Protein AF-0000000083338596 (afdb_homodimer)

Solvent-accessible surface area (backbone atoms only — not comparable to full-atom values): 30478 Å² t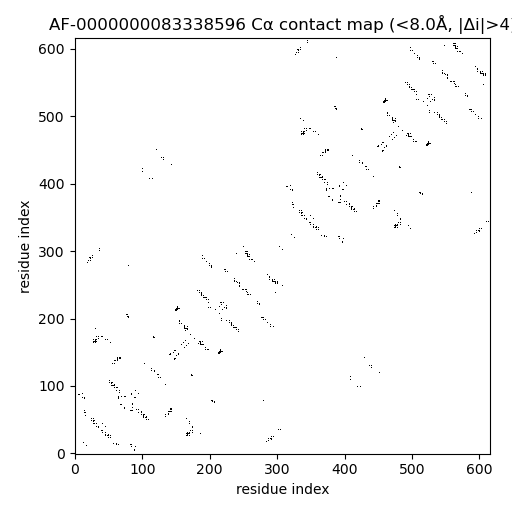otal; per-residue (Å²): 130,80,81,67,81,75,50,65,67,58,23,48,49,53,32,46,38,68,86,58,42,60,62,45,37,49,20,31,50,46,12,36,46,55,19,37,70,70,72,32,61,47,72,66,55,48,50,33,48,36,51,29,42,38,39,47,51,33,40,26,34,44,26,37,51,50,21,32,48,76,69,58,57,65,49,89,82,47,78,62,84,79,35,17,52,66,69,63,62,38,51,71,68,56,50,52,52,50,51,50,50,41,50,52,50,32,52,53,36,45,50,52,33,44,70,75,38,47,86,47,69,65,48,45,52,53,49,51,50,54,50,51,48,48,54,49,49,29,37,32,32,40,31,72,94,76,21,44,36,34,66,35,45,43,54,62,48,35,28,43,52,44,1,41,47,28,13,48,44,44,20,24,54,46,59,75,61,87,60,77,67,56,50,28,51,11,45,18,43,3,28,36,52,27,37,33,53,47,35,53,38,46,34,36,32,66,60,28,51,76,58,65,33,38,24,53,35,46,72,55,30,78,66,50,34,32,54,48,41,40,48,26,54,52,49,20,53,48,25,40,51,50,32,22,72,73,68,64,69,42,81,40,43,53,45,29,60,75,39,44,67,61,52,51,52,48,39,50,48,52,60,66,53,81,54,37,74,70,30,61,67,44,36,62,49,41,47,50,49,40,51,47,28,52,48,30,39,44,50,10,51,50,44,35,64,74,74,91,129,81,81,69,80,73,51,65,67,56,23,49,49,54,32,47,39,68,87,57,41,59,61,46,38,49,20,31,50,47,12,38,47,55,18,37,70,72,72,33,60,48,72,66,54,48,50,34,47,36,51,28,41,38,40,46,50,34,40,25,34,43,27,38,52,51,21,33,48,76,70,58,58,66,48,89,82,48,78,64,83,78,36,17,52,67,69,62,63,38,51,72,68,56,50,52,52,51,50,52,51,40,50,53,50,31,52,53,35,45,50,52,33,44,69,73,37,47,85,46,69,64,48,46,52,52,49,50,51,52,49,51,50,50,54,51,50,28,37,33,33,40,31,74,93,77,22,43,36,33,67,34,47,44,54,61,49,37,29,44,52,44,1,42,47,29,12,46,44,45,20,24,53,45,59,71,61,89,60,76,68,56,50,27,52,12,45,17,43,4,29,36,52,28,37,34,51,47,35,53,37,48,34,35,30,65,60,28,52,75,58,66,34,38,25,53,35,47,72,53,28,78,66,50,33,32,53,48,41,40,48,27,56,52,48,20,54,49,24,41,50,50,31,23,71,71,66,65,71,43,82,38,44,54,44,29,59,74,41,42,65,60,52,51,53,48,39,50,49,53,61,65,52,81,53,37,75,70,29,62,66,44,36,62,50,40,48,50,48,40,51,49,28,53,48,31,38,43,50,10,52,50,44,36,65,74,74,92

Foldseek 3Di:
DPPPDDDLVRQLCQLQVVLLLVLLLLLLLLLQLVLVLVVQHDVLLSVLLSVLSSLLSSLLSLLQLLLCVVLVLDDPPALDDDHNVRSVNADNVRSVVVNVVSVVVSVVSQVVSCVPQPDDVCSVVVSVVVSVVSSVLSNLCRDDDCRPQQVACVLVVLLVVSAVCSNQVSNCSRNVDDDPLSSLLSNLSSLLSSLLVLLVCLLRLVSSVVSSRCHNCVVLDLQVSLVVSLCSNVSSLVSLVVSCVPPLVDPLQNQLCVLVVLSVVLSVQSNPDRHSSSSRVVSSSSSVSSSSSSVSNSRSSVCSSPVD/DPPPQDDLVRQLCQLQVVLLLVLLLLLLLLLQLVLVLVVQHDVLLSVLLSVLSSLLSSLLSLLQLLLCVVL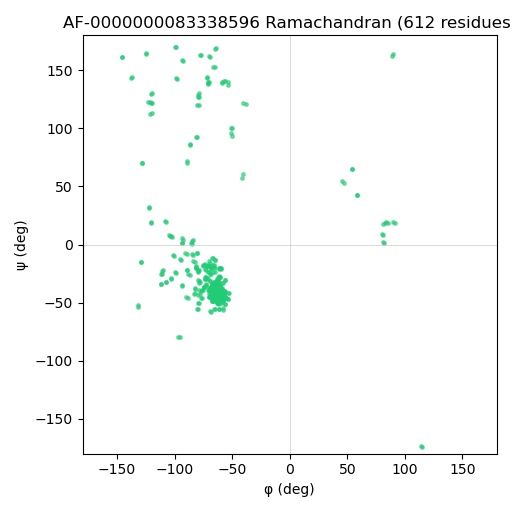VLDDPPALDDDHNVRSVNADNVRSVVVNVVSVVVSVVSQVVSCVPQPDDVCSVVVSVVVSVVSSVLSNLCRDDDDRPQQVACVLVVLLVVSAVCSNQVSNCSRNVDDDPLSSLLSNLSSLLSSLLVLLVCLLRLVSSVVSSRCHNCVVLDLQRSLVVSLCSNVSSLVSLVVSCVPPLVDPLSNQLCVLVVLSVVLSVQSNPDRHSSSSRVVSSSSSVSSSSSSVSNSRSSVCSSPVD

Nearest PDB structures (foldseek):
  8djm-assembly1_B  TM=8.618E-01  e=4.582E-09  Cricetulus griseus
  4tq3-assembly1_A  TM=6.435E-01  e=4.792E-04  Archaeoglobus fulgidus DSM 4304
  4tq4-assembly3_C  TM=5.896E-01  e=3.875E-04  Archaeoglobus fulgidus DSM 4304
  4tq5-assembly1_A  TM=6.314E-01  e=7.647E-04  Archaeoglobus fulgidus DSM 4304
  7ocy-assembly1_A  TM=1.664E-01  e=7.465E-01  Enterococcus faecalis

Secondary structure (DSSP, 8-state):
-------HHHHHHHHH-GGGHHHHHHHHHHHHHHHHHTT---HHHHHHHHHHHHHHHHHHHHHHHHHHHHHT---TT-SSPPPTTTTTSS-HHHHHHHHHHHHHHHHHHHHHHHHHH--SHHHHHHHHHHHHHHHHHHHHTTSSSS-GGGTT-HHHHHIIIIIIIIIIHHHHHHH----GGGHHHHHHHHHHHHHHHHHHHHHTHHHHHHTT---HHHHH-HHHHHHHHHHHHHHHHHHHHHHIIIII--SGGGGGGGGHHHHHHHHHHHHH---GGGGHHHHHHHHHHHHHHHHHHHHHHHHHHHH-/-------HHHHHHHHH-GGGHHHHHHHHHHHHHHHHHTT---HHHHHHHHHHHHHHHHHHHHHHHHHHHHHT---TT-SSPPPTTTTTSS-HHHHHHHHHHHHHHHHHHHHHHHHHH--SHHHHHHHHHHHHHHHHHHHHTTSSSS-GGGTT-HHHHHIIIIIIIIIIHHHHHHH----GGGHHHHHHHHHHHHHHHHHHHHHTHHHHHHTT---HHHHH-HHHHHHHHHHHHHHHHHHHHHHIIIII--SGGGGGGGGHHHHHHHHHHHHH---GGGGHHHHHHHHHHHHHHHHHHHHHHHHHHHH-

Radius of gyration: 28.56 Å; Cα contacts (8 Å, |Δi|>4): 922; chains: 2; bounding box: 62×80×52 Å

pLDDT: mean 93.76, std 8.24, range [32.91, 98.88]

Sequence (616 aa):
MTEHAITRTQAWLESLRPKTLPLAFAAIIVGSALAWHQGRFDPWIALLAIITAGLLQILSNLANDYGDAVKGSDKPDRIGPLRGMQKGAITQAQMKRALMLTVVLICLSGLALLFFAWQTMADFIGFMVLGGLAIIAAITYTVGTRPYGYIGLGDISVLVFFGWLSVVGSWYLQVHSVEAVIFLPATACGLLATAVLNINNLRDIDSDRDNGKNTLAVRLGPVNARRYHACLLIGSLLCLALFNLMSLHSLWGWLFLLATPLLVKQARFVMRERDPIAMRPMLERTVKGALLTNLLFVIGIICNKLVGMTEHAITRTQAWLESLRPKTLPLAFAAIIVGSALAWHQGRFDPWIALLAIITAGLLQILSNLANDYGDAVKGSDKPDRIGPLRGMQKGAITQAQMKRALMLTVVLICLSGLALLFFAWQTMADFIGFMVLGGLAIIAAITYTVGTRPYGYIGLGDISVLVFFGWLSVVGSWYLQVHSVEAVIFLPATACGLLATAVLNINNLRDIDSDRDNGKNTLAVRLGPVNARRYHACLLIGSLLCLALFNLMSLHSLWGWLFLLATPLLVKQARFVMRERDPIAMRPMLERTVKGALLTNLLFVIGIICNKLVG

Structure (mmCIF, N/CA/C/O backbone):
data_AF-0000000083338596-model_v1
#
loop_
_entity.id
_entity.type
_entity.pdbx_description
1 polymer '1,4-dihydroxy-2-naphthoate octaprenyltransferase'
#
loop_
_atom_site.group_PDB
_atom_site.id
_atom_site.type_symbol
_atom_site.label_atom_id
_atom_site.label_alt_id
_atom_site.label_comp_id
_atom_site.label_asym_id
_atom_site.label_entity_id
_atom_site.label_seq_id
_atom_site.pdbx_PDB_ins_code
_atom_site.Cartn_x
_atom_site.Cartn_y
_atom_site.Cartn_z
_atom_site.occupancy
_atom_site.B_iso_or_equiv
_atom_site.auth_seq_id
_atom_site.auth_comp_id
_atom_site.auth_asym_id
_atom_site.auth_atom_id
_atom_site.pdbx_PDB_model_num
ATOM 1 N N . MET A 1 1 ? -30.438 -37.562 -0.474 1 33.5 1 MET A N 1
ATOM 2 C CA . MET A 1 1 ? -29.094 -37.5 0.078 1 33.5 1 MET A CA 1
ATOM 3 C C . MET A 1 1 ? -28.969 -36.375 1.092 1 33.5 1 MET A C 1
ATOM 5 O O . MET A 1 1 ? -29.219 -35.219 0.77 1 33.5 1 MET A O 1
ATOM 9 N N . THR A 1 2 ? -29.125 -36.531 2.297 1 39.66 2 THR A N 1
ATOM 10 C CA . THR A 1 2 ? -29.219 -35.562 3.404 1 39.66 2 THR A CA 1
ATOM 11 C C . THR A 1 2 ? -28.062 -34.594 3.361 1 39.66 2 THR A C 1
ATOM 13 O O . THR A 1 2 ? -26.891 -35 3.309 1 39.66 2 THR A O 1
ATOM 16 N N . GLU A 1 3 ? -28.188 -33.469 2.803 1 46.75 3 GLU A N 1
ATOM 17 C CA . GLU A 1 3 ? -27.172 -32.406 2.75 1 46.75 3 GLU A CA 1
ATOM 18 C C . GLU A 1 3 ? -26.453 -32.25 4.09 1 46.75 3 GLU A C 1
ATOM 20 O O . GLU A 1 3 ? -27.062 -31.859 5.086 1 46.75 3 GLU A O 1
ATOM 25 N N . HIS A 1 4 ? -25.828 -33.25 4.633 1 51.19 4 HIS A N 1
ATOM 26 C CA . HIS A 1 4 ? -25.109 -33.188 5.902 1 51.19 4 HIS A CA 1
ATOM 27 C C . HIS A 1 4 ? -24.391 -31.859 6.055 1 51.19 4 HIS A C 1
ATOM 29 O O . HIS A 1 4 ? -23.766 -31.375 5.105 1 51.19 4 HIS A O 1
ATOM 35 N N . ALA A 1 5 ? -24.75 -31.188 7.074 1 62.38 5 ALA A N 1
ATOM 36 C CA . ALA A 1 5 ? -24.203 -29.906 7.535 1 62.38 5 ALA A CA 1
ATOM 37 C C . ALA A 1 5 ? -22.688 -29.953 7.609 1 62.38 5 ALA A C 1
ATOM 39 O O . ALA A 1 5 ? -22.109 -30.828 8.25 1 62.38 5 ALA A O 1
ATOM 40 N N . ILE A 1 6 ? -21.953 -29.422 6.625 1 79.06 6 ILE A N 1
ATOM 41 C CA . ILE A 1 6 ? -20.484 -29.422 6.637 1 79.06 6 ILE A CA 1
ATOM 42 C C . ILE A 1 6 ? -19.984 -28.812 7.945 1 79.06 6 ILE A C 1
ATOM 44 O O . ILE A 1 6 ? -20.641 -27.938 8.523 1 79.06 6 ILE A O 1
ATOM 48 N N . THR A 1 7 ? -18.891 -29.422 8.547 1 84.5 7 THR A N 1
ATOM 49 C CA . THR A 1 7 ? -18.297 -28.875 9.758 1 84.5 7 THR A CA 1
ATOM 50 C C . THR A 1 7 ? -17.641 -27.531 9.492 1 84.5 7 THR A C 1
ATOM 52 O O . THR A 1 7 ? -17.391 -27.172 8.336 1 84.5 7 THR A O 1
ATOM 55 N N . ARG A 1 8 ? -17.594 -26.719 10.547 1 86.31 8 ARG A N 1
ATOM 56 C CA . ARG A 1 8 ? -16.953 -25.422 10.453 1 86.31 8 ARG A CA 1
ATOM 57 C C . ARG A 1 8 ? -15.539 -25.547 9.898 1 86.31 8 ARG A C 1
ATOM 59 O O . ARG A 1 8 ? -15.117 -24.75 9.062 1 86.31 8 ARG A O 1
ATOM 66 N N . THR A 1 9 ? -14.812 -26.547 10.352 1 89.56 9 THR A N 1
ATOM 67 C CA . THR A 1 9 ? -13.438 -26.766 9.906 1 89.56 9 THR A CA 1
ATOM 68 C C . THR A 1 9 ? -13.391 -27.094 8.414 1 89.56 9 THR A C 1
ATOM 70 O O . THR A 1 9 ? -12.547 -26.578 7.688 1 89.56 9 THR A O 1
ATOM 73 N N . GLN A 1 10 ? -14.203 -27.906 8.008 1 90 10 GLN A N 1
ATOM 74 C CA . GLN A 1 10 ? -14.266 -28.266 6.594 1 90 10 GLN A CA 1
ATOM 75 C C . GLN A 1 10 ? -14.617 -27.062 5.727 1 90 10 GLN A C 1
ATOM 77 O O . GLN A 1 10 ? -14.078 -26.906 4.633 1 90 10 GLN A O 1
ATOM 82 N N . ALA A 1 11 ? -15.523 -26.266 6.227 1 90.69 11 ALA A N 1
ATOM 83 C CA . ALA A 1 11 ? -15.93 -25.062 5.504 1 90.69 11 ALA A CA 1
ATOM 84 C C . ALA A 1 11 ? -14.75 -24.125 5.281 1 90.69 11 ALA A C 1
ATOM 86 O O . ALA A 1 11 ? -14.547 -23.625 4.176 1 90.69 11 ALA A O 1
ATOM 87 N N . TRP A 1 12 ? -13.992 -23.953 6.281 1 93.69 12 TRP A N 1
ATOM 88 C CA . TRP A 1 12 ? -12.828 -23.078 6.168 1 93.69 12 TRP A CA 1
ATOM 89 C C . TRP A 1 12 ? -11.781 -23.688 5.25 1 93.69 12 TRP A C 1
ATOM 91 O O . TRP A 1 12 ? -11.148 -22.969 4.465 1 93.69 12 TRP A O 1
ATOM 101 N N . LEU A 1 13 ? -11.539 -24.984 5.32 1 91.12 13 LEU A N 1
ATOM 102 C CA . LEU A 1 13 ? -10.586 -25.656 4.445 1 91.12 13 LEU A CA 1
ATOM 103 C C . LEU A 1 13 ? -10.992 -25.5 2.982 1 91.12 13 LEU A C 1
ATOM 105 O O . LEU A 1 13 ? -10.133 -25.297 2.117 1 91.12 13 LEU A O 1
ATOM 109 N N . GLU A 1 14 ? -12.219 -25.562 2.77 1 87.94 14 GLU A N 1
ATOM 110 C CA . GLU A 1 14 ? -12.727 -25.406 1.409 1 87.94 14 GLU A CA 1
ATOM 111 C C . GLU A 1 14 ? -12.516 -23.984 0.902 1 87.94 14 GLU A C 1
ATOM 113 O O . GLU A 1 14 ? -12.273 -23.781 -0.288 1 87.94 14 GLU A O 1
ATOM 118 N N . SER A 1 15 ? -12.625 -23.031 1.82 1 90.94 15 SER A N 1
ATOM 119 C CA . SER A 1 15 ? -12.445 -21.641 1.437 1 90.94 15 SER A CA 1
ATOM 120 C C . SER A 1 15 ? -10.969 -21.297 1.296 1 90.94 15 SER A C 1
ATOM 122 O O . SER A 1 15 ? -10.594 -20.453 0.463 1 90.94 15 SER A O 1
ATOM 124 N N . LEU A 1 16 ? -10.148 -21.891 2.07 1 92.19 16 LEU A N 1
ATOM 125 C CA . LEU A 1 16 ? -8.711 -21.656 2.035 1 92.19 16 LEU A CA 1
ATOM 126 C C . LEU A 1 16 ? -8.078 -22.297 0.803 1 92.19 16 LEU A C 1
ATOM 128 O O . LEU A 1 16 ? -7.043 -21.828 0.321 1 92.19 16 LEU A O 1
ATOM 132 N N . ARG A 1 17 ? -8.617 -23.375 0.301 1 88.81 17 ARG A N 1
ATOM 133 C CA . ARG A 1 17 ? -8.195 -24.109 -0.882 1 88.81 17 ARG A CA 1
ATOM 134 C C . ARG A 1 17 ? -6.719 -24.5 -0.792 1 88.81 17 ARG A C 1
ATOM 136 O O . ARG A 1 17 ? -5.926 -24.141 -1.666 1 88.81 17 ARG A O 1
ATOM 143 N N . PRO A 1 18 ? -6.395 -25.297 0.109 1 91 18 PRO A N 1
ATOM 144 C CA . PRO A 1 18 ? -4.988 -25.656 0.321 1 91 18 PRO A CA 1
ATOM 145 C C . PRO A 1 18 ? -4.355 -26.312 -0.902 1 91 18 PRO A C 1
ATOM 147 O O . PRO A 1 18 ? -3.137 -26.234 -1.086 1 91 18 PRO A O 1
ATOM 150 N N . LYS A 1 19 ? -5.109 -26.844 -1.812 1 86.94 19 LYS A N 1
ATOM 151 C CA . LYS A 1 19 ? -4.605 -27.562 -2.984 1 86.94 19 LYS A CA 1
ATOM 152 C C . LYS A 1 19 ? -3.982 -26.594 -3.984 1 86.94 19 LYS A C 1
ATOM 154 O O . LYS A 1 19 ? -3.26 -27 -4.895 1 86.94 19 LYS A O 1
ATOM 159 N N . THR A 1 20 ? -4.277 -25.375 -3.879 1 86.88 20 THR A N 1
ATOM 160 C CA . THR A 1 20 ? -3.742 -24.375 -4.809 1 86.88 20 THR A CA 1
ATOM 161 C C . THR A 1 20 ? -2.482 -23.734 -4.246 1 86.88 20 THR A C 1
ATOM 163 O O . THR A 1 20 ? -1.738 -23.062 -4.973 1 86.88 20 THR A O 1
ATOM 166 N N . LEU A 1 21 ? -2.145 -23.875 -3.006 1 92.94 21 LEU A N 1
ATOM 167 C CA . LEU A 1 21 ? -1.046 -23.188 -2.328 1 92.94 21 LEU A CA 1
ATOM 168 C C . LEU A 1 21 ? 0.3 -23.641 -2.889 1 92.94 21 LEU A C 1
ATOM 170 O O . LEU A 1 21 ? 1.205 -22.812 -3.068 1 92.94 21 LEU A O 1
ATOM 174 N N . PRO A 1 22 ? 0.423 -24.922 -3.252 1 94.56 22 PRO A N 1
ATOM 175 C CA . PRO A 1 22 ? 1.718 -25.375 -3.77 1 94.56 22 PRO A CA 1
ATOM 176 C C . PRO A 1 22 ? 2.143 -24.625 -5.027 1 94.56 22 PRO A C 1
ATOM 178 O O . PRO A 1 22 ? 3.34 -24.469 -5.289 1 94.56 22 PRO A O 1
ATOM 181 N N . LEU A 1 23 ? 1.196 -24.125 -5.816 1 93.75 23 LEU A N 1
ATOM 182 C CA . LEU A 1 23 ? 1.534 -23.375 -7.016 1 93.75 23 LEU A CA 1
ATOM 183 C C . LEU A 1 23 ? 2.266 -22.078 -6.66 1 93.75 23 LEU A C 1
ATOM 185 O O . LEU A 1 23 ? 3.238 -21.703 -7.32 1 93.75 23 LEU A O 1
ATOM 189 N N . ALA A 1 24 ? 1.748 -21.469 -5.609 1 95.19 24 ALA A N 1
ATOM 190 C CA . ALA A 1 24 ? 2.391 -20.234 -5.141 1 95.19 24 ALA A CA 1
ATOM 191 C C . ALA A 1 24 ? 3.793 -20.516 -4.613 1 95.19 24 ALA A C 1
ATOM 193 O O . ALA A 1 24 ? 4.719 -19.75 -4.848 1 95.19 24 ALA A O 1
ATOM 194 N N . PHE A 1 25 ? 3.988 -21.609 -3.957 1 97.88 25 PHE A N 1
ATOM 195 C CA . PHE A 1 25 ? 5.285 -21.984 -3.404 1 97.88 25 PHE A CA 1
ATOM 196 C C . PHE A 1 25 ? 6.273 -22.312 -4.52 1 97.88 25 PHE A C 1
ATOM 198 O O . PHE A 1 25 ? 7.445 -21.938 -4.445 1 97.88 25 PHE A O 1
ATOM 205 N N . ALA A 1 26 ? 5.766 -23.016 -5.504 1 98 26 ALA A N 1
ATOM 206 C CA . ALA A 1 26 ? 6.621 -23.469 -6.594 1 98 26 ALA A CA 1
ATOM 207 C C . ALA A 1 26 ? 7.32 -22.297 -7.277 1 98 26 ALA A C 1
ATOM 209 O O . ALA A 1 26 ? 8.516 -22.375 -7.574 1 98 26 ALA A O 1
ATOM 210 N N . ALA A 1 27 ? 6.613 -21.25 -7.504 1 98 27 ALA A N 1
ATOM 211 C CA . ALA A 1 27 ? 7.184 -20.078 -8.172 1 98 27 ALA A CA 1
ATOM 212 C C . ALA A 1 27 ? 8.305 -19.469 -7.336 1 98 27 ALA A C 1
ATOM 214 O O . ALA A 1 27 ? 9.344 -19.078 -7.871 1 98 27 ALA A O 1
ATOM 215 N N . ILE A 1 28 ? 8.102 -19.359 -6.023 1 98.69 28 ILE A N 1
ATOM 216 C CA . ILE A 1 28 ? 9.117 -18.812 -5.125 1 98.69 28 ILE A CA 1
ATOM 217 C C . ILE A 1 28 ? 10.328 -19.734 -5.098 1 98.69 28 ILE A C 1
ATOM 219 O O . ILE A 1 28 ? 11.469 -19.266 -5.066 1 98.69 28 ILE A O 1
ATOM 223 N N . ILE A 1 29 ? 10.102 -21.016 -5.121 1 98.69 29 ILE A N 1
ATOM 224 C CA . ILE A 1 29 ? 11.18 -22 -5.098 1 98.69 29 ILE A CA 1
ATOM 225 C C . ILE A 1 29 ? 12.016 -21.875 -6.371 1 98.69 29 ILE A C 1
ATOM 227 O O . ILE A 1 29 ? 13.242 -21.938 -6.32 1 98.69 29 ILE A O 1
ATOM 231 N N . VAL A 1 30 ? 11.375 -21.672 -7.488 1 98.69 30 VAL A N 1
ATOM 232 C CA . VAL A 1 30 ? 12.094 -21.484 -8.75 1 98.69 30 VAL A CA 1
ATOM 233 C C . VAL A 1 30 ? 12.977 -20.25 -8.664 1 98.69 30 VAL A C 1
ATOM 235 O O . VAL A 1 30 ? 14.172 -20.312 -8.969 1 98.69 30 VAL A O 1
ATOM 238 N N . GLY A 1 31 ? 12.406 -19.125 -8.227 1 98.56 31 GLY A N 1
ATOM 239 C CA . GLY A 1 31 ? 13.203 -17.922 -8.07 1 98.56 31 GLY A CA 1
ATOM 240 C C . GLY A 1 31 ? 14.375 -18.094 -7.117 1 98.56 31 GLY A C 1
ATOM 241 O O . GLY A 1 31 ? 15.477 -17.625 -7.391 1 98.56 31 GLY A O 1
ATOM 242 N N . SER A 1 32 ? 14.148 -18.781 -6.055 1 98.62 32 SER A N 1
ATOM 243 C CA . SER A 1 32 ? 15.18 -19.016 -5.047 1 98.62 32 SER A CA 1
ATOM 244 C C . SER A 1 32 ? 16.266 -19.953 -5.566 1 98.62 32 SER A C 1
ATOM 246 O O . SER A 1 32 ? 17.438 -19.781 -5.246 1 98.62 32 SER A O 1
ATOM 248 N N . ALA A 1 33 ? 15.852 -20.953 -6.344 1 98.56 33 ALA A N 1
ATOM 249 C CA . ALA A 1 33 ? 16.828 -21.859 -6.949 1 98.56 33 ALA A CA 1
ATOM 250 C C . ALA A 1 33 ? 17.734 -21.125 -7.918 1 98.56 33 ALA A C 1
ATOM 252 O O . ALA A 1 33 ? 18.938 -21.391 -7.973 1 98.56 33 ALA A O 1
ATOM 253 N N . LEU A 1 34 ? 17.188 -20.219 -8.656 1 98.19 34 LEU A N 1
ATOM 254 C CA . LEU A 1 34 ? 17.984 -19.422 -9.586 1 98.19 34 LEU A CA 1
ATOM 255 C C . LEU A 1 34 ? 18.969 -18.531 -8.836 1 98.19 34 LEU A C 1
ATOM 257 O O . LEU A 1 34 ? 20.109 -18.359 -9.266 1 98.19 34 LEU A O 1
ATOM 261 N N . ALA A 1 35 ? 18.5 -17.969 -7.723 1 98.31 35 ALA A N 1
ATOM 262 C CA . ALA A 1 35 ? 19.391 -17.188 -6.879 1 98.31 35 ALA A CA 1
ATOM 263 C C . ALA A 1 35 ? 20.531 -18.047 -6.32 1 98.31 35 ALA A C 1
ATOM 265 O O . ALA A 1 35 ? 21.688 -17.625 -6.277 1 98.31 35 ALA A O 1
ATOM 266 N N . TRP A 1 36 ? 20.172 -19.219 -5.879 1 98 36 TRP A N 1
ATOM 267 C CA . TRP A 1 36 ? 21.156 -20.156 -5.375 1 98 36 TRP A CA 1
ATOM 268 C C . TRP A 1 36 ? 22.188 -20.5 -6.445 1 98 36 TRP A C 1
ATOM 270 O O . TRP A 1 36 ? 23.375 -20.578 -6.16 1 98 36 TRP A O 1
ATOM 280 N N . HIS A 1 37 ? 21.703 -20.703 -7.629 1 97.12 37 HIS A N 1
ATOM 281 C CA . HIS A 1 37 ? 22.578 -21.016 -8.75 1 97.12 37 HIS A CA 1
ATOM 282 C C . HIS A 1 37 ? 23.641 -19.922 -8.922 1 97.12 37 HIS A C 1
ATOM 284 O O . HIS A 1 37 ? 24.781 -20.219 -9.297 1 97.12 37 HIS A O 1
ATOM 290 N N . GLN A 1 38 ? 23.344 -18.75 -8.586 1 95.56 38 GLN A N 1
ATOM 291 C CA . GLN A 1 38 ? 24.25 -17.625 -8.719 1 95.56 38 GLN A CA 1
ATOM 292 C C . GLN A 1 38 ? 25.031 -17.391 -7.426 1 95.56 38 GLN A C 1
ATOM 294 O O . GLN A 1 38 ? 25.781 -16.406 -7.305 1 95.56 38 GLN A O 1
ATOM 299 N N . GLY A 1 39 ? 24.828 -18.203 -6.43 1 96.88 39 GLY A N 1
ATOM 300 C CA . GLY A 1 39 ? 25.578 -18.141 -5.188 1 96.88 39 GLY A CA 1
ATOM 301 C C . GLY A 1 39 ? 25.031 -17.109 -4.207 1 96.88 39 GLY A C 1
ATOM 302 O O . GLY A 1 39 ? 25.734 -16.656 -3.311 1 96.88 39 GLY A O 1
ATOM 303 N N . ARG A 1 40 ? 23.797 -16.703 -4.375 1 97.25 40 ARG A N 1
ATOM 304 C CA . ARG A 1 40 ? 23.25 -15.633 -3.557 1 97.25 40 ARG A CA 1
ATOM 305 C C . ARG A 1 40 ? 22 -16.094 -2.811 1 97.25 40 ARG A C 1
ATOM 307 O O . ARG A 1 40 ? 21.109 -15.297 -2.516 1 97.25 40 ARG A O 1
ATOM 314 N N . PHE A 1 41 ? 21.922 -17.328 -2.447 1 97.81 41 PHE A N 1
ATOM 315 C CA . PHE A 1 41 ? 20.75 -17.875 -1.786 1 97.81 41 PHE A CA 1
ATOM 316 C C . PHE A 1 41 ? 20.734 -17.516 -0.306 1 97.81 41 PHE A C 1
ATOM 318 O O . PHE A 1 41 ? 21.734 -17.672 0.385 1 97.81 41 PHE A O 1
ATOM 325 N N . ASP A 1 42 ? 19.656 -16.969 0.231 1 98.19 42 ASP A N 1
ATOM 326 C CA . ASP A 1 42 ? 19.391 -16.734 1.647 1 98.19 42 ASP A CA 1
ATOM 327 C C . ASP A 1 42 ? 18.141 -17.469 2.109 1 98.19 42 ASP A C 1
ATOM 329 O O . ASP A 1 42 ? 17.031 -17.156 1.678 1 98.19 42 ASP A O 1
ATOM 333 N N . PRO A 1 43 ? 18.281 -18.5 3.002 1 97.38 43 PRO A N 1
ATOM 334 C CA . PRO A 1 43 ? 17.141 -19.344 3.402 1 97.38 43 PRO A CA 1
ATOM 335 C C . PRO A 1 43 ? 16.047 -18.547 4.129 1 97.38 43 PRO A C 1
ATOM 337 O O . PRO A 1 43 ? 14.867 -18.875 4.031 1 97.38 43 PRO A O 1
ATOM 340 N N . TRP A 1 44 ? 16.422 -17.484 4.855 1 97.25 44 TRP A N 1
ATOM 341 C CA . TRP A 1 44 ? 15.43 -16.672 5.562 1 97.25 44 TRP A CA 1
ATOM 342 C C . TRP A 1 44 ? 14.578 -15.875 4.582 1 97.25 44 TRP A C 1
ATOM 344 O O . TRP A 1 44 ? 13.359 -15.773 4.75 1 97.25 44 TRP A O 1
ATOM 354 N N . ILE A 1 45 ? 15.234 -15.305 3.576 1 98.12 45 ILE A N 1
ATOM 355 C CA . ILE A 1 45 ? 14.508 -14.562 2.555 1 98.12 45 ILE A CA 1
ATOM 356 C C . ILE A 1 45 ? 13.57 -15.508 1.802 1 98.12 45 ILE A C 1
ATOM 358 O O . ILE A 1 45 ? 12.406 -15.18 1.574 1 98.12 45 ILE A O 1
ATOM 362 N N . ALA A 1 46 ? 14.086 -16.672 1.473 1 98.44 46 ALA A N 1
ATOM 363 C CA . ALA A 1 46 ? 13.273 -17.672 0.77 1 98.44 46 ALA A CA 1
ATOM 364 C C . ALA A 1 46 ? 12.062 -18.078 1.604 1 98.44 46 ALA A C 1
ATOM 366 O O . ALA A 1 46 ? 10.938 -18.125 1.098 1 98.44 46 ALA A O 1
ATOM 367 N N . LEU A 1 47 ? 12.273 -18.375 2.854 1 98.38 47 LEU A N 1
ATOM 368 C CA . LEU A 1 47 ? 11.211 -18.828 3.742 1 98.38 47 LEU A CA 1
ATOM 369 C C . LEU A 1 47 ? 10.141 -17.75 3.898 1 98.38 47 LEU A C 1
ATOM 371 O O . LEU A 1 47 ? 8.945 -18.031 3.779 1 98.38 47 LEU A O 1
ATOM 375 N N . LEU A 1 48 ? 10.523 -16.516 4.176 1 98.44 48 LEU A N 1
ATOM 376 C CA . LEU A 1 48 ? 9.578 -15.422 4.348 1 98.44 48 LEU A CA 1
ATOM 377 C C . LEU A 1 48 ? 8.828 -15.141 3.053 1 98.44 48 LEU A C 1
ATOM 379 O O . LEU A 1 48 ? 7.645 -14.781 3.078 1 98.44 48 LEU A O 1
ATOM 383 N N . ALA A 1 49 ? 9.539 -15.281 1.899 1 98.56 49 ALA A N 1
ATOM 384 C CA . ALA A 1 49 ? 8.867 -15.117 0.61 1 98.56 49 ALA A CA 1
ATOM 385 C C . ALA A 1 49 ? 7.797 -16.188 0.406 1 98.56 49 ALA A C 1
ATOM 387 O O . ALA A 1 49 ? 6.707 -15.883 -0.09 1 98.56 49 ALA A O 1
ATOM 388 N N . ILE A 1 50 ? 8.102 -17.422 0.789 1 98.5 50 ILE A N 1
ATOM 389 C CA . ILE A 1 50 ? 7.145 -18.531 0.681 1 98.5 50 ILE A CA 1
ATOM 390 C C . ILE A 1 50 ? 5.926 -18.234 1.557 1 98.5 50 ILE A C 1
ATOM 392 O O . ILE A 1 50 ? 4.785 -18.375 1.109 1 98.5 50 ILE A O 1
ATOM 396 N N . ILE A 1 51 ? 6.156 -17.797 2.744 1 98.25 51 ILE A N 1
ATOM 397 C CA . ILE A 1 51 ? 5.078 -17.484 3.678 1 98.25 51 ILE A CA 1
ATOM 398 C C . ILE A 1 51 ? 4.223 -16.359 3.123 1 98.25 51 ILE A C 1
ATOM 400 O O . ILE A 1 51 ? 2.994 -16.453 3.105 1 98.25 51 ILE A O 1
ATOM 404 N N . THR A 1 52 ? 4.82 -15.281 2.652 1 98.25 52 THR A N 1
ATOM 405 C CA . THR A 1 52 ? 4.109 -14.125 2.125 1 98.25 52 THR A CA 1
ATOM 406 C C . THR A 1 52 ? 3.283 -14.508 0.902 1 98.25 52 THR A C 1
ATOM 408 O O . THR A 1 52 ? 2.109 -14.141 0.8 1 98.25 52 THR A O 1
ATOM 411 N N . ALA A 1 53 ? 3.893 -15.266 -0.003 1 97.88 53 ALA A N 1
ATOM 412 C CA . ALA A 1 53 ? 3.18 -15.719 -1.195 1 97.88 53 ALA A CA 1
ATOM 413 C C . ALA A 1 53 ? 1.997 -16.609 -0.822 1 97.88 53 ALA A C 1
ATOM 415 O O . ALA A 1 53 ? 0.915 -16.484 -1.4 1 97.88 53 ALA A O 1
ATOM 416 N N . GLY A 1 54 ? 2.25 -17.5 0.079 1 97.56 54 GLY A N 1
ATOM 417 C CA . GLY A 1 54 ? 1.17 -18.359 0.549 1 97.56 54 GLY A CA 1
ATOM 418 C C . GLY A 1 54 ? 0.019 -17.578 1.159 1 97.56 54 GLY A C 1
ATOM 419 O O . GLY A 1 54 ? -1.147 -17.875 0.881 1 97.56 54 GLY A O 1
ATOM 420 N N . LEU A 1 55 ? 0.326 -16.594 1.998 1 97.94 55 LEU A N 1
ATOM 421 C CA . LEU A 1 55 ? -0.699 -15.766 2.617 1 97.94 55 LEU A CA 1
ATOM 422 C C . LEU A 1 55 ? -1.448 -14.953 1.566 1 97.94 55 LEU A C 1
ATOM 424 O O . LEU A 1 55 ? -2.662 -14.758 1.674 1 97.94 55 LEU A O 1
ATOM 428 N N . LEU A 1 56 ? -0.747 -14.477 0.594 1 97.94 56 LEU A N 1
ATOM 429 C CA . LEU A 1 56 ? -1.393 -13.742 -0.492 1 97.94 56 LEU A CA 1
ATOM 430 C C . LEU A 1 56 ? -2.355 -14.648 -1.257 1 97.94 56 LEU A C 1
ATOM 432 O O . LEU A 1 56 ? -3.447 -14.219 -1.635 1 97.94 56 LEU A O 1
ATOM 436 N N . GLN A 1 57 ? -1.975 -15.867 -1.498 1 96.81 57 GLN A N 1
ATOM 437 C CA . GLN A 1 57 ? -2.859 -16.828 -2.154 1 96.81 57 GLN A CA 1
ATOM 438 C C . GLN A 1 57 ? -4.094 -17.109 -1.304 1 96.81 57 GLN A C 1
ATOM 440 O O . GLN A 1 57 ? -5.211 -17.188 -1.825 1 96.81 57 GLN A O 1
ATOM 445 N N . ILE A 1 58 ? -3.887 -17.266 -0.063 1 97.25 58 ILE A N 1
ATOM 446 C CA . ILE A 1 58 ? -4.996 -17.469 0.864 1 97.25 58 ILE A CA 1
ATOM 447 C C . ILE A 1 58 ? -5.945 -16.266 0.807 1 97.25 58 ILE A C 1
ATOM 449 O O . ILE A 1 58 ? -7.164 -16.438 0.737 1 97.25 58 ILE A O 1
ATOM 453 N N . LEU A 1 59 ? -5.367 -15.094 0.86 1 97.19 59 LEU A N 1
ATOM 454 C CA . LEU A 1 59 ? -6.18 -13.891 0.754 1 97.19 59 LEU A CA 1
ATOM 455 C C . LEU A 1 59 ? -7.02 -13.906 -0.52 1 97.19 59 LEU A C 1
ATOM 457 O O . LEU A 1 59 ? -8.211 -13.609 -0.486 1 97.19 59 LEU A O 1
ATOM 461 N N . SER A 1 60 ? -6.395 -14.25 -1.59 1 96.56 60 SER A N 1
ATOM 462 C CA . SER A 1 60 ? -7.082 -14.305 -2.875 1 96.56 60 SER A CA 1
ATOM 463 C C . SER A 1 60 ? -8.234 -15.297 -2.846 1 96.56 60 SER A C 1
ATOM 465 O O . SER A 1 60 ? -9.328 -15.008 -3.336 1 96.56 60 SER A O 1
ATOM 467 N N . ASN A 1 61 ? -8.047 -16.406 -2.252 1 94.88 61 ASN A N 1
ATOM 468 C CA . ASN A 1 61 ? -9.086 -17.438 -2.168 1 94.88 61 ASN A CA 1
ATOM 469 C C . ASN A 1 61 ? -10.242 -16.984 -1.284 1 94.88 61 ASN A C 1
ATOM 471 O O . ASN A 1 61 ? -11.406 -17.172 -1.643 1 94.88 61 ASN A O 1
ATOM 475 N N . LEU A 1 62 ? -9.914 -16.438 -0.152 1 96.12 62 LEU A N 1
ATOM 476 C CA . LEU A 1 62 ? -10.953 -15.969 0.756 1 96.12 62 LEU A CA 1
ATOM 477 C C . LEU A 1 62 ? -11.742 -14.82 0.128 1 96.12 62 LEU A C 1
ATOM 479 O O . LEU A 1 62 ? -12.969 -14.781 0.231 1 96.12 62 LEU A O 1
ATOM 483 N N . ALA A 1 63 ? -11.016 -13.922 -0.502 1 95.19 63 ALA A N 1
ATOM 484 C CA . ALA A 1 63 ? -11.672 -12.805 -1.177 1 95.19 63 ALA A CA 1
ATOM 485 C C . ALA A 1 63 ? -12.594 -13.297 -2.287 1 95.19 63 ALA A C 1
ATOM 487 O O . ALA A 1 63 ? -13.672 -12.742 -2.5 1 95.19 63 ALA A O 1
ATOM 488 N N . ASN A 1 64 ? -12.172 -14.297 -2.996 1 93.06 64 ASN A N 1
ATOM 489 C CA . ASN A 1 64 ? -12.992 -14.906 -4.043 1 93.06 64 ASN A CA 1
ATOM 490 C C . ASN A 1 64 ? -14.289 -15.477 -3.479 1 93.06 64 ASN A C 1
ATOM 492 O O . ASN A 1 64 ? -15.359 -15.281 -4.059 1 93.06 64 ASN A O 1
ATOM 496 N N . ASP A 1 65 ? -14.156 -16.172 -2.426 1 92.88 65 ASP A N 1
ATOM 497 C CA . ASP A 1 65 ? -15.344 -16.703 -1.759 1 92.88 65 ASP A CA 1
ATOM 498 C C . ASP A 1 65 ? -16.281 -15.57 -1.318 1 92.88 65 ASP A C 1
ATOM 500 O O . ASP A 1 65 ? -17.484 -15.609 -1.593 1 92.88 65 ASP A O 1
ATOM 504 N N . TYR A 1 66 ? -15.797 -14.57 -0.734 1 93.31 66 TYR A N 1
ATOM 505 C CA . TYR A 1 66 ? -16.562 -13.414 -0.281 1 93.31 66 TYR A CA 1
ATOM 506 C C . TYR A 1 66 ? -17.234 -12.711 -1.455 1 93.31 66 TYR A C 1
ATOM 508 O O . TYR A 1 66 ? -18.438 -12.484 -1.438 1 93.31 66 TYR A O 1
ATOM 516 N N . GLY A 1 67 ? -16.422 -12.352 -2.412 1 92 67 GLY A N 1
ATOM 517 C CA . GLY A 1 67 ? -16.922 -11.617 -3.561 1 92 67 GLY A CA 1
ATOM 518 C C . GLY A 1 67 ? -18.016 -12.344 -4.312 1 92 67 GLY A C 1
ATOM 519 O O . GLY A 1 67 ? -19.047 -11.758 -4.648 1 92 67 GLY A O 1
ATOM 520 N N . ASP A 1 68 ? -17.812 -13.617 -4.578 1 89.25 68 ASP A N 1
ATOM 521 C CA . ASP A 1 68 ? -18.797 -14.414 -5.309 1 89.25 68 ASP A CA 1
ATOM 522 C C . ASP A 1 68 ? -20.078 -14.578 -4.496 1 89.25 68 ASP A C 1
ATOM 524 O O . ASP A 1 68 ? -21.172 -14.594 -5.059 1 89.25 68 ASP A O 1
ATOM 528 N N . ALA A 1 69 ? -19.969 -14.734 -3.248 1 87.75 69 ALA A N 1
ATOM 529 C CA . ALA A 1 69 ? -21.125 -14.867 -2.383 1 87.75 69 ALA A CA 1
ATOM 530 C C . ALA A 1 69 ? -21.953 -13.578 -2.367 1 87.75 69 ALA A C 1
ATOM 532 O O . ALA A 1 69 ? -23.172 -13.609 -2.471 1 87.75 69 ALA A O 1
ATOM 533 N N . VAL A 1 70 ? -21.312 -12.469 -2.242 1 88.19 70 VAL A N 1
ATOM 534 C CA . VAL A 1 70 ? -21.984 -11.172 -2.174 1 88.19 70 VAL A CA 1
ATOM 535 C C . VAL A 1 70 ? -22.656 -10.867 -3.51 1 88.19 70 VAL A C 1
ATOM 537 O O . VAL A 1 70 ? -23.75 -10.281 -3.545 1 88.19 70 VAL A O 1
ATOM 540 N N . LYS A 1 71 ? -22.062 -11.281 -4.594 1 87.38 71 LYS A N 1
ATOM 541 C CA . LYS A 1 71 ? -22.594 -11.031 -5.926 1 87.38 71 LYS A CA 1
ATOM 542 C C . LYS A 1 71 ? -23.688 -12.047 -6.273 1 87.38 71 LYS A C 1
ATOM 544 O O . LYS A 1 71 ? -24.453 -11.844 -7.211 1 87.38 71 LYS A O 1
ATOM 549 N N . GLY A 1 72 ? -23.719 -13.156 -5.566 1 81.62 72 GLY A N 1
ATOM 550 C CA . GLY A 1 72 ? -24.703 -14.188 -5.82 1 81.62 72 GLY A CA 1
ATOM 551 C C . GLY A 1 72 ? -24.344 -15.102 -6.977 1 81.62 72 GLY A C 1
ATOM 552 O O . GLY A 1 72 ? -25.219 -15.703 -7.594 1 81.62 72 GLY A O 1
ATOM 553 N N . SER A 1 73 ? -23.156 -15.102 -7.332 1 76.81 73 SER A N 1
ATOM 554 C CA . SER A 1 73 ? -22.734 -15.875 -8.492 1 76.81 73 SER A CA 1
ATOM 555 C C . SER A 1 73 ? -22.531 -17.344 -8.133 1 76.81 73 SER A C 1
ATOM 557 O O . SER A 1 73 ? -22.484 -18.203 -9.016 1 76.81 73 SER A O 1
ATOM 559 N N . ASP A 1 74 ? -22.359 -17.641 -6.895 1 70.62 74 ASP A N 1
ATOM 560 C CA . ASP A 1 74 ? -22.203 -19.031 -6.469 1 70.62 74 ASP A CA 1
ATOM 561 C C . ASP A 1 74 ? -23.562 -19.688 -6.223 1 70.62 74 ASP A C 1
ATOM 563 O O . ASP A 1 74 ? -24.047 -19.703 -5.09 1 70.62 74 ASP A O 1
ATOM 567 N N . LYS A 1 75 ? -24.062 -20.203 -7.367 1 75.88 75 LYS A N 1
ATOM 568 C CA . LYS A 1 75 ? -25.344 -20.875 -7.27 1 75.88 75 LYS A CA 1
ATOM 569 C C . LYS A 1 75 ? -25.156 -22.375 -7.055 1 75.88 75 LYS A C 1
ATOM 571 O O . LYS A 1 75 ? -24.094 -22.938 -7.371 1 75.88 75 LYS A O 1
ATOM 576 N N . PRO A 1 76 ? -26.125 -23 -6.562 1 71.19 76 PRO A N 1
ATOM 577 C CA . PRO A 1 76 ? -26.016 -24.422 -6.258 1 71.19 76 PRO A CA 1
ATOM 578 C C . PRO A 1 76 ? -25.703 -25.266 -7.496 1 71.19 76 PRO A C 1
ATOM 580 O O . PRO A 1 76 ? -25.203 -26.391 -7.375 1 71.19 76 PRO A O 1
ATOM 583 N N . ASP A 1 77 ? -25.953 -24.797 -8.617 1 73.62 77 ASP A N 1
ATOM 584 C CA . ASP A 1 77 ? -25.797 -25.578 -9.844 1 73.62 77 ASP A CA 1
ATOM 585 C C . ASP A 1 77 ? -24.359 -25.531 -10.352 1 73.62 77 ASP A C 1
ATOM 587 O O . ASP A 1 77 ? -24.016 -26.172 -11.336 1 73.62 77 ASP A O 1
ATOM 591 N N . ARG A 1 78 ? -23.609 -24.891 -9.57 1 77.06 78 ARG A N 1
ATOM 592 C CA . ARG A 1 78 ? -22.203 -24.859 -9.992 1 77.06 78 ARG A CA 1
ATOM 593 C C . ARG A 1 78 ? -21.547 -26.219 -9.844 1 77.06 78 ARG A C 1
ATOM 595 O O . ARG A 1 78 ? -21.844 -26.953 -8.891 1 77.06 78 ARG A O 1
ATOM 602 N N . ILE A 1 79 ? -20.734 -26.547 -10.828 1 77.44 79 ILE A N 1
ATOM 603 C CA . ILE A 1 79 ? -20.078 -27.844 -10.859 1 77.44 79 ILE A CA 1
ATOM 604 C C . ILE A 1 79 ? -18.969 -27.891 -9.805 1 77.44 79 ILE A C 1
ATOM 606 O O . ILE A 1 79 ? -18.766 -28.922 -9.164 1 77.44 79 ILE A O 1
ATOM 610 N N . GLY A 1 80 ? -18.312 -26.828 -9.602 1 74.69 80 GLY A N 1
ATOM 611 C CA . GLY A 1 80 ? -17.219 -26.781 -8.633 1 74.69 80 GLY A CA 1
ATOM 612 C C . GLY A 1 80 ? -17.703 -26.875 -7.199 1 74.69 80 GLY A C 1
ATOM 613 O O . GLY A 1 80 ? -18.891 -26.797 -6.93 1 74.69 80 GLY A O 1
ATOM 614 N N . PRO A 1 81 ? -16.734 -27.203 -6.344 1 73.56 81 PRO A N 1
ATOM 615 C CA . PRO A 1 81 ? -17.125 -27.344 -4.938 1 73.56 81 PRO A CA 1
ATOM 616 C C . PRO A 1 81 ? -17.734 -26.078 -4.363 1 73.56 81 PRO A C 1
ATOM 618 O O . PRO A 1 81 ? -17.297 -24.969 -4.691 1 73.56 81 PRO A O 1
ATOM 621 N N . LEU A 1 82 ? -18.781 -26.312 -3.572 1 74.94 82 LEU A N 1
ATOM 622 C CA . LEU A 1 82 ? -19.344 -25.172 -2.863 1 74.94 82 LEU A CA 1
ATOM 623 C C . LEU A 1 82 ? -18.422 -24.703 -1.75 1 74.94 82 LEU A C 1
ATOM 625 O O . LEU A 1 82 ? -17.766 -25.516 -1.098 1 74.94 82 LEU A O 1
ATOM 629 N N . ARG A 1 83 ? -18.406 -23.453 -1.596 1 83.56 83 ARG A N 1
ATOM 630 C CA . ARG A 1 83 ? -17.5 -22.844 -0.628 1 83.56 83 ARG A CA 1
ATOM 631 C C . ARG A 1 83 ? -18.219 -22.516 0.673 1 83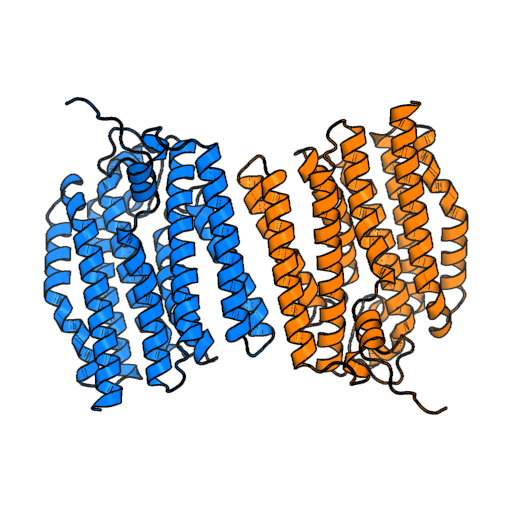.56 83 ARG A C 1
ATOM 633 O O . ARG A 1 83 ? -19.422 -22.766 0.802 1 83.56 83 ARG A O 1
ATOM 640 N N . GLY A 1 84 ? -17.438 -22.172 1.634 1 84.38 84 GLY A N 1
ATOM 641 C CA . GLY A 1 84 ? -17.938 -22.062 2.996 1 84.38 84 GLY A CA 1
ATOM 642 C C . GLY A 1 84 ? -19.047 -21.047 3.141 1 84.38 84 GLY A C 1
ATOM 643 O O . GLY A 1 84 ? -20.031 -21.297 3.828 1 84.38 84 GLY A O 1
ATOM 644 N N . MET A 1 85 ? -18.953 -19.906 2.443 1 87.62 85 MET A N 1
ATOM 645 C CA . MET A 1 85 ? -19.984 -18.891 2.559 1 87.62 85 MET A CA 1
ATOM 646 C C . MET A 1 85 ? -21.25 -19.297 1.811 1 87.62 85 MET A C 1
ATOM 648 O O . MET A 1 85 ? -22.359 -19.062 2.285 1 87.62 85 MET A O 1
ATOM 652 N N . GLN A 1 86 ? -21.031 -19.938 0.695 1 82.94 86 GLN A N 1
ATOM 653 C CA . GLN A 1 86 ? -22.172 -20.375 -0.098 1 82.94 86 GLN A CA 1
ATOM 654 C C . GLN A 1 86 ? -22.969 -21.438 0.637 1 82.94 86 GLN A C 1
ATOM 656 O O . GLN A 1 86 ? -24.188 -21.531 0.487 1 82.94 86 GLN A O 1
ATOM 661 N N . LYS A 1 87 ? -22.297 -22.172 1.339 1 84.31 87 LYS A N 1
ATOM 662 C CA . LYS A 1 87 ? -22.938 -23.25 2.086 1 84.31 87 LYS A CA 1
ATOM 663 C C . LYS A 1 87 ? -23.578 -22.719 3.371 1 84.31 87 LYS A C 1
ATOM 665 O O . LYS A 1 87 ? -24.219 -23.469 4.105 1 84.31 87 LYS A O 1
ATOM 670 N N . GLY A 1 88 ? -23.328 -21.438 3.672 1 86.19 88 GLY A N 1
ATOM 671 C CA . GLY A 1 88 ? -23.891 -20.828 4.867 1 86.19 88 GLY A CA 1
ATOM 672 C C . GLY A 1 88 ? -23.094 -21.141 6.121 1 86.19 88 GLY A C 1
ATOM 673 O O . GLY A 1 88 ? -23.5 -20.75 7.223 1 86.19 88 GLY A O 1
ATOM 674 N N . ALA A 1 89 ? -22.031 -21.859 5.984 1 91 89 ALA A N 1
ATOM 675 C CA . ALA A 1 89 ? -21.25 -22.312 7.129 1 91 89 ALA A CA 1
ATOM 676 C C . ALA A 1 89 ? -20.344 -21.188 7.648 1 91 89 ALA A C 1
ATOM 678 O O . ALA A 1 89 ? -19.875 -21.234 8.781 1 91 89 ALA A O 1
ATOM 679 N N . ILE A 1 90 ? -20.016 -20.219 6.883 1 94 90 ILE A N 1
ATOM 680 C CA . ILE A 1 90 ? -19.234 -19.047 7.238 1 94 90 ILE A CA 1
ATOM 681 C C . ILE A 1 90 ? -20.047 -17.766 6.969 1 94 90 ILE A C 1
ATOM 683 O O . ILE A 1 90 ? -20.516 -17.562 5.855 1 94 90 ILE A O 1
ATOM 687 N N . THR A 1 91 ? -20.203 -16.984 8.023 1 94.19 91 THR A N 1
ATOM 688 C CA . THR A 1 91 ? -20.953 -15.742 7.863 1 94.19 91 THR A CA 1
ATOM 689 C C . THR A 1 91 ? -20.109 -14.672 7.191 1 94.19 91 THR A C 1
ATOM 691 O O . THR A 1 91 ? -18.875 -14.805 7.125 1 94.19 91 THR A O 1
ATOM 694 N N . GLN A 1 92 ? -20.828 -13.672 6.707 1 92.25 92 GLN A N 1
ATOM 695 C CA . GLN A 1 92 ? -20.125 -12.547 6.094 1 92.25 92 GLN A CA 1
ATOM 696 C C . GLN A 1 92 ? -19.172 -11.883 7.086 1 92.25 92 GLN A C 1
ATOM 698 O O . GLN A 1 92 ? -18.047 -11.516 6.73 1 92.25 92 GLN A O 1
ATOM 703 N N . ALA A 1 93 ? -19.609 -11.727 8.328 1 92 93 ALA A N 1
ATOM 704 C CA . ALA A 1 93 ? -18.797 -11.102 9.367 1 92 93 ALA A CA 1
ATOM 705 C C . ALA A 1 93 ? -17.547 -11.922 9.656 1 92 93 ALA A C 1
ATOM 707 O O . ALA A 1 93 ? -16.453 -11.375 9.812 1 92 93 ALA A O 1
ATOM 708 N N . GLN A 1 94 ? -17.703 -13.172 9.719 1 94.25 94 GLN A N 1
ATOM 709 C CA . GLN A 1 94 ? -16.578 -14.07 9.953 1 94.25 94 GLN A CA 1
ATOM 710 C C . GLN A 1 94 ? -15.57 -14 8.812 1 94.25 94 GLN A C 1
ATOM 712 O O . GLN A 1 94 ? -14.359 -13.961 9.047 1 94.25 94 GLN A O 1
ATOM 717 N N . MET A 1 95 ? -16.031 -13.992 7.594 1 94.75 95 MET A N 1
ATOM 718 C CA . MET A 1 95 ? -15.172 -13.93 6.418 1 94.75 95 MET A CA 1
ATOM 719 C C . MET A 1 95 ? -14.414 -12.609 6.375 1 94.75 95 MET A C 1
ATOM 721 O O . MET A 1 95 ? -13.211 -12.586 6.09 1 94.75 95 MET A O 1
ATOM 725 N N . LYS A 1 96 ? -15.102 -11.531 6.723 1 91.56 96 LYS A N 1
ATOM 726 C CA . LYS A 1 96 ? -14.453 -10.219 6.746 1 91.56 96 LYS A CA 1
ATOM 727 C C . LYS A 1 96 ? -13.32 -10.18 7.77 1 91.56 96 LYS A C 1
ATOM 729 O O . LYS A 1 96 ? -12.258 -9.617 7.5 1 91.56 96 LYS A O 1
ATOM 734 N N . ARG A 1 97 ? -13.508 -10.75 8.898 1 93 97 ARG A N 1
ATOM 735 C CA . ARG A 1 97 ? -12.469 -10.828 9.922 1 93 97 ARG A CA 1
ATOM 736 C C . ARG A 1 97 ? -11.281 -11.648 9.43 1 93 97 ARG A C 1
ATOM 738 O O . ARG A 1 97 ? -10.125 -11.305 9.688 1 93 97 ARG A O 1
ATOM 745 N N . ALA A 1 98 ? -11.609 -12.727 8.758 1 95.56 98 ALA A N 1
ATOM 746 C CA . ALA A 1 98 ? -10.547 -13.57 8.219 1 95.56 98 ALA A CA 1
ATOM 747 C C . ALA A 1 98 ? -9.727 -12.828 7.164 1 95.56 98 ALA A C 1
ATOM 749 O O . ALA A 1 98 ? -8.5 -12.938 7.137 1 95.56 98 ALA A O 1
ATOM 750 N N . LEU A 1 99 ? -10.414 -12.117 6.312 1 95.5 99 LEU A N 1
ATOM 751 C CA . LEU A 1 99 ? -9.742 -11.305 5.301 1 95.5 99 LEU A CA 1
ATOM 752 C C . LEU A 1 99 ? -8.812 -10.289 5.953 1 95.5 99 LEU A C 1
ATOM 754 O O . LEU A 1 99 ? -7.648 -10.164 5.562 1 95.5 99 LEU A O 1
ATOM 758 N N . MET A 1 100 ? -9.305 -9.617 6.965 1 92.25 100 MET A N 1
ATOM 759 C CA . MET A 1 100 ? -8.508 -8.609 7.668 1 92.25 100 MET A CA 1
ATOM 760 C C . MET A 1 100 ? -7.301 -9.242 8.344 1 92.25 100 MET A C 1
ATOM 762 O O . MET A 1 100 ? -6.191 -8.719 8.258 1 92.25 100 MET A O 1
ATOM 766 N N . LEU A 1 101 ? -7.535 -10.289 8.992 1 94.88 101 LEU A N 1
ATOM 767 C CA . LEU A 1 101 ? -6.445 -10.992 9.672 1 94.88 101 LEU A CA 1
ATOM 768 C C . LEU A 1 101 ? -5.375 -11.414 8.672 1 94.88 101 LEU A C 1
ATOM 770 O O . LEU A 1 101 ? -4.18 -11.281 8.945 1 94.88 101 LEU A O 1
ATOM 774 N N . THR A 1 102 ? -5.812 -11.93 7.582 1 97.38 102 THR A N 1
ATOM 775 C CA . THR A 1 102 ? -4.867 -12.367 6.562 1 97.38 102 THR A CA 1
ATOM 776 C C . THR A 1 102 ? -4.055 -11.188 6.035 1 97.38 102 THR A C 1
ATOM 778 O O . THR A 1 102 ? -2.842 -11.297 5.844 1 97.38 102 THR A O 1
ATOM 781 N N . VAL A 1 103 ? -4.676 -10.07 5.84 1 96.19 103 VAL A N 1
ATOM 782 C CA . VAL A 1 103 ? -3.965 -8.883 5.375 1 96.19 103 VAL A CA 1
ATOM 783 C C . VAL A 1 103 ? -2.922 -8.469 6.41 1 96.19 103 VAL A C 1
ATOM 785 O O . VAL A 1 103 ? -1.791 -8.125 6.059 1 96.19 103 VAL A O 1
ATOM 788 N N . VAL A 1 104 ? -3.264 -8.445 7.688 1 94.19 104 VAL A N 1
ATOM 789 C CA . VAL A 1 104 ? -2.334 -8.109 8.766 1 94.19 104 VAL A CA 1
ATOM 790 C C . VAL A 1 104 ? -1.124 -9.039 8.711 1 94.19 104 VAL A C 1
ATOM 792 O O . VAL A 1 104 ? 0.02 -8.586 8.789 1 94.19 104 VAL A O 1
ATOM 795 N N . LEU A 1 105 ? -1.396 -10.266 8.539 1 96.94 105 LEU A N 1
ATOM 796 C CA . LEU A 1 105 ? -0.321 -11.25 8.5 1 96.94 105 LEU A CA 1
ATOM 797 C C . LEU A 1 105 ? 0.561 -11.047 7.273 1 96.94 105 LEU A C 1
ATOM 799 O O . LEU A 1 105 ? 1.78 -11.219 7.344 1 96.94 105 LEU A O 1
ATOM 803 N N . ILE A 1 106 ? -0.045 -10.711 6.156 1 97.75 106 ILE A N 1
ATOM 804 C CA . ILE A 1 106 ? 0.709 -10.414 4.945 1 97.75 106 ILE A CA 1
ATOM 805 C C . ILE A 1 106 ? 1.623 -9.219 5.184 1 97.75 106 ILE A C 1
ATOM 807 O O . ILE A 1 106 ? 2.801 -9.242 4.816 1 97.75 106 ILE A O 1
ATOM 811 N N . CYS A 1 107 ? 1.085 -8.156 5.809 1 94.56 107 CYS A N 1
ATOM 812 C CA . CYS A 1 107 ? 1.879 -6.965 6.086 1 94.56 107 CYS A CA 1
ATOM 813 C C . CYS A 1 107 ? 3.047 -7.289 7.008 1 94.56 107 CYS A C 1
ATOM 815 O O . CYS A 1 107 ? 4.176 -6.855 6.77 1 94.56 107 CYS A O 1
ATOM 817 N N . LEU A 1 108 ? 2.789 -8.055 8.016 1 94.56 108 LEU A N 1
ATOM 818 C CA . LEU A 1 108 ? 3.836 -8.422 8.961 1 94.56 108 LEU A CA 1
ATOM 819 C C . LEU A 1 108 ? 4.906 -9.273 8.289 1 94.56 108 LEU A C 1
ATOM 821 O O . LEU A 1 108 ? 6.102 -9 8.422 1 94.56 108 LEU A O 1
ATOM 825 N N . SER A 1 109 ? 4.453 -10.273 7.562 1 97.06 109 SER A N 1
ATOM 826 C CA . SER A 1 109 ? 5.402 -11.156 6.887 1 97.06 109 SER A CA 1
ATOM 827 C C . SER A 1 109 ? 6.152 -10.414 5.781 1 97.06 109 SER A C 1
ATOM 829 O O . SER A 1 109 ? 7.363 -10.57 5.633 1 97.06 109 SER A O 1
ATOM 831 N N . GLY A 1 110 ? 5.426 -9.641 4.988 1 96.69 110 GLY A N 1
ATOM 832 C CA . GLY A 1 110 ? 6.043 -8.852 3.934 1 96.69 110 GLY A CA 1
ATOM 833 C C . GLY A 1 110 ? 7.062 -7.855 4.453 1 96.69 110 GLY A C 1
ATOM 834 O O . GLY A 1 110 ? 8.141 -7.707 3.873 1 96.69 110 GLY A O 1
ATOM 835 N N . LEU A 1 111 ? 6.789 -7.156 5.582 1 93.56 111 LEU A N 1
ATOM 836 C CA . LEU A 1 111 ? 7.719 -6.195 6.164 1 93.56 111 LEU A CA 1
ATOM 837 C C . LEU A 1 111 ? 8.93 -6.902 6.77 1 93.56 111 LEU A C 1
ATOM 839 O O . LEU A 1 111 ? 10.047 -6.395 6.703 1 93.56 111 LEU A O 1
ATOM 843 N N . ALA A 1 112 ? 8.672 -8.047 7.395 1 95.38 112 ALA A N 1
ATOM 844 C CA . ALA A 1 112 ? 9.797 -8.852 7.859 1 95.38 112 ALA A CA 1
ATOM 845 C C . ALA A 1 112 ? 10.703 -9.25 6.699 1 95.38 112 ALA A C 1
ATOM 847 O O . ALA A 1 112 ? 11.93 -9.18 6.812 1 95.38 112 ALA A O 1
ATOM 848 N N . LEU A 1 113 ? 10.102 -9.648 5.613 1 96.88 113 LEU A N 1
ATOM 849 C CA . LEU A 1 113 ? 10.844 -9.992 4.402 1 96.88 113 LEU A CA 1
ATOM 850 C C . LEU A 1 113 ? 11.695 -8.812 3.936 1 96.88 113 LEU A C 1
ATOM 852 O O . LEU A 1 113 ? 12.883 -8.969 3.645 1 96.88 113 LEU A O 1
ATOM 856 N N . LEU A 1 114 ? 11.164 -7.625 3.922 1 94 114 LEU A N 1
ATOM 857 C CA . LEU A 1 114 ? 11.867 -6.426 3.479 1 94 114 LEU A CA 1
ATOM 858 C C . LEU A 1 114 ? 12.984 -6.062 4.453 1 94 114 LEU A C 1
ATOM 860 O O . LEU A 1 114 ? 14.047 -5.59 4.035 1 94 114 LEU A O 1
ATOM 864 N N . PHE A 1 115 ? 12.727 -6.281 5.691 1 90.38 115 PHE A N 1
ATOM 865 C CA . PHE A 1 115 ? 13.734 -6.004 6.707 1 90.38 115 PHE A CA 1
ATOM 866 C C . PHE A 1 115 ? 15 -6.809 6.449 1 90.38 115 PHE A C 1
ATOM 868 O O . PHE A 1 115 ? 16.109 -6.285 6.566 1 90.38 115 PHE A O 1
ATOM 875 N N . PHE A 1 116 ? 14.836 -8 6.012 1 91.81 116 PHE A N 1
ATOM 876 C CA . PHE A 1 116 ? 15.984 -8.883 5.812 1 91.81 116 PHE A CA 1
ATOM 877 C C . PHE A 1 116 ? 16.547 -8.719 4.406 1 91.81 116 PHE A C 1
ATOM 879 O O . PHE A 1 116 ? 17.75 -8.938 4.188 1 91.81 116 PHE A O 1
ATOM 886 N N . ALA A 1 117 ? 15.758 -8.234 3.508 1 94.44 117 ALA A N 1
ATOM 887 C CA . ALA A 1 117 ? 16.156 -8.398 2.115 1 94.44 117 ALA A CA 1
ATOM 888 C C . ALA A 1 117 ? 16.531 -7.059 1.491 1 94.44 117 ALA A C 1
ATOM 890 O O . ALA A 1 117 ? 17.25 -7.008 0.486 1 94.44 117 ALA A O 1
ATOM 891 N N . TRP A 1 118 ? 16 -5.934 2.002 1 90.38 118 TRP A N 1
ATOM 892 C CA . TRP A 1 118 ? 16.188 -4.684 1.276 1 90.38 118 TRP A CA 1
ATOM 893 C C . TRP A 1 118 ? 17.641 -4.211 1.366 1 90.38 118 TRP A C 1
ATOM 895 O O . TRP A 1 118 ? 18.281 -4.371 2.402 1 90.38 118 TRP A O 1
ATOM 905 N N . GLN A 1 119 ? 18.234 -3.693 0.231 1 90.12 119 GLN A N 1
ATOM 906 C CA . GLN A 1 119 ? 19.578 -3.129 0.205 1 90.12 119 GLN A CA 1
ATOM 907 C C . GLN A 1 119 ? 19.547 -1.624 -0.038 1 90.12 119 GLN A C 1
ATOM 909 O O . GLN A 1 119 ? 20.406 -0.887 0.458 1 90.12 119 GLN A O 1
ATOM 914 N N . THR A 1 120 ? 18.625 -1.169 -0.795 1 88.88 120 THR A N 1
ATOM 915 C CA . THR A 1 120 ? 18.469 0.251 -1.088 1 88.88 120 THR A CA 1
ATOM 916 C C . THR A 1 120 ? 17.062 0.721 -0.748 1 88.88 120 THR A C 1
ATOM 918 O O . THR A 1 120 ? 16.141 -0.094 -0.613 1 88.88 120 THR A O 1
ATOM 921 N N . MET A 1 121 ? 16.844 2.002 -0.658 1 85.44 121 MET A N 1
ATOM 922 C CA . MET A 1 121 ? 15.516 2.559 -0.412 1 85.44 121 MET A CA 1
ATOM 923 C C . MET A 1 121 ? 14.586 2.283 -1.587 1 85.44 121 MET A C 1
ATOM 925 O O . MET A 1 121 ? 13.383 2.111 -1.401 1 85.44 121 MET A O 1
ATOM 929 N N . ALA A 1 122 ? 15.211 2.264 -2.67 1 88.56 122 ALA A N 1
ATOM 930 C CA . ALA A 1 122 ? 14.422 1.931 -3.854 1 88.56 122 ALA A CA 1
ATOM 931 C C . ALA A 1 122 ? 13.844 0.521 -3.748 1 88.56 122 ALA A C 1
ATOM 933 O O . ALA A 1 122 ? 12.695 0.286 -4.121 1 88.56 122 ALA A O 1
ATOM 934 N N . ASP A 1 123 ? 14.664 -0.429 -3.211 1 92.06 123 ASP A N 1
ATOM 935 C CA . ASP A 1 123 ? 14.172 -1.779 -2.955 1 92.06 123 ASP A CA 1
ATOM 936 C C . ASP A 1 123 ? 12.977 -1.756 -2.006 1 92.06 123 ASP A C 1
ATOM 938 O O . ASP A 1 123 ? 11.945 -2.379 -2.277 1 92.06 123 ASP A O 1
ATOM 942 N N . PHE A 1 124 ? 13.203 -1.017 -1.009 1 90.62 124 PHE A N 1
ATOM 943 C CA . PHE A 1 124 ? 12.195 -0.956 0.042 1 90.62 124 PHE A CA 1
ATOM 944 C C . PHE A 1 124 ? 10.883 -0.393 -0.496 1 90.62 124 PHE A C 1
ATOM 946 O O . PHE A 1 124 ? 9.836 -1.021 -0.362 1 90.62 124 PHE A O 1
ATOM 953 N N . ILE A 1 125 ? 10.898 0.715 -1.16 1 90.25 125 ILE A N 1
ATOM 954 C CA . ILE A 1 125 ? 9.719 1.378 -1.7 1 90.25 125 ILE A CA 1
ATOM 955 C C . ILE A 1 125 ? 9.102 0.52 -2.805 1 90.25 125 ILE A C 1
ATOM 957 O O . ILE A 1 125 ? 7.887 0.335 -2.85 1 90.25 125 ILE A O 1
ATOM 961 N N . GLY A 1 126 ? 9.961 0.079 -3.713 1 93.94 126 GLY A N 1
ATOM 962 C CA . GLY A 1 126 ? 9.477 -0.742 -4.812 1 93.94 126 GLY A CA 1
ATOM 963 C C . GLY A 1 126 ? 8.68 -1.946 -4.352 1 93.94 126 GLY A C 1
ATOM 964 O O . GLY A 1 126 ? 7.582 -2.203 -4.859 1 93.94 126 GLY A O 1
ATOM 965 N N . PHE A 1 127 ? 9.148 -2.68 -3.408 1 95.81 127 PHE A N 1
ATOM 966 C CA . PHE A 1 127 ? 8.484 -3.9 -2.977 1 95.81 127 PHE A CA 1
ATOM 967 C C . PHE A 1 127 ? 7.312 -3.58 -2.049 1 95.81 127 PHE A C 1
ATOM 969 O O . PHE A 1 127 ? 6.387 -4.379 -1.914 1 95.81 127 PHE A O 1
ATOM 976 N N . MET A 1 128 ? 7.305 -2.402 -1.361 1 93.5 128 MET A N 1
ATOM 977 C CA . MET A 1 128 ? 6.102 -1.942 -0.671 1 93.5 128 MET A CA 1
ATOM 978 C C . MET A 1 128 ? 4.957 -1.729 -1.655 1 93.5 128 MET A C 1
ATOM 980 O O . MET A 1 128 ? 3.83 -2.154 -1.404 1 93.5 128 MET A O 1
ATOM 984 N N . VAL A 1 129 ? 5.309 -1.138 -2.754 1 94.56 129 VAL A N 1
ATOM 985 C CA . VAL A 1 129 ? 4.312 -0.864 -3.787 1 94.56 129 VAL A CA 1
ATOM 986 C C . VAL A 1 129 ? 3.826 -2.178 -4.395 1 94.56 129 VAL A C 1
ATOM 988 O O . VAL A 1 129 ? 2.619 -2.406 -4.508 1 94.56 129 VAL A O 1
ATOM 991 N N . LEU A 1 130 ? 4.746 -3.027 -4.754 1 96.44 130 LEU A N 1
ATOM 992 C CA . LEU A 1 130 ? 4.391 -4.301 -5.375 1 96.44 130 LEU A CA 1
ATOM 993 C C . LEU A 1 130 ? 3.574 -5.16 -4.414 1 96.44 130 LEU A C 1
ATOM 995 O O . LEU A 1 130 ? 2.605 -5.805 -4.824 1 96.44 130 LEU A O 1
ATOM 999 N N . GLY A 1 131 ? 4 -5.172 -3.119 1 96 131 GLY A N 1
ATOM 1000 C CA . GLY A 1 131 ? 3.225 -5.883 -2.115 1 96 131 GLY A CA 1
ATOM 1001 C C . GLY A 1 131 ? 1.828 -5.32 -1.932 1 96 131 GLY A C 1
ATOM 1002 O O . GLY A 1 131 ? 0.854 -6.07 -1.861 1 96 131 GLY A O 1
ATOM 1003 N N . GLY A 1 132 ? 1.709 -4.027 -1.818 1 94.5 132 GLY A N 1
ATOM 1004 C CA . GLY A 1 132 ? 0.404 -3.391 -1.749 1 94.5 132 GLY A CA 1
ATOM 1005 C C . GLY A 1 132 ? -0.482 -3.713 -2.938 1 94.5 132 GLY A C 1
ATOM 1006 O O . GLY A 1 132 ? -1.662 -4.031 -2.771 1 94.5 132 GLY A O 1
ATOM 1007 N N . LEU A 1 133 ? 0.1 -3.645 -4.117 1 95.31 133 LEU A N 1
ATOM 1008 C CA . LEU A 1 133 ? -0.636 -3.969 -5.336 1 95.31 133 LEU A CA 1
ATOM 1009 C C . LEU A 1 133 ? -1.104 -5.418 -5.316 1 95.31 133 LEU A C 1
ATOM 1011 O O . LEU A 1 133 ? -2.199 -5.73 -5.793 1 95.31 133 LEU A O 1
ATOM 1015 N N . ALA A 1 134 ? -0.282 -6.258 -4.793 1 97.44 134 ALA A N 1
ATOM 1016 C CA . ALA A 1 134 ? -0.655 -7.668 -4.715 1 97.44 134 ALA A CA 1
ATOM 1017 C C . ALA A 1 134 ? -1.853 -7.867 -3.789 1 97.44 134 ALA A C 1
ATOM 1019 O O . ALA A 1 134 ? -2.762 -8.641 -4.102 1 97.44 134 ALA A O 1
ATOM 1020 N N . ILE A 1 135 ? -1.84 -7.191 -2.68 1 96.69 135 ILE A N 1
ATOM 1021 C CA . ILE A 1 135 ? -2.959 -7.27 -1.746 1 96.69 135 ILE A CA 1
ATOM 1022 C C . ILE A 1 135 ? -4.23 -6.758 -2.42 1 96.69 135 ILE A C 1
ATOM 1024 O O . ILE A 1 135 ? -5.262 -7.434 -2.4 1 96.69 135 ILE A O 1
ATOM 1028 N N . ILE A 1 136 ? -4.156 -5.629 -3.055 1 94.44 136 ILE A N 1
ATOM 1029 C CA . ILE A 1 136 ? -5.305 -5.012 -3.713 1 94.44 136 ILE A CA 1
ATOM 1030 C C . ILE A 1 136 ? -5.805 -5.918 -4.836 1 94.44 136 ILE A C 1
ATOM 1032 O O . ILE A 1 136 ? -7.008 -6.137 -4.977 1 94.44 136 ILE A O 1
ATOM 1036 N N . ALA A 1 137 ? -4.875 -6.438 -5.598 1 95.75 137 ALA A N 1
ATOM 1037 C CA . ALA A 1 137 ? -5.242 -7.328 -6.699 1 95.75 137 ALA A CA 1
ATOM 1038 C C . ALA A 1 137 ? -5.938 -8.578 -6.18 1 95.75 137 ALA A C 1
ATOM 1040 O O . ALA A 1 137 ? -6.918 -9.047 -6.77 1 95.75 137 ALA A O 1
ATOM 1041 N N . ALA A 1 138 ? -5.461 -9.125 -5.105 1 96.56 138 ALA A N 1
ATOM 1042 C CA . ALA A 1 138 ? -6.062 -10.328 -4.527 1 96.56 138 ALA A CA 1
ATOM 1043 C C . ALA A 1 138 ? -7.512 -10.062 -4.117 1 96.56 138 ALA A C 1
ATOM 1045 O O . ALA A 1 138 ? -8.375 -10.922 -4.305 1 96.56 138 ALA A O 1
ATOM 1046 N N . ILE A 1 139 ? -7.766 -8.906 -3.635 1 95.38 139 ILE A N 1
ATOM 1047 C CA . ILE A 1 139 ? -9.094 -8.578 -3.131 1 95.38 139 ILE A CA 1
ATOM 1048 C C . ILE A 1 139 ? -10 -8.18 -4.293 1 95.38 139 ILE A C 1
ATOM 1050 O O . ILE A 1 139 ? -11.133 -8.672 -4.402 1 95.38 139 ILE A O 1
ATOM 1054 N N . THR A 1 140 ? -9.508 -7.398 -5.238 1 94.69 140 THR A N 1
ATOM 1055 C CA . THR A 1 140 ? -10.352 -6.793 -6.258 1 94.69 140 THR A CA 1
ATOM 1056 C C . THR A 1 140 ? -10.562 -7.758 -7.422 1 94.69 140 THR A C 1
ATOM 1058 O O . THR A 1 140 ? -11.273 -7.441 -8.375 1 94.69 140 THR A O 1
ATOM 1061 N N . TYR A 1 141 ? -10 -8.898 -7.309 1 93.62 141 TYR A N 1
ATOM 1062 C CA . TYR A 1 141 ? -10.242 -9.938 -8.312 1 93.62 141 TYR A CA 1
ATOM 1063 C C . TYR A 1 141 ? -11.727 -10.266 -8.406 1 93.62 141 TYR A C 1
ATOM 1065 O O . TYR A 1 141 ? -12.258 -10.461 -9.5 1 93.62 141 TYR A O 1
ATOM 1073 N N . THR A 1 142 ? -12.422 -10.297 -7.234 1 91.5 142 THR A N 1
ATOM 1074 C CA . THR A 1 142 ? -13.844 -10.648 -7.23 1 91.5 142 THR A CA 1
ATOM 1075 C C . THR A 1 142 ? -14.648 -9.617 -6.457 1 91.5 142 THR A C 1
ATOM 1077 O O . THR A 1 142 ? -15.883 -9.594 -6.539 1 91.5 142 THR A O 1
ATOM 1080 N N . VAL A 1 143 ? -13.984 -8.82 -5.707 1 89.56 143 VAL A N 1
ATOM 1081 C CA . VAL A 1 143 ? -14.672 -7.875 -4.832 1 89.56 143 VAL A CA 1
ATOM 1082 C C . VAL A 1 143 ? -14.727 -6.5 -5.492 1 89.56 143 VAL A C 1
ATOM 1084 O O . VAL A 1 143 ? -13.742 -6.055 -6.094 1 89.56 143 VAL A O 1
ATOM 1087 N N . GLY A 1 144 ? -15.883 -5.793 -5.289 1 85.62 144 GLY A N 1
ATOM 1088 C CA . GLY A 1 144 ? -16.047 -4.461 -5.848 1 85.62 144 GLY A CA 1
ATOM 1089 C C . GLY A 1 144 ? -17.141 -4.387 -6.891 1 85.62 144 GLY A C 1
ATOM 1090 O O . GLY A 1 144 ? -17.844 -5.375 -7.141 1 85.62 144 GLY A O 1
ATOM 1091 N N . THR A 1 145 ? -17.312 -3.252 -7.551 1 85.38 145 THR A N 1
ATOM 1092 C CA . THR A 1 145 ? -18.391 -3.02 -8.508 1 85.38 145 THR A CA 1
ATOM 1093 C C . THR A 1 145 ? -18.078 -3.693 -9.844 1 85.38 145 THR A C 1
ATOM 1095 O O . THR A 1 145 ? -18.953 -4.309 -10.445 1 85.38 145 THR A O 1
ATOM 1098 N N . ARG A 1 146 ? -16.844 -3.586 -10.312 1 88.5 146 ARG A N 1
ATOM 1099 C CA . ARG A 1 146 ? -16.391 -4.227 -11.555 1 88.5 146 ARG A CA 1
ATOM 1100 C C . ARG A 1 146 ? -15.125 -5.031 -11.328 1 88.5 146 ARG A C 1
ATOM 1102 O O . ARG A 1 146 ? -14.047 -4.652 -11.805 1 88.5 146 ARG A O 1
ATOM 1109 N N . PRO A 1 147 ? -15.281 -6.141 -10.602 1 93.38 147 PRO A N 1
ATOM 1110 C CA . PRO A 1 147 ? -14.078 -6.934 -10.336 1 93.38 147 PRO A CA 1
ATOM 1111 C C . PRO A 1 147 ? -13.359 -7.367 -11.609 1 93.38 147 PRO A C 1
ATOM 1113 O O . PRO A 1 147 ? -14.008 -7.762 -12.586 1 93.38 147 PRO A O 1
ATOM 1116 N N . TYR A 1 148 ? -12.031 -7.336 -11.602 1 93.62 148 TYR A N 1
ATOM 1117 C CA . TYR A 1 148 ? -11.305 -7.559 -12.852 1 93.62 148 TYR A CA 1
ATOM 1118 C C . TYR A 1 148 ? -11.328 -9.031 -13.234 1 93.62 148 TYR A C 1
ATOM 1120 O O . TYR A 1 148 ? -11.148 -9.375 -14.406 1 93.62 148 TYR A O 1
ATOM 1128 N N . GLY A 1 149 ? -11.617 -9.953 -12.359 1 93.75 149 GLY A N 1
ATOM 1129 C CA . GLY A 1 149 ? -11.805 -11.359 -12.672 1 93.75 149 GLY A CA 1
ATOM 1130 C C . GLY A 1 149 ? -13.055 -11.625 -13.492 1 93.75 149 GLY A C 1
ATOM 1131 O O . GLY A 1 149 ? -13.156 -12.648 -14.164 1 93.75 149 GLY A O 1
ATOM 1132 N N . TYR A 1 150 ? -13.992 -10.711 -13.453 1 94.06 150 TYR A N 1
ATOM 1133 C CA . TYR A 1 150 ? -15.266 -10.852 -14.148 1 94.06 150 TYR A CA 1
ATOM 1134 C C . TYR A 1 150 ? -15.18 -10.289 -15.562 1 94.06 150 TYR A C 1
ATOM 1136 O O . TYR A 1 150 ? -16.109 -10.453 -16.359 1 94.06 150 TYR A O 1
ATOM 1144 N N . ILE A 1 151 ? -14.094 -9.641 -15.867 1 95.81 151 ILE A N 1
ATOM 1145 C CA . ILE A 1 151 ? -14.039 -9.016 -17.188 1 95.81 151 ILE A CA 1
ATOM 1146 C C . ILE A 1 151 ? -12.859 -9.578 -17.984 1 95.81 151 ILE A C 1
ATOM 1148 O O . ILE A 1 151 ? -12.32 -8.906 -18.859 1 95.81 151 ILE A O 1
ATOM 1152 N N . GLY A 1 152 ? -12.352 -10.672 -17.609 1 96.38 152 GLY A N 1
ATOM 1153 C CA . GLY A 1 152 ? -11.422 -11.438 -18.422 1 96.38 152 GLY A CA 1
ATOM 1154 C C . GLY A 1 152 ? -9.969 -11.07 -18.156 1 96.38 152 GLY A C 1
ATOM 1155 O O . GLY A 1 152 ? -9.094 -11.359 -18.984 1 96.38 152 GLY A O 1
ATOM 1156 N N . LEU A 1 153 ? -9.648 -10.43 -17.031 1 97.19 153 LEU A N 1
ATOM 1157 C CA . LEU A 1 153 ? -8.281 -9.984 -16.75 1 97.19 153 LEU A CA 1
ATOM 1158 C C . LEU A 1 153 ? -7.621 -10.898 -15.719 1 97.19 153 LEU A C 1
ATOM 1160 O O . LEU A 1 153 ? -6.512 -10.625 -15.266 1 97.19 153 LEU A O 1
ATOM 1164 N N . GLY A 1 154 ? -8.289 -11.984 -15.398 1 97.56 154 GLY A N 1
ATOM 1165 C CA . GLY A 1 154 ? -7.742 -12.93 -14.438 1 97.56 154 GLY A CA 1
ATOM 1166 C C . GLY A 1 154 ? -6.473 -13.602 -14.922 1 97.56 154 GLY A C 1
ATOM 1167 O O . GLY A 1 154 ? -5.512 -13.75 -14.164 1 97.56 154 GLY A O 1
ATOM 1168 N N . ASP A 1 155 ? -6.43 -13.953 -16.141 1 98.31 155 ASP A N 1
ATOM 1169 C CA . ASP A 1 155 ? -5.312 -14.703 -16.703 1 98.31 155 ASP A CA 1
ATOM 1170 C C . ASP A 1 155 ? -4.035 -13.867 -16.703 1 98.31 155 ASP A C 1
ATOM 1172 O O . ASP A 1 155 ? -2.977 -14.352 -16.281 1 98.31 155 ASP A O 1
ATOM 1176 N N . ILE A 1 156 ? -4.152 -12.68 -17.125 1 98.19 156 ILE A N 1
ATOM 1177 C CA . ILE A 1 156 ? -2.977 -11.812 -17.141 1 98.19 156 ILE A CA 1
ATOM 1178 C C . ILE A 1 156 ? -2.521 -11.547 -15.703 1 98.19 156 ILE A C 1
ATOM 1180 O O . ILE A 1 156 ? -1.323 -11.422 -15.438 1 98.19 156 ILE A O 1
ATOM 1184 N N . SER A 1 157 ? -3.443 -11.406 -14.82 1 97.62 157 SER A N 1
ATOM 1185 C CA . SER A 1 157 ? -3.098 -11.18 -13.414 1 97.62 157 SER A CA 1
ATOM 1186 C C . SER A 1 157 ? -2.338 -12.367 -12.836 1 97.62 157 SER A C 1
ATOM 1188 O O . SER A 1 157 ? -1.367 -12.188 -12.102 1 97.62 157 SER A O 1
ATOM 1190 N N . VAL A 1 158 ? -2.781 -13.555 -13.141 1 97.56 158 VAL A N 1
ATOM 1191 C CA . VAL A 1 158 ? -2.102 -14.758 -12.672 1 97.56 158 VAL A CA 1
ATOM 1192 C C . VAL A 1 158 ? -0.681 -14.797 -13.227 1 97.56 158 VAL A C 1
ATOM 1194 O O . VAL A 1 158 ? 0.269 -15.102 -12.5 1 97.56 158 VAL A O 1
ATOM 1197 N N . LEU A 1 159 ? -0.523 -14.461 -14.477 1 98.44 159 LEU A N 1
ATOM 1198 C CA . LEU A 1 159 ? 0.801 -14.414 -15.086 1 98.44 159 LEU A CA 1
ATOM 1199 C C . LEU A 1 159 ? 1.7 -13.422 -14.352 1 98.44 159 LEU A C 1
ATOM 1201 O O . LEU A 1 159 ? 2.85 -13.734 -14.039 1 98.44 159 LEU A O 1
ATOM 1205 N N . VAL A 1 160 ? 1.202 -12.32 -14.023 1 98.19 160 VAL A N 1
ATOM 1206 C CA . VAL A 1 160 ? 1.97 -11.25 -13.398 1 98.19 160 VAL A CA 1
ATOM 1207 C C . VAL A 1 160 ? 2.342 -11.648 -11.969 1 98.19 160 VAL A C 1
ATOM 1209 O O . VAL A 1 160 ? 3.516 -11.602 -11.594 1 98.19 160 VAL A O 1
ATOM 1212 N N . PHE A 1 161 ? 1.455 -12.172 -11.203 1 96.81 161 PHE A N 1
ATOM 1213 C CA . PHE A 1 161 ? 1.677 -12.305 -9.766 1 96.81 161 PHE A CA 1
ATOM 1214 C C . PHE A 1 161 ? 2.248 -13.68 -9.438 1 96.81 161 PHE A C 1
ATOM 1216 O O . PHE A 1 161 ? 3.07 -13.812 -8.531 1 96.81 161 PHE A O 1
ATOM 1223 N N . PHE A 1 162 ? 1.852 -14.719 -10.148 1 96.06 162 PHE A N 1
ATOM 1224 C CA . PHE A 1 162 ? 2.391 -16.047 -9.914 1 96.06 162 PHE A CA 1
ATOM 1225 C C . PHE A 1 162 ? 3.654 -16.281 -10.734 1 96.06 162 PHE A C 1
ATOM 1227 O O . PHE A 1 162 ? 4.484 -17.125 -10.383 1 96.06 162 PHE A O 1
ATOM 1234 N N . GLY A 1 163 ? 3.758 -15.562 -11.812 1 98.31 163 GLY A N 1
ATOM 1235 C CA . GLY A 1 163 ? 4.93 -15.695 -12.664 1 98.31 163 GLY A CA 1
ATOM 1236 C C . GLY A 1 163 ? 5.984 -14.633 -12.398 1 98.31 163 GLY A C 1
ATOM 1237 O O . GLY A 1 163 ? 6.914 -14.859 -11.617 1 98.31 163 GLY A O 1
ATOM 1238 N N . TRP A 1 164 ? 5.754 -13.5 -12.922 1 98.44 164 TRP A N 1
ATOM 1239 C CA . TRP A 1 164 ? 6.77 -12.453 -12.938 1 98.44 164 TRP A CA 1
ATOM 1240 C C . TRP A 1 164 ? 7.09 -11.984 -11.516 1 98.44 164 TRP A C 1
ATOM 1242 O O . TRP A 1 164 ? 8.242 -12.047 -11.086 1 98.44 164 TRP A O 1
ATOM 1252 N N . LEU A 1 165 ? 6.152 -11.57 -10.758 1 98.12 165 LEU A N 1
ATOM 1253 C CA . LEU A 1 165 ? 6.426 -11.039 -9.422 1 98.12 165 LEU A CA 1
ATOM 1254 C C . LEU A 1 165 ? 6.996 -12.117 -8.516 1 98.12 165 LEU A C 1
ATOM 1256 O O . LEU A 1 165 ? 7.957 -11.875 -7.777 1 98.12 165 LEU A O 1
ATOM 1260 N N . SER A 1 166 ? 6.418 -13.289 -8.539 1 98.25 166 SER A N 1
ATOM 1261 C CA . SER A 1 166 ? 6.832 -14.344 -7.625 1 98.25 166 SER A CA 1
ATOM 1262 C C . SER A 1 166 ? 8.25 -14.82 -7.934 1 98.25 166 SER A C 1
ATOM 1264 O O . SER A 1 166 ? 9.094 -14.883 -7.043 1 98.25 166 SER A O 1
ATOM 1266 N N . VAL A 1 167 ? 8.562 -15.086 -9.18 1 98.62 167 VAL A N 1
ATOM 1267 C CA . VAL A 1 167 ? 9.859 -15.656 -9.539 1 98.62 167 VAL A CA 1
ATOM 1268 C C . VAL A 1 167 ? 10.914 -14.547 -9.578 1 98.62 167 VAL A C 1
ATOM 1270 O O . VAL A 1 167 ? 11.93 -14.625 -8.883 1 98.62 167 VAL A O 1
ATOM 1273 N N . VAL A 1 168 ? 10.68 -13.492 -10.367 1 98.5 168 VAL A N 1
ATOM 1274 C CA . VAL A 1 168 ? 11.664 -12.422 -10.5 1 98.5 168 VAL A CA 1
ATOM 1275 C C . VAL A 1 168 ? 11.82 -11.695 -9.164 1 98.5 168 VAL A C 1
ATOM 1277 O O . VAL A 1 168 ? 12.93 -11.32 -8.781 1 98.5 168 VAL A O 1
ATOM 1280 N N . GLY A 1 169 ? 10.695 -11.5 -8.461 1 98 169 GLY A N 1
ATOM 1281 C CA . GLY A 1 169 ? 10.75 -10.844 -7.164 1 98 169 GLY A CA 1
ATOM 1282 C C . GLY A 1 169 ? 11.578 -11.602 -6.145 1 98 169 GLY A C 1
ATOM 1283 O O . GLY A 1 169 ? 12.438 -11.016 -5.48 1 98 169 GLY A O 1
ATOM 1284 N N . SER A 1 170 ? 11.297 -12.906 -6 1 98.12 170 SER A N 1
ATOM 1285 C CA . SER A 1 170 ? 12.039 -13.703 -5.027 1 98.12 170 SER A CA 1
ATOM 1286 C C . SER A 1 170 ? 13.508 -13.836 -5.426 1 98.12 170 SER A C 1
ATOM 1288 O O . SER A 1 170 ? 14.391 -13.867 -4.562 1 98.12 170 SER A O 1
ATOM 1290 N N . TRP A 1 171 ? 13.789 -13.891 -6.695 1 98.25 171 TRP A N 1
ATOM 1291 C CA . TRP A 1 171 ? 15.164 -13.883 -7.188 1 98.25 171 TRP A CA 1
ATOM 1292 C C . TRP A 1 171 ? 15.836 -12.539 -6.898 1 98.25 171 TRP A C 1
ATOM 1294 O O . TRP A 1 171 ? 16.938 -12.5 -6.355 1 98.25 171 TRP A O 1
ATOM 1304 N N . TYR A 1 172 ? 15.18 -11.461 -7.141 1 98.12 172 TYR A N 1
ATOM 1305 C CA . TYR A 1 172 ? 15.719 -10.125 -6.957 1 98.12 172 TYR A CA 1
ATOM 1306 C C . TYR A 1 172 ? 16.031 -9.859 -5.492 1 98.12 172 TYR A C 1
ATOM 1308 O O . TYR A 1 172 ? 17.062 -9.25 -5.172 1 98.12 172 TYR A O 1
ATOM 1316 N N . LEU A 1 173 ? 15.211 -10.242 -4.602 1 97.81 173 LEU A N 1
ATOM 1317 C CA . LEU A 1 173 ? 15.375 -9.977 -3.178 1 97.81 173 LEU A CA 1
ATOM 1318 C C . LEU A 1 173 ? 16.609 -10.688 -2.627 1 97.81 173 LEU A C 1
ATOM 1320 O O . LEU A 1 173 ? 17.078 -10.359 -1.536 1 97.81 173 LEU A O 1
ATOM 1324 N N . GLN A 1 174 ? 17.109 -11.594 -3.416 1 98.12 174 GLN A N 1
ATOM 1325 C CA . GLN A 1 174 ? 18.312 -12.312 -2.992 1 98.12 174 GLN A CA 1
ATOM 1326 C C . GLN A 1 174 ? 19.531 -11.875 -3.793 1 98.12 174 GLN A C 1
ATOM 1328 O O . GLN A 1 174 ? 20.625 -11.734 -3.242 1 98.12 174 GLN A O 1
ATOM 1333 N N . VAL A 1 175 ? 19.344 -11.516 -5.043 1 97.5 175 VAL A N 1
ATOM 1334 C CA . VAL A 1 175 ? 20.453 -11.242 -5.949 1 97.5 175 VAL A CA 1
ATOM 1335 C C . VAL A 1 175 ? 20.609 -9.734 -6.125 1 97.5 175 VAL A C 1
ATOM 1337 O O . VAL A 1 175 ? 21.703 -9.258 -6.426 1 97.5 175 VAL A O 1
ATOM 1340 N N . HIS A 1 176 ? 19.562 -8.969 -6.012 1 96.5 176 HIS A N 1
ATOM 1341 C CA . HIS A 1 176 ? 19.531 -7.516 -6.129 1 96.5 176 HIS A CA 1
ATOM 1342 C C . HIS A 1 176 ? 20.047 -7.059 -7.488 1 96.5 176 HIS A C 1
ATOM 1344 O O . HIS A 1 176 ? 20.844 -6.121 -7.566 1 96.5 176 HIS A O 1
ATOM 1350 N N . SER A 1 177 ? 19.656 -7.727 -8.484 1 94.25 177 SER A N 1
ATOM 1351 C CA . SER A 1 177 ? 19.875 -7.398 -9.891 1 94.25 177 SER A CA 1
ATOM 1352 C C . SER A 1 177 ? 18.703 -7.828 -10.758 1 94.25 177 SER A C 1
ATOM 1354 O O . SER A 1 177 ? 17.828 -8.57 -10.297 1 94.25 177 SER A O 1
ATOM 1356 N N . VAL A 1 178 ? 18.609 -7.254 -11.961 1 92.12 178 VAL A N 1
ATOM 1357 C CA . VAL A 1 178 ? 17.578 -7.648 -12.906 1 92.12 178 VAL A CA 1
ATOM 1358 C C . VAL A 1 178 ? 18.219 -8.18 -14.188 1 92.12 178 VAL A C 1
ATOM 1360 O O . VAL A 1 178 ? 19.062 -7.512 -14.789 1 92.12 178 VAL A O 1
ATOM 1363 N N . GLU A 1 179 ? 17.922 -9.359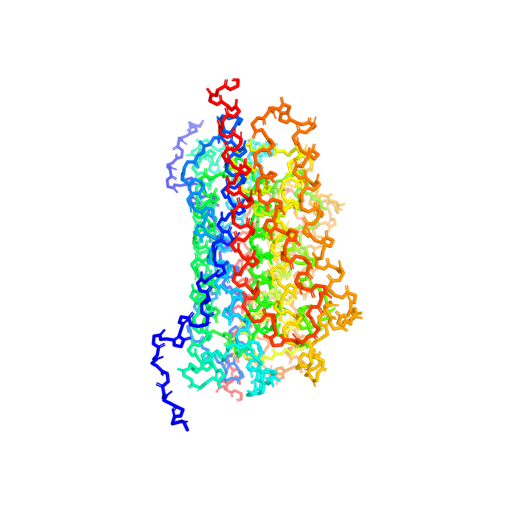 -14.516 1 96.25 179 GLU A N 1
ATOM 1364 C CA . GLU A 1 179 ? 18.359 -9.977 -15.766 1 96.25 179 GLU A CA 1
ATOM 1365 C C . GLU A 1 179 ? 17.156 -10.406 -16.609 1 96.25 179 GLU A C 1
ATOM 1367 O O . GLU A 1 179 ? 16.281 -11.125 -16.125 1 96.25 179 GLU A O 1
ATOM 1372 N N . ALA A 1 180 ? 17.125 -10.055 -17.812 1 97.31 180 ALA A N 1
ATOM 1373 C CA . ALA A 1 180 ? 15.984 -10.273 -18.703 1 97.31 180 ALA A CA 1
ATOM 1374 C C . ALA A 1 180 ? 15.695 -11.766 -18.859 1 97.31 180 ALA A C 1
ATOM 1376 O O . ALA A 1 180 ? 14.539 -12.172 -18.984 1 97.31 180 ALA A O 1
ATOM 1377 N N . VAL A 1 181 ? 16.703 -12.539 -18.891 1 97.88 181 VAL A N 1
ATOM 1378 C CA . VAL A 1 181 ? 16.562 -13.961 -19.188 1 97.88 181 VAL A CA 1
ATOM 1379 C C . VAL A 1 181 ? 15.758 -14.648 -18.078 1 97.88 181 VAL A C 1
ATOM 1381 O O . VAL A 1 181 ? 15.133 -15.688 -18.312 1 97.88 181 VAL A O 1
ATOM 1384 N N . ILE A 1 182 ? 15.711 -14.102 -16.844 1 98.38 182 ILE A N 1
ATOM 1385 C CA . ILE A 1 182 ? 15.016 -14.68 -15.703 1 98.38 182 ILE A CA 1
ATOM 1386 C C . ILE A 1 182 ? 13.508 -14.617 -15.938 1 98.38 182 ILE A C 1
ATOM 1388 O O . ILE A 1 182 ? 12.742 -15.375 -15.328 1 98.38 182 ILE A O 1
ATOM 1392 N N . PHE A 1 183 ? 13.078 -13.766 -16.844 1 98.69 183 PHE A N 1
ATOM 1393 C CA . PHE A 1 183 ? 11.656 -13.633 -17.156 1 98.69 183 PHE A CA 1
ATOM 1394 C C . PHE A 1 183 ? 11.148 -14.859 -17.906 1 98.69 183 PHE A C 1
ATOM 1396 O O . PHE A 1 183 ? 9.938 -15.102 -17.953 1 98.69 183 PHE A O 1
ATOM 1403 N N . LEU A 1 184 ? 12.031 -15.609 -18.469 1 98.81 184 LEU A N 1
ATOM 1404 C CA . LEU A 1 184 ? 11.617 -16.797 -19.203 1 98.81 184 LEU A CA 1
ATOM 1405 C C . LEU A 1 184 ? 11.086 -17.859 -18.25 1 98.81 184 LEU A C 1
ATOM 1407 O O . LEU A 1 184 ? 9.922 -18.266 -18.344 1 98.81 184 LEU A O 1
ATOM 1411 N N . PRO A 1 185 ? 11.906 -18.297 -17.234 1 98.81 185 PRO A N 1
ATOM 1412 C CA . PRO A 1 185 ? 11.312 -19.234 -16.281 1 98.81 185 PRO A CA 1
ATOM 1413 C C . PRO A 1 185 ? 10.148 -18.625 -15.5 1 98.81 185 PRO A C 1
ATOM 1415 O O . PRO A 1 185 ? 9.219 -19.344 -15.125 1 98.81 185 PRO A O 1
ATOM 1418 N N . ALA A 1 186 ? 10.18 -17.328 -15.242 1 98.88 186 ALA A N 1
ATOM 1419 C CA . ALA A 1 186 ? 9.055 -16.672 -14.586 1 98.88 186 ALA A CA 1
ATOM 1420 C C . ALA A 1 186 ? 7.777 -16.797 -15.414 1 98.88 186 ALA A C 1
ATOM 1422 O O . ALA A 1 186 ? 6.711 -17.094 -14.867 1 98.88 186 ALA A O 1
ATOM 1423 N N . THR A 1 187 ? 7.93 -16.562 -16.672 1 98.88 187 THR A N 1
ATOM 1424 C CA . THR A 1 187 ? 6.789 -16.688 -17.562 1 98.88 187 THR A CA 1
ATOM 1425 C C . THR A 1 187 ? 6.285 -18.125 -17.609 1 98.88 187 THR A C 1
ATOM 1427 O O . THR A 1 187 ? 5.078 -18.375 -17.609 1 98.88 187 THR A O 1
ATOM 1430 N N . ALA A 1 188 ? 7.188 -19.062 -17.625 1 98.88 188 ALA A N 1
ATOM 1431 C CA . ALA A 1 188 ? 6.797 -20.469 -17.609 1 98.88 188 ALA A CA 1
ATOM 1432 C C . ALA A 1 188 ? 5.949 -20.797 -16.391 1 98.88 188 ALA A C 1
ATOM 1434 O O . ALA A 1 188 ? 4.883 -21.406 -16.5 1 98.88 188 ALA A O 1
ATOM 1435 N N . CYS A 1 189 ? 6.395 -20.359 -15.219 1 98.69 189 CYS A N 1
ATOM 1436 C CA . CYS A 1 189 ? 5.637 -20.578 -13.992 1 98.69 189 CYS A CA 1
ATOM 1437 C C . CYS A 1 189 ? 4.262 -19.938 -14.078 1 98.69 189 CYS A C 1
ATOM 1439 O O . CYS A 1 189 ? 3.26 -20.547 -13.695 1 98.69 189 CYS A O 1
ATOM 1441 N N . GLY A 1 190 ? 4.227 -18.703 -14.578 1 98.75 190 GLY A N 1
ATOM 1442 C CA . GLY A 1 190 ? 2.967 -18 -14.727 1 98.75 190 GLY A CA 1
ATOM 1443 C C . GLY A 1 190 ? 2.008 -18.672 -15.688 1 98.75 190 GLY A C 1
ATOM 1444 O O . GLY A 1 190 ? 0.804 -18.734 -15.43 1 98.75 190 GLY A O 1
ATOM 1445 N N . LEU A 1 191 ? 2.529 -19.156 -16.797 1 98.88 191 LEU A N 1
ATOM 1446 C CA . LEU A 1 191 ? 1.692 -19.828 -17.781 1 98.88 191 LEU A CA 1
ATOM 1447 C C . LEU A 1 191 ? 1.112 -21.125 -17.203 1 98.88 191 LEU A C 1
ATOM 1449 O O . LEU A 1 191 ? -0.055 -21.438 -17.438 1 98.88 191 LEU A O 1
ATOM 1453 N N . LEU A 1 192 ? 1.898 -21.844 -16.453 1 98.75 192 LEU A N 1
ATOM 1454 C CA . LEU A 1 192 ? 1.413 -23.062 -15.82 1 98.75 192 LEU A CA 1
ATOM 1455 C C . LEU A 1 192 ? 0.324 -22.75 -14.797 1 98.75 192 LEU A C 1
ATOM 1457 O O . LEU A 1 192 ? -0.688 -23.453 -14.727 1 98.75 192 LEU A O 1
ATOM 1461 N N . ALA A 1 193 ? 0.525 -21.703 -14.031 1 98.25 193 ALA A N 1
ATOM 1462 C CA . ALA A 1 193 ? -0.503 -21.281 -13.086 1 98.25 193 ALA A CA 1
ATOM 1463 C C . ALA A 1 193 ? -1.769 -20.844 -13.812 1 98.25 193 ALA A C 1
ATOM 1465 O O . ALA A 1 193 ? -2.883 -21.125 -13.359 1 98.25 193 ALA A O 1
ATOM 1466 N N . THR A 1 194 ? -1.604 -20.141 -14.898 1 98.5 194 THR A N 1
ATOM 1467 C CA . THR A 1 194 ? -2.738 -19.688 -15.695 1 98.5 194 THR A CA 1
ATOM 1468 C C . THR A 1 194 ? -3.508 -20.875 -16.266 1 98.5 194 THR A C 1
ATOM 1470 O O . THR A 1 194 ? -4.734 -20.828 -16.375 1 98.5 194 THR A O 1
ATOM 1473 N N . ALA A 1 195 ? -2.775 -21.906 -16.609 1 98.62 195 ALA A N 1
ATOM 1474 C CA . ALA A 1 195 ? -3.432 -23.109 -17.094 1 98.62 195 ALA A CA 1
ATOM 1475 C C . ALA A 1 195 ? -4.367 -23.688 -16.031 1 98.62 195 ALA A C 1
ATOM 1477 O O . ALA A 1 195 ? -5.457 -24.172 -16.359 1 98.62 195 ALA A O 1
ATOM 1478 N N . VAL A 1 196 ? -3.947 -23.641 -14.812 1 97.25 196 VAL A N 1
ATOM 1479 C CA . VAL A 1 196 ? -4.797 -24.109 -13.727 1 97.25 196 VAL A CA 1
ATOM 1480 C C . VAL A 1 196 ? -6.066 -23.266 -13.656 1 97.25 196 VAL A C 1
ATOM 1482 O O . VAL A 1 196 ? -7.172 -23.797 -13.555 1 97.25 196 VAL A O 1
ATOM 1485 N N . LEU A 1 197 ? -5.898 -21.969 -13.766 1 97.06 197 LEU A N 1
ATOM 1486 C CA . LEU A 1 197 ? -7.051 -21.078 -13.758 1 97.06 197 LEU A CA 1
ATOM 1487 C C . LEU A 1 197 ? -7.969 -21.375 -14.938 1 97.06 197 LEU A C 1
ATOM 1489 O O . LEU A 1 197 ? -9.195 -21.359 -14.797 1 97.06 197 LEU A O 1
ATOM 1493 N N . ASN A 1 198 ? -7.379 -21.625 -16.062 1 98.19 198 ASN A N 1
ATOM 1494 C CA . ASN A 1 198 ? -8.18 -21.875 -17.266 1 98.19 198 ASN A CA 1
ATOM 1495 C C . ASN A 1 198 ? -9.031 -23.125 -17.109 1 98.19 198 ASN A C 1
ATOM 1497 O O . ASN A 1 198 ? -10.172 -23.172 -17.594 1 98.19 198 ASN A O 1
ATOM 1501 N N . ILE A 1 199 ? -8.508 -24.125 -16.484 1 97.19 199 ILE A N 1
ATOM 1502 C CA . ILE A 1 199 ? -9.281 -25.344 -16.234 1 97.19 199 ILE A CA 1
ATOM 1503 C C . ILE A 1 199 ? -10.477 -25.016 -15.336 1 97.19 199 ILE A C 1
ATOM 1505 O O . ILE A 1 199 ? -11.586 -25.484 -15.578 1 97.19 199 ILE A O 1
ATOM 1509 N N . ASN A 1 200 ? -10.203 -24.25 -14.344 1 94.38 200 ASN A N 1
ATOM 1510 C CA . ASN A 1 200 ? -11.273 -23.797 -13.461 1 94.38 200 ASN A CA 1
ATOM 1511 C C . ASN A 1 200 ? -12.359 -23.062 -14.234 1 94.38 200 ASN A C 1
ATOM 1513 O O . ASN A 1 200 ? -13.555 -23.312 -14.031 1 94.38 200 ASN A O 1
ATOM 1517 N N . ASN A 1 201 ? -11.969 -22.219 -15.117 1 96.25 201 ASN A N 1
ATOM 1518 C CA . ASN A 1 201 ? -12.906 -21.422 -15.891 1 96.25 201 ASN A CA 1
ATOM 1519 C C . ASN A 1 201 ? -13.641 -22.266 -16.938 1 96.25 201 ASN A C 1
ATOM 1521 O O . ASN A 1 201 ? -14.812 -22 -17.234 1 96.25 201 ASN A O 1
ATOM 1525 N N . LEU A 1 202 ? -12.953 -23.25 -17.484 1 97.06 202 LEU A N 1
ATOM 1526 C CA . LEU A 1 202 ? -13.586 -24.172 -18.422 1 97.06 202 LEU A CA 1
ATOM 1527 C C . LEU A 1 202 ? -14.648 -25 -17.719 1 97.06 202 LEU A C 1
ATOM 1529 O O . LEU A 1 202 ? -15.727 -25.25 -18.281 1 97.06 202 LEU A O 1
ATOM 1533 N N . ARG A 1 203 ? -14.344 -25.391 -16.531 1 95.38 203 ARG A N 1
ATOM 1534 C CA . ARG A 1 203 ? -15.281 -26.172 -15.719 1 95.38 203 ARG A CA 1
ATOM 1535 C C . ARG A 1 203 ? -16.562 -25.391 -15.469 1 95.38 203 ARG A C 1
ATOM 1537 O O . ARG A 1 203 ? -17.656 -25.953 -15.57 1 95.38 203 ARG A O 1
ATOM 1544 N N . ASP A 1 204 ? -16.438 -24.125 -15.234 1 93.31 204 ASP A N 1
ATOM 1545 C CA . ASP A 1 204 ? -17.578 -23.312 -14.812 1 93.31 204 ASP A CA 1
ATOM 1546 C C . ASP A 1 204 ? -18.047 -22.391 -15.938 1 93.31 204 ASP A C 1
ATOM 1548 O O . ASP A 1 204 ? -18.719 -21.391 -15.688 1 93.31 204 ASP A O 1
ATOM 1552 N N . ILE A 1 205 ? -17.703 -22.672 -17.203 1 95.31 205 ILE A N 1
ATOM 1553 C CA . ILE A 1 205 ? -17.844 -21.734 -18.312 1 95.31 205 ILE A CA 1
ATOM 1554 C C . ILE A 1 205 ? -19.312 -21.359 -18.484 1 95.31 205 ILE A C 1
ATOM 1556 O O . ILE A 1 205 ? -19.625 -20.188 -18.703 1 95.31 205 ILE A O 1
ATOM 1560 N N . ASP A 1 206 ? -20.297 -22.234 -18.312 1 93.75 206 ASP A N 1
ATOM 1561 C CA . ASP A 1 206 ? -21.719 -21.953 -18.5 1 93.75 206 ASP A CA 1
ATOM 1562 C C . ASP A 1 206 ? -22.281 -21.156 -17.328 1 93.75 206 ASP A C 1
ATOM 1564 O O . ASP A 1 206 ? -22.969 -20.156 -17.531 1 93.75 206 ASP A O 1
ATOM 1568 N N . SER A 1 207 ? -21.906 -21.656 -16.156 1 90.94 207 SER A N 1
ATOM 1569 C CA . SER A 1 207 ? -22.391 -20.938 -14.977 1 90.94 207 SER A CA 1
ATOM 1570 C C . SER A 1 207 ? -21.828 -19.516 -14.922 1 90.94 207 SER A C 1
ATOM 1572 O O . SER A 1 207 ? -22.516 -18.578 -14.523 1 90.94 207 SER A O 1
ATOM 1574 N N . ASP A 1 208 ? -20.562 -19.359 -15.312 1 93.06 208 ASP A N 1
ATOM 1575 C CA . ASP A 1 208 ? -19.938 -18.047 -15.344 1 93.06 208 ASP A CA 1
ATOM 1576 C C . ASP A 1 208 ? -20.641 -17.125 -16.344 1 93.06 208 ASP A C 1
ATOM 1578 O O . ASP A 1 208 ? -20.953 -15.977 -16.031 1 93.06 208 ASP A O 1
ATOM 1582 N N . ARG A 1 209 ? -20.938 -17.609 -17.484 1 93.69 209 ARG A N 1
ATOM 1583 C CA . ARG A 1 209 ? -21.641 -16.859 -18.516 1 93.69 209 ARG A CA 1
ATOM 1584 C C . ARG A 1 209 ? -23.016 -16.406 -18.016 1 93.69 209 ARG A C 1
ATOM 1586 O O . ARG A 1 209 ? -23.391 -15.25 -18.172 1 93.69 209 ARG A O 1
ATOM 1593 N N . ASP A 1 210 ? -23.688 -17.281 -17.375 1 92.44 210 ASP A N 1
ATOM 1594 C CA . ASP A 1 210 ? -25.031 -17.031 -16.906 1 92.44 210 ASP A CA 1
ATOM 1595 C C . ASP A 1 210 ? -25.047 -15.984 -15.789 1 92.44 210 ASP A C 1
ATOM 1597 O O . ASP A 1 210 ? -26.031 -15.258 -15.633 1 92.44 210 ASP A O 1
ATOM 1601 N N . ASN A 1 211 ? -23.953 -15.906 -15.125 1 89.06 211 ASN A N 1
ATOM 1602 C CA . ASN A 1 211 ? -23.891 -15 -13.984 1 89.06 211 ASN A CA 1
ATOM 1603 C C . ASN A 1 211 ? -23.141 -13.711 -14.328 1 89.06 211 ASN A C 1
ATOM 1605 O O . ASN A 1 211 ? -22.797 -12.938 -13.445 1 89.06 211 ASN A O 1
ATOM 1609 N N . GLY A 1 212 ? -22.797 -13.555 -15.57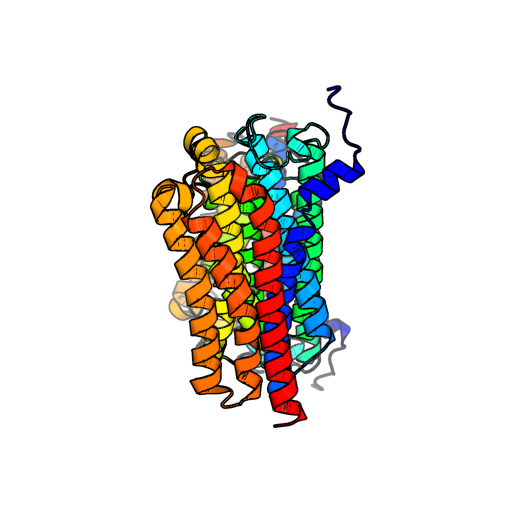8 1 90.5 212 GLY A N 1
ATOM 1610 C CA . GLY A 1 212 ? -22.172 -12.32 -16.031 1 90.5 212 GLY A CA 1
ATOM 1611 C C . GLY A 1 212 ? -20.688 -12.258 -15.734 1 90.5 212 GLY A C 1
ATOM 1612 O O . GLY A 1 212 ? -20.078 -11.188 -15.812 1 90.5 212 GLY A O 1
ATOM 1613 N N . LYS A 1 213 ? -20.109 -13.359 -15.266 1 92.69 213 LYS A N 1
ATOM 1614 C CA . LYS A 1 213 ? -18.672 -13.492 -15.078 1 92.69 213 LYS A CA 1
ATOM 1615 C C . LYS A 1 213 ? -17.969 -13.82 -16.406 1 92.69 213 LYS A C 1
ATOM 1617 O O . LYS A 1 213 ? -17.766 -14.992 -16.719 1 92.69 213 LYS A O 1
ATOM 1622 N N . ASN A 1 214 ? -17.531 -12.75 -17.078 1 96.38 214 ASN A N 1
ATOM 1623 C CA . ASN A 1 214 ? -16.953 -12.914 -18.406 1 96.38 214 ASN A CA 1
ATOM 1624 C C . ASN A 1 214 ? -15.445 -13.156 -18.344 1 96.38 214 ASN A C 1
ATOM 1626 O O . ASN A 1 214 ? -14.656 -12.336 -18.797 1 96.38 214 ASN A O 1
ATOM 1630 N N . THR A 1 215 ? -15.086 -14.328 -17.891 1 96.81 215 THR A N 1
ATOM 1631 C CA . THR A 1 215 ? -13.695 -14.766 -17.859 1 96.81 215 THR A CA 1
ATOM 1632 C C . THR A 1 215 ? -13.141 -14.898 -19.281 1 96.81 215 THR A C 1
ATOM 1634 O O . THR A 1 215 ? -13.891 -14.812 -20.25 1 96.81 215 THR A O 1
ATOM 1637 N N . LEU A 1 216 ? -11.891 -15.055 -19.406 1 98.12 216 LEU A N 1
ATOM 1638 C CA . LEU A 1 216 ? -11.305 -15.234 -20.734 1 98.12 216 LEU A CA 1
ATOM 1639 C C . LEU A 1 216 ? -11.867 -16.484 -21.406 1 98.12 216 LEU A C 1
ATOM 1641 O O . LEU A 1 216 ? -12.102 -16.5 -22.609 1 98.12 216 LEU A O 1
ATOM 1645 N N . ALA A 1 217 ? -12.133 -17.547 -20.641 1 98.06 217 ALA A N 1
ATOM 1646 C CA . ALA A 1 217 ? -12.719 -18.766 -21.188 1 98.06 217 ALA A CA 1
ATOM 1647 C C . ALA A 1 217 ? -14.102 -18.484 -21.797 1 98.06 217 ALA A C 1
ATOM 1649 O O . ALA A 1 217 ? -14.414 -18.969 -22.891 1 98.06 217 ALA A O 1
ATOM 1650 N N . VAL A 1 218 ? -14.914 -17.703 -21.062 1 97.56 218 VAL A N 1
ATOM 1651 C CA . VAL A 1 218 ? -16.234 -17.328 -21.547 1 97.56 218 VAL A CA 1
ATOM 1652 C C . VAL A 1 218 ? -16.109 -16.516 -22.828 1 97.56 218 VAL A C 1
ATOM 1654 O O . VAL A 1 218 ? -16.828 -16.734 -23.797 1 97.56 218 VAL A O 1
ATOM 1657 N N . ARG A 1 219 ? -15.188 -15.641 -22.875 1 98.19 219 ARG A N 1
ATOM 1658 C CA . ARG A 1 219 ? -15 -14.758 -24.031 1 98.19 219 ARG A CA 1
ATOM 1659 C C . ARG A 1 219 ? -14.508 -15.539 -25.234 1 98.19 219 ARG A C 1
ATOM 1661 O O . ARG A 1 219 ? -14.922 -15.266 -26.375 1 98.19 219 ARG A O 1
ATOM 1668 N N . LEU A 1 220 ? -13.688 -16.469 -25 1 97.94 220 LEU A N 1
ATOM 1669 C CA . LEU A 1 220 ? -13.109 -17.266 -26.094 1 97.94 220 LEU A CA 1
ATOM 1670 C C . LEU A 1 220 ? -14.094 -18.312 -26.578 1 97.94 220 LEU A C 1
ATOM 1672 O O . LEU A 1 220 ? -14.094 -18.672 -27.75 1 97.94 220 LEU A O 1
ATOM 1676 N N . GLY A 1 221 ? -14.93 -18.797 -25.641 1 97.06 221 GLY A N 1
ATOM 1677 C CA . GLY A 1 221 ? -15.773 -19.938 -25.922 1 97.06 221 GLY A CA 1
ATOM 1678 C C . GLY A 1 221 ? -15.117 -21.266 -25.594 1 97.06 221 GLY A C 1
ATOM 1679 O O . GLY A 1 221 ? -13.898 -21.328 -25.406 1 97.06 221 GLY A O 1
ATOM 1680 N N . PRO A 1 222 ? -15.945 -22.328 -25.516 1 96.56 222 PRO A N 1
ATOM 1681 C CA . PRO A 1 222 ? -15.453 -23.625 -25.031 1 96.56 222 PRO A CA 1
ATOM 1682 C C . PRO A 1 222 ? -14.359 -24.203 -25.938 1 96.56 222 PRO A C 1
ATOM 1684 O O . PRO A 1 222 ? -13.414 -24.828 -25.453 1 96.56 222 PRO A O 1
ATOM 1687 N N . VAL A 1 223 ? -14.391 -23.984 -27.188 1 97.31 223 VAL A N 1
ATOM 1688 C CA . VAL A 1 223 ? -13.438 -24.578 -28.109 1 97.31 223 VAL A CA 1
ATOM 1689 C C . VAL A 1 223 ? -12.117 -23.812 -28.047 1 97.31 223 VAL A C 1
ATOM 1691 O O . VAL A 1 223 ? -11.055 -24.406 -27.859 1 97.31 223 VAL A O 1
ATOM 1694 N N . ASN A 1 224 ? -12.195 -22.516 -28.156 1 98.19 224 ASN A N 1
ATOM 1695 C CA . ASN A 1 224 ? -10.977 -21.719 -28.188 1 98.19 224 ASN A CA 1
ATOM 1696 C C . ASN A 1 224 ? -10.305 -21.672 -26.812 1 98.19 224 ASN A C 1
ATOM 1698 O O . ASN A 1 224 ? -9.078 -21.562 -26.719 1 98.19 224 ASN A O 1
ATOM 1702 N N . ALA A 1 225 ? -11.055 -21.766 -25.75 1 98.44 225 ALA A N 1
ATOM 1703 C CA . ALA A 1 225 ? -10.477 -21.828 -24.422 1 98.44 225 ALA A CA 1
ATOM 1704 C C . ALA A 1 225 ? -9.641 -23.094 -24.234 1 98.44 225 ALA A C 1
ATOM 1706 O O . ALA A 1 225 ? -8.633 -23.094 -23.516 1 98.44 225 ALA A O 1
ATOM 1707 N N . ARG A 1 226 ? -10.086 -24.172 -24.875 1 98.31 226 ARG A N 1
ATOM 1708 C CA . ARG A 1 226 ? -9.336 -25.422 -24.828 1 98.31 226 ARG A CA 1
ATOM 1709 C C . ARG A 1 226 ? -8.047 -25.328 -25.641 1 98.31 226 ARG A C 1
ATOM 1711 O O . ARG A 1 226 ? -7.004 -25.828 -25.219 1 98.31 226 ARG A O 1
ATOM 1718 N N . ARG A 1 227 ? -8.094 -24.672 -26.781 1 98.31 227 ARG A N 1
ATOM 1719 C CA . ARG A 1 227 ? -6.883 -24.406 -27.547 1 98.31 227 ARG A CA 1
ATOM 1720 C C . ARG A 1 227 ? -5.926 -23.5 -26.766 1 98.31 227 ARG A C 1
ATOM 1722 O O . ARG A 1 227 ? -4.711 -23.703 -26.797 1 98.31 227 ARG A O 1
ATOM 1729 N N . TYR A 1 228 ? -6.578 -22.531 -26.156 1 98.69 228 TYR A N 1
ATOM 1730 C CA . TYR A 1 228 ? -5.824 -21.625 -25.297 1 98.69 228 TYR A CA 1
ATOM 1731 C C . TYR A 1 228 ? -5.074 -22.406 -24.219 1 98.69 228 TYR A C 1
ATOM 1733 O O . TYR A 1 228 ? -3.9 -22.125 -23.953 1 98.69 228 TYR A O 1
ATOM 1741 N N . HIS A 1 229 ? -5.672 -23.406 -23.641 1 98.62 229 HIS A N 1
ATOM 1742 C CA . HIS A 1 229 ? -5.043 -24.234 -22.625 1 98.62 229 HIS A CA 1
ATOM 1743 C C . HIS A 1 229 ? -3.793 -24.922 -23.156 1 98.62 229 HIS A C 1
ATOM 1745 O O . HIS A 1 229 ? -2.746 -24.906 -22.5 1 98.62 229 HIS A O 1
ATOM 1751 N N . ALA A 1 230 ? -3.906 -25.469 -24.312 1 98.5 230 ALA A N 1
ATOM 1752 C CA . ALA A 1 230 ? -2.77 -26.125 -24.938 1 98.5 230 ALA A CA 1
ATOM 1753 C C . ALA A 1 230 ? -1.626 -25.141 -25.172 1 98.5 230 ALA A C 1
ATOM 1755 O O . ALA A 1 230 ? -0.458 -25.469 -24.969 1 98.5 230 ALA A O 1
ATOM 1756 N N . CYS A 1 231 ? -1.955 -23.922 -25.578 1 98.75 231 CYS A N 1
ATOM 1757 C CA . CYS A 1 231 ? -0.954 -22.891 -25.812 1 98.75 231 CYS A CA 1
ATOM 1758 C C . CYS A 1 231 ? -0.229 -22.531 -24.531 1 98.75 231 CYS A C 1
ATOM 1760 O O . CYS A 1 231 ? 0.978 -22.281 -24.531 1 98.75 231 CYS A O 1
ATOM 1762 N N . LEU A 1 232 ? -0.962 -22.469 -23.453 1 98.88 232 LEU A N 1
ATOM 1763 C CA . LEU A 1 232 ? -0.361 -22.172 -22.156 1 98.88 232 LEU A CA 1
ATOM 1764 C C . LEU A 1 232 ? 0.676 -23.219 -21.781 1 98.88 232 LEU A C 1
ATOM 1766 O O . LEU A 1 232 ? 1.791 -22.875 -21.375 1 98.88 232 LEU A O 1
ATOM 1770 N N . LEU A 1 233 ? 0.33 -24.5 -21.953 1 98.81 233 LEU A N 1
ATOM 1771 C CA . LEU A 1 233 ? 1.229 -25.594 -21.594 1 98.81 233 LEU A CA 1
ATOM 1772 C C . LEU A 1 233 ? 2.451 -25.625 -22.5 1 98.81 233 LEU A C 1
ATOM 1774 O O . LEU A 1 233 ? 3.584 -25.719 -22.016 1 98.81 233 LEU A O 1
ATOM 1778 N N . ILE A 1 234 ? 2.242 -25.484 -23.797 1 98.5 234 ILE A N 1
ATOM 1779 C CA . ILE A 1 234 ? 3.334 -25.484 -24.766 1 98.5 234 ILE A CA 1
ATOM 1780 C C . ILE A 1 234 ? 4.234 -24.281 -24.531 1 98.5 234 ILE A C 1
ATOM 1782 O O . ILE A 1 234 ? 5.461 -24.391 -24.578 1 98.5 234 ILE A O 1
ATOM 1786 N N . GLY A 1 235 ? 3.588 -23.125 -24.312 1 98.81 235 GLY A N 1
A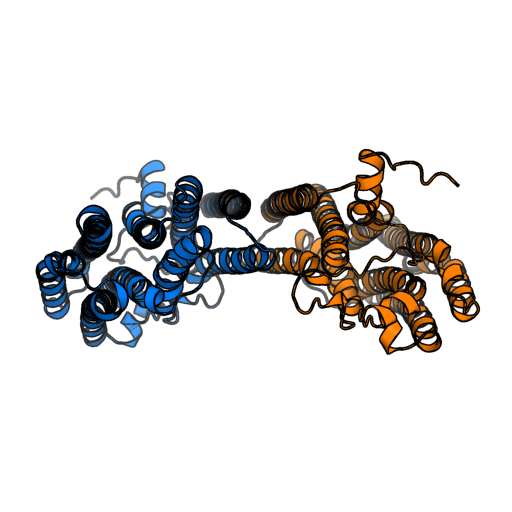TOM 1787 C CA . GLY A 1 235 ? 4.34 -21.922 -24.047 1 98.81 235 GLY A CA 1
ATOM 1788 C C . GLY A 1 235 ? 5.25 -22.031 -22.828 1 98.81 235 GLY A C 1
ATOM 1789 O O . GLY A 1 235 ? 6.367 -21.5 -22.844 1 98.81 235 GLY A O 1
ATOM 1790 N N . SER A 1 236 ? 4.77 -22.688 -21.797 1 98.88 236 SER A N 1
ATOM 1791 C CA . SER A 1 236 ? 5.59 -22.875 -20.609 1 98.88 236 SER A CA 1
ATOM 1792 C C . SER A 1 236 ? 6.84 -23.688 -20.906 1 98.88 236 SER A C 1
ATOM 1794 O O . SER A 1 236 ? 7.945 -23.328 -20.5 1 98.88 236 SER A O 1
ATOM 1796 N N . LEU A 1 237 ? 6.738 -24.766 -21.688 1 98.75 237 LEU A N 1
ATOM 1797 C CA . LEU A 1 237 ? 7.871 -25.609 -22.047 1 98.75 237 LEU A CA 1
ATOM 1798 C C . LEU A 1 237 ? 8.844 -24.844 -22.953 1 98.75 237 LEU A C 1
ATOM 1800 O O . LEU A 1 237 ? 10.062 -24.969 -22.797 1 98.75 237 LEU A O 1
ATOM 1804 N N . LEU A 1 238 ? 8.305 -24.047 -23.812 1 98.81 238 LEU A N 1
ATOM 1805 C CA . LEU A 1 238 ? 9.141 -23.25 -24.719 1 98.81 238 LEU A CA 1
ATOM 1806 C C . LEU A 1 238 ? 9.961 -22.234 -23.938 1 98.81 238 LEU A C 1
ATOM 1808 O O . LEU A 1 238 ? 11.133 -22 -24.25 1 98.81 238 LEU A O 1
ATOM 1812 N N . CYS A 1 239 ? 9.336 -21.609 -22.984 1 98.88 239 CYS A N 1
ATOM 1813 C CA . CYS A 1 239 ? 10.047 -20.641 -22.172 1 98.88 239 CYS A CA 1
ATOM 1814 C C . CYS A 1 239 ? 11.203 -21.297 -21.422 1 98.88 239 CYS A C 1
ATOM 1816 O O . CYS A 1 239 ? 12.312 -20.75 -21.375 1 98.88 239 CYS A O 1
ATOM 1818 N N . LEU A 1 240 ? 10.992 -22.438 -20.859 1 98.81 240 LEU A N 1
ATOM 1819 C CA . LEU A 1 240 ? 12.047 -23.141 -20.141 1 98.81 240 LEU A CA 1
ATOM 1820 C C . LEU A 1 240 ? 13.148 -23.594 -21.078 1 98.81 240 LEU A C 1
ATOM 1822 O O . LEU A 1 240 ? 14.328 -23.547 -20.75 1 98.81 240 LEU A O 1
ATOM 1826 N N . ALA A 1 241 ? 12.758 -24.047 -22.281 1 98.81 241 ALA A N 1
ATOM 1827 C CA . ALA A 1 241 ? 13.734 -24.453 -23.297 1 98.81 241 ALA A CA 1
ATOM 1828 C C . ALA A 1 241 ? 14.625 -23.281 -23.703 1 98.81 241 ALA A C 1
ATOM 1830 O O . ALA A 1 241 ? 15.852 -23.438 -23.781 1 98.81 241 ALA A O 1
ATOM 1831 N N . LEU A 1 242 ? 13.984 -22.188 -23.922 1 98.75 242 LEU A N 1
ATOM 1832 C CA . LEU A 1 242 ? 14.742 -21 -24.312 1 98.75 242 LEU A CA 1
ATOM 1833 C C . LEU A 1 242 ? 15.688 -20.562 -23.203 1 98.75 242 LEU A C 1
ATOM 1835 O O . LEU A 1 242 ? 16.812 -20.141 -23.469 1 98.75 242 LEU A O 1
ATOM 1839 N N . PHE A 1 243 ? 15.273 -20.703 -22.016 1 98.62 243 PHE A N 1
ATOM 1840 C CA . PHE A 1 243 ? 16.141 -20.359 -20.891 1 98.62 243 PHE A CA 1
ATOM 1841 C C . PHE A 1 243 ? 17.375 -21.25 -20.875 1 98.62 243 PHE A C 1
ATOM 1843 O O . PHE A 1 243 ? 18.484 -20.766 -20.672 1 98.62 243 PHE A O 1
ATOM 1850 N N . ASN A 1 244 ? 17.141 -22.5 -20.969 1 98.19 244 ASN A N 1
ATOM 1851 C CA . ASN A 1 244 ? 18.281 -23.422 -20.984 1 98.19 244 ASN A CA 1
ATOM 1852 C C . ASN A 1 244 ? 19.234 -23.109 -22.141 1 98.19 244 ASN A C 1
ATOM 1854 O O . ASN A 1 244 ? 20.453 -23.125 -21.953 1 98.19 244 ASN A O 1
ATOM 1858 N N . LEU A 1 245 ? 18.719 -22.812 -23.281 1 98.12 245 LEU A N 1
ATOM 1859 C CA . LEU A 1 245 ? 19.516 -22.547 -24.469 1 98.12 245 LEU A CA 1
ATOM 1860 C C . LEU A 1 245 ? 20.281 -21.234 -24.328 1 98.12 245 LEU A C 1
ATOM 1862 O O . LEU A 1 245 ? 21.422 -21.109 -24.797 1 98.12 245 LEU A O 1
ATOM 1866 N N . MET A 1 246 ? 19.719 -20.281 -23.609 1 97.75 246 MET A N 1
ATOM 1867 C CA . MET A 1 246 ? 20.281 -18.922 -23.594 1 97.75 246 MET A CA 1
ATOM 1868 C C . MET A 1 246 ? 21.125 -18.703 -22.344 1 97.75 246 MET A C 1
ATOM 1870 O O . MET A 1 246 ? 22.031 -17.859 -22.328 1 97.75 246 MET A O 1
ATOM 1874 N N . SER A 1 247 ? 20.859 -19.422 -21.375 1 94.94 247 SER A N 1
ATOM 1875 C CA . SER A 1 247 ? 21.469 -19.031 -20.109 1 94.94 247 SER A CA 1
ATOM 1876 C C . SER A 1 247 ? 22.125 -20.219 -19.422 1 94.94 247 SER A C 1
ATOM 1878 O O . SER A 1 247 ? 23.312 -20.188 -19.094 1 94.94 247 SER A O 1
ATOM 1880 N N . LEU A 1 248 ? 21.438 -21.328 -19.234 1 93.94 248 LEU A N 1
ATOM 1881 C CA . LEU A 1 248 ? 21.938 -22.438 -18.438 1 93.94 248 LEU A CA 1
ATOM 1882 C C . LEU A 1 248 ? 22.938 -23.266 -19.25 1 93.94 248 LEU A C 1
ATOM 1884 O O . LEU A 1 248 ? 23.938 -23.75 -18.703 1 93.94 248 LEU A O 1
ATOM 1888 N N . HIS A 1 249 ? 22.734 -23.5 -20.531 1 95.94 249 HIS A N 1
ATOM 1889 C CA . HIS A 1 249 ? 23.594 -24.281 -21.422 1 95.94 249 HIS A CA 1
ATOM 1890 C C . HIS A 1 249 ? 24.031 -25.594 -20.766 1 95.94 249 HIS A C 1
ATOM 1892 O O . HIS A 1 249 ? 25.219 -25.906 -20.719 1 95.94 249 HIS A O 1
ATOM 1898 N N . SER A 1 250 ? 23.094 -26.359 -20.328 1 96.12 250 SER A N 1
ATOM 1899 C CA . SER A 1 250 ? 23.391 -27.594 -19.594 1 96.12 250 SER A CA 1
ATOM 1900 C C . SER A 1 250 ? 22.484 -28.734 -20.031 1 96.12 250 SER A C 1
ATOM 1902 O O . SER A 1 250 ? 21.312 -28.516 -20.312 1 96.12 250 SER A O 1
ATOM 1904 N N . LEU A 1 251 ? 23.016 -29.938 -20.078 1 96.81 251 LEU A N 1
ATOM 1905 C CA . LEU A 1 251 ? 22.219 -31.125 -20.359 1 96.81 251 LEU A CA 1
ATOM 1906 C C . LEU A 1 251 ? 21.188 -31.344 -19.25 1 96.81 251 LEU A C 1
ATOM 1908 O O . LEU A 1 251 ? 20.078 -31.812 -19.516 1 96.81 251 LEU A O 1
ATOM 1912 N N . TRP A 1 252 ? 21.516 -30.984 -18.016 1 96.94 252 TRP A N 1
ATOM 1913 C CA . TRP A 1 252 ? 20.625 -31.156 -16.875 1 96.94 252 TRP A CA 1
ATOM 1914 C C . TRP A 1 252 ? 19.453 -30.172 -16.953 1 96.94 252 TRP A C 1
ATOM 1916 O O . TRP A 1 252 ? 18.391 -30.422 -16.391 1 96.94 252 TRP A O 1
ATOM 1926 N N . GLY A 1 253 ? 19.703 -29.094 -17.688 1 96.94 253 GLY A N 1
ATOM 1927 C CA . GLY A 1 253 ? 18.672 -28.078 -17.828 1 96.94 253 GLY A CA 1
ATOM 1928 C C . GLY A 1 253 ? 17.469 -28.562 -18.625 1 96.94 253 GLY A C 1
ATOM 1929 O O . GLY A 1 253 ? 16.422 -27.922 -18.609 1 96.94 253 GLY A O 1
ATOM 1930 N N . TRP A 1 254 ? 17.562 -29.703 -19.281 1 98.19 254 TRP A N 1
ATOM 1931 C CA . TRP A 1 254 ? 16.5 -30.25 -20.109 1 98.19 254 TRP A CA 1
ATOM 1932 C C . TRP A 1 254 ? 15.617 -31.203 -19.297 1 98.19 254 TRP A C 1
ATOM 1934 O O . TRP A 1 254 ? 14.648 -31.75 -19.828 1 98.19 254 TRP A O 1
ATOM 1944 N N . LEU A 1 255 ? 15.844 -31.375 -17.969 1 98.31 255 LEU A N 1
ATOM 1945 C CA . LEU A 1 255 ? 15.148 -32.375 -17.156 1 98.31 255 LEU A CA 1
ATOM 1946 C C . LEU A 1 255 ? 13.648 -32.094 -17.125 1 98.31 255 LEU A C 1
ATOM 1948 O O . LEU A 1 255 ? 12.844 -33.031 -17 1 98.31 255 LEU A O 1
ATOM 1952 N N . PHE A 1 256 ? 13.219 -30.828 -17.281 1 98.62 256 PHE A N 1
ATOM 1953 C CA . PHE A 1 256 ? 11.805 -30.469 -17.234 1 98.62 256 PHE A CA 1
ATOM 1954 C C . PHE A 1 256 ? 11.039 -31.172 -18.359 1 98.62 256 PHE A C 1
ATOM 1956 O O . PHE A 1 256 ? 9.828 -31.344 -18.266 1 98.62 256 PHE A O 1
ATOM 1963 N N . LEU A 1 257 ? 11.688 -31.625 -19.453 1 98.5 257 LEU A N 1
ATOM 1964 C CA . LEU A 1 257 ? 11.055 -32.281 -20.609 1 98.5 257 LEU A CA 1
ATOM 1965 C C . LEU A 1 257 ? 10.461 -33.625 -20.203 1 98.5 257 LEU A C 1
ATOM 1967 O O . LEU A 1 257 ? 9.602 -34.156 -20.922 1 98.5 257 LEU A O 1
ATOM 1971 N N . LEU A 1 258 ? 10.906 -34.125 -19.078 1 98.44 258 LEU A N 1
ATOM 1972 C CA . LEU A 1 258 ? 10.352 -35.375 -18.578 1 98.44 258 LEU A CA 1
ATOM 1973 C C . LEU A 1 258 ? 8.891 -35.219 -18.203 1 98.44 258 LEU A C 1
ATOM 1975 O O . LEU A 1 258 ? 8.156 -36.219 -18.094 1 98.44 258 LEU A O 1
ATOM 1979 N N . ALA A 1 259 ? 8.445 -34 -18 1 98.31 259 ALA A N 1
ATOM 1980 C CA . ALA A 1 259 ? 7.047 -33.719 -17.656 1 98.31 259 ALA A CA 1
ATOM 1981 C C . ALA A 1 259 ? 6.191 -33.625 -18.922 1 98.31 259 ALA A C 1
ATOM 1983 O O . ALA A 1 259 ? 4.961 -33.625 -18.844 1 98.31 259 ALA A O 1
ATOM 1984 N N . THR A 1 260 ? 6.785 -33.625 -20.125 1 98.19 260 THR A N 1
ATOM 1985 C CA . THR A 1 260 ? 6.113 -33.312 -21.375 1 98.19 260 THR A CA 1
ATOM 1986 C C . THR A 1 260 ? 5.023 -34.344 -21.672 1 98.19 260 THR A C 1
ATOM 1988 O O . THR A 1 260 ? 3.908 -34 -22.047 1 98.19 260 THR A O 1
ATOM 1991 N N . PRO A 1 261 ? 5.242 -35.688 -21.469 1 97.75 261 PRO A N 1
ATOM 1992 C CA . PRO A 1 261 ? 4.176 -36.625 -21.766 1 97.75 261 PRO A CA 1
ATOM 1993 C C . PRO A 1 261 ? 2.922 -36.406 -20.922 1 97.75 261 PRO A C 1
ATOM 1995 O O . PRO A 1 261 ? 1.805 -36.531 -21.438 1 97.75 261 PRO A O 1
ATOM 1998 N N . LEU A 1 262 ? 3.145 -36.031 -19.688 1 97.38 262 LEU A N 1
ATOM 1999 C CA . LEU A 1 262 ? 2.014 -35.75 -18.812 1 97.38 262 LEU A CA 1
ATOM 2000 C C . LEU A 1 262 ? 1.255 -34.5 -19.312 1 97.38 262 LEU A C 1
ATOM 2002 O O . LEU A 1 262 ? 0.022 -34.5 -19.328 1 97.38 262 LEU A O 1
ATOM 2006 N N . LEU A 1 263 ? 1.933 -33.438 -19.719 1 98.31 263 LEU A N 1
ATOM 2007 C CA . LEU A 1 263 ? 1.317 -32.219 -20.172 1 98.31 263 LEU A CA 1
ATOM 2008 C C . LEU A 1 263 ? 0.596 -32.438 -21.5 1 98.31 263 LEU A C 1
ATOM 2010 O O . LEU A 1 263 ? -0.488 -31.875 -21.719 1 98.31 263 LEU A O 1
ATOM 2014 N N . VAL A 1 264 ? 1.178 -33.25 -22.375 1 97.56 264 VAL A N 1
ATOM 2015 C CA . VAL A 1 264 ? 0.574 -33.531 -23.672 1 97.56 264 VAL A CA 1
ATOM 2016 C C . VAL A 1 264 ? -0.706 -34.344 -23.484 1 97.56 264 VAL A C 1
ATOM 2018 O O . VAL A 1 264 ? -1.724 -34.094 -24.125 1 97.56 264 VAL A O 1
ATOM 2021 N N . LYS A 1 265 ? -0.644 -35.344 -22.594 1 97.31 265 LYS A N 1
ATOM 2022 C CA . LYS A 1 265 ? -1.832 -36.125 -22.281 1 97.31 265 LYS A CA 1
ATOM 2023 C C . LYS A 1 265 ? -2.957 -35.25 -21.75 1 97.31 265 LYS A C 1
ATOM 2025 O O . LYS A 1 265 ? -4.117 -35.406 -22.125 1 97.31 265 LYS A O 1
ATOM 2030 N N . GLN A 1 266 ? -2.574 -34.375 -20.922 1 97 266 GLN A N 1
ATOM 2031 C CA . GLN A 1 266 ? -3.551 -33.438 -20.375 1 97 266 GLN A CA 1
ATOM 2032 C C . GLN A 1 266 ? -4.141 -32.562 -21.453 1 97 266 GLN A C 1
ATOM 2034 O O . GLN A 1 266 ? -5.359 -32.375 -21.516 1 97 266 GLN A O 1
ATOM 2039 N N . ALA A 1 267 ? -3.295 -31.969 -22.281 1 97.75 267 ALA A N 1
ATOM 2040 C CA . ALA A 1 267 ? -3.75 -31.109 -23.359 1 97.75 267 ALA A CA 1
ATOM 2041 C C . ALA A 1 267 ? -4.691 -31.844 -24.312 1 97.75 267 ALA A C 1
ATOM 2043 O O . ALA A 1 267 ? -5.723 -31.297 -24.719 1 97.75 267 ALA A O 1
ATOM 2044 N N . ARG A 1 268 ? -4.402 -33.062 -24.609 1 97.75 268 ARG A N 1
ATOM 2045 C CA . ARG A 1 268 ? -5.234 -33.875 -25.5 1 97.75 268 ARG A CA 1
ATOM 2046 C C . ARG A 1 268 ? -6.59 -34.156 -24.875 1 97.75 268 ARG A C 1
ATOM 2048 O O . ARG A 1 268 ? -7.621 -34.062 -25.547 1 97.75 268 ARG A O 1
ATOM 2055 N N . PHE A 1 269 ? -6.523 -34.531 -23.609 1 97.75 269 PHE A N 1
ATOM 2056 C CA . PHE A 1 269 ? -7.77 -34.781 -22.906 1 97.75 269 PHE A CA 1
ATOM 2057 C C . PHE A 1 269 ? -8.664 -33.562 -22.891 1 97.75 269 PHE A C 1
ATOM 2059 O O . PHE A 1 269 ? -9.852 -33.656 -23.203 1 97.75 269 PHE A O 1
ATOM 2066 N N . VAL A 1 270 ? -8.117 -32.406 -22.562 1 97.81 270 VAL A N 1
ATOM 2067 C CA . VAL A 1 270 ? -8.875 -31.156 -22.469 1 97.81 270 VAL A CA 1
ATOM 2068 C C . VAL A 1 270 ? -9.445 -30.781 -23.828 1 97.81 270 VAL A C 1
ATOM 2070 O O . VAL A 1 270 ? -10.586 -30.344 -23.938 1 97.81 270 VAL A O 1
ATOM 2073 N N . MET A 1 271 ? -8.68 -31.031 -24.922 1 96.62 271 MET A N 1
ATOM 2074 C CA . MET A 1 271 ? -9.109 -30.688 -26.266 1 96.62 271 MET A CA 1
ATOM 2075 C C . MET A 1 271 ? -10.211 -31.625 -26.75 1 96.62 271 MET A C 1
ATOM 2077 O O . MET A 1 271 ? -11.102 -31.203 -27.484 1 96.62 271 MET A O 1
ATOM 2081 N N . ARG A 1 272 ? -10.219 -32.781 -26.266 1 96.06 272 ARG A N 1
ATOM 2082 C CA . ARG A 1 272 ? -11.141 -33.812 -26.75 1 96.06 272 ARG A CA 1
ATOM 2083 C C . ARG A 1 272 ? -12.453 -33.781 -25.969 1 96.06 272 ARG A C 1
ATOM 2085 O O . ARG A 1 272 ? -13.531 -33.906 -26.562 1 96.06 272 ARG A O 1
ATOM 2092 N N . GLU A 1 273 ? -12.281 -33.688 -24.703 1 94.62 273 GLU A N 1
ATOM 2093 C CA . GLU A 1 273 ? -13.477 -33.719 -23.859 1 94.62 273 GLU A CA 1
ATOM 2094 C C . GLU A 1 273 ? -14.164 -32.344 -23.828 1 94.62 273 GLU A C 1
ATOM 2096 O O . GLU A 1 273 ? -13.617 -31.375 -23.297 1 94.62 273 GLU A O 1
ATOM 2101 N N . ARG A 1 274 ? -15.406 -32.344 -24.281 1 90.69 274 ARG A N 1
ATOM 2102 C CA . ARG A 1 274 ? -16.094 -31.078 -24.453 1 90.69 274 ARG A CA 1
ATOM 2103 C C . ARG A 1 274 ? -17.047 -30.812 -23.297 1 90.69 274 ARG A C 1
ATOM 2105 O O . ARG A 1 274 ? -17.531 -29.703 -23.125 1 90.69 274 ARG A O 1
ATOM 2112 N N . ASP A 1 275 ? -17.266 -31.797 -22.469 1 92.19 275 ASP A N 1
ATOM 2113 C CA . ASP A 1 275 ? -18.141 -31.641 -21.328 1 92.19 275 ASP A CA 1
ATOM 2114 C C . ASP A 1 275 ? -17.422 -30.922 -20.172 1 92.19 275 ASP A C 1
ATOM 2116 O O . ASP A 1 275 ? -16.391 -31.375 -19.703 1 92.19 275 ASP A O 1
ATOM 2120 N N . PRO A 1 276 ? -18.031 -29.859 -19.688 1 92.19 276 PRO A N 1
ATOM 2121 C CA . PRO A 1 276 ? -17.422 -29.125 -18.578 1 92.19 276 PRO A CA 1
ATOM 2122 C C . PRO A 1 276 ? -17.188 -30 -17.344 1 92.19 276 PRO A C 1
ATOM 2124 O O . PRO A 1 276 ? -16.234 -29.781 -16.594 1 92.19 276 PRO A O 1
ATOM 2127 N N . ILE A 1 277 ? -18 -30.938 -17.078 1 92.06 277 ILE A N 1
ATOM 2128 C CA . ILE A 1 277 ? -17.906 -31.812 -15.914 1 92.06 277 ILE A CA 1
ATOM 2129 C C . ILE A 1 277 ? -16.594 -32.594 -15.961 1 92.06 277 ILE A C 1
ATOM 2131 O O . ILE A 1 277 ? -16.016 -32.906 -14.922 1 92.06 277 ILE A O 1
ATOM 2135 N N . ALA A 1 278 ? -16.078 -32.844 -17.156 1 93.88 278 ALA A N 1
ATOM 2136 C CA . ALA A 1 278 ? -14.852 -33.594 -17.359 1 93.88 278 ALA A CA 1
ATOM 2137 C C . ALA A 1 278 ? -13.633 -32.812 -16.875 1 93.88 278 ALA A C 1
ATOM 2139 O O . ALA A 1 278 ? -12.555 -33.375 -16.703 1 93.88 278 ALA A O 1
ATOM 2140 N N . MET A 1 279 ? -13.805 -31.484 -16.656 1 95.12 279 MET A N 1
ATOM 2141 C CA . MET A 1 279 ? -12.695 -30.625 -16.234 1 95.12 279 MET A CA 1
ATOM 2142 C C . MET A 1 279 ? -12.484 -30.719 -14.727 1 95.12 279 MET A C 1
ATOM 2144 O O . MET A 1 279 ? -11.445 -30.297 -14.227 1 95.12 279 MET A O 1
ATOM 2148 N N . ARG A 1 280 ? -13.406 -31.25 -13.984 1 91.69 280 ARG A N 1
ATOM 2149 C CA . ARG A 1 280 ? -13.336 -31.281 -12.523 1 91.69 280 ARG A CA 1
ATOM 2150 C C . ARG A 1 280 ? -12.055 -31.969 -12.055 1 91.69 280 ARG A C 1
ATOM 2152 O O . ARG A 1 280 ? -11.281 -31.391 -11.289 1 91.69 280 ARG A O 1
ATOM 2159 N N . PRO A 1 281 ? -11.727 -33.156 -12.539 1 92.38 281 PRO A N 1
ATOM 2160 C CA . PRO A 1 281 ? -10.5 -33.812 -12.078 1 92.38 281 PRO A CA 1
ATOM 2161 C C . PRO A 1 281 ? -9.242 -33.156 -12.68 1 92.38 281 PRO A C 1
ATOM 2163 O O . PRO A 1 281 ? -8.133 -33.406 -12.188 1 92.38 281 PRO A O 1
ATOM 2166 N N . MET A 1 282 ? -9.422 -32.375 -13.758 1 94.56 282 MET A N 1
ATOM 2167 C CA . MET A 1 282 ? -8.281 -31.828 -14.469 1 94.56 282 MET A CA 1
ATOM 2168 C C . MET A 1 282 ? -7.633 -30.703 -13.664 1 94.56 282 MET A C 1
ATOM 2170 O O . MET A 1 282 ? -6.469 -30.375 -13.883 1 94.56 282 MET A O 1
ATOM 2174 N N . LEU A 1 283 ? -8.438 -30.141 -12.75 1 92.94 283 LEU A N 1
ATOM 2175 C CA . LEU A 1 283 ? -7.844 -29.109 -11.898 1 92.94 283 LEU A CA 1
ATOM 2176 C C . LEU A 1 283 ? -6.645 -29.656 -11.133 1 92.94 283 LEU A C 1
ATOM 2178 O O . LEU A 1 283 ? -5.543 -29.125 -11.234 1 92.94 283 LEU A O 1
ATOM 2182 N N . GLU A 1 284 ? -6.852 -30.719 -10.414 1 92.44 284 GLU A N 1
ATOM 2183 C CA . GLU A 1 284 ? -5.789 -31.344 -9.641 1 92.44 284 GLU A CA 1
ATOM 2184 C C . GLU A 1 284 ? -4.664 -31.844 -10.539 1 92.44 284 GLU A C 1
ATOM 2186 O O . GLU A 1 284 ? -3.486 -31.703 -10.203 1 92.44 284 GLU A O 1
ATOM 2191 N N . ARG A 1 285 ? -5.02 -32.375 -11.625 1 94.88 285 ARG A N 1
ATOM 2192 C CA . ARG A 1 285 ? -4.023 -32.938 -12.547 1 94.88 285 ARG A CA 1
ATOM 2193 C C . ARG A 1 285 ? -3.152 -31.812 -13.125 1 94.88 285 ARG A C 1
ATOM 2195 O O . ARG A 1 285 ? -1.95 -32 -13.32 1 94.88 285 ARG A O 1
ATOM 2202 N N . THR A 1 286 ? -3.781 -30.703 -13.461 1 96.69 286 THR A N 1
ATOM 2203 C CA . THR A 1 286 ? -3.018 -29.578 -13.984 1 96.69 286 THR A CA 1
ATOM 2204 C C . THR A 1 286 ? -2.078 -29.016 -12.922 1 96.69 286 THR A C 1
ATOM 2206 O O . THR A 1 286 ? -0.937 -28.656 -13.227 1 96.69 286 THR A O 1
ATOM 2209 N N . VAL A 1 287 ? -2.514 -28.953 -11.688 1 96.25 287 VAL A N 1
ATOM 2210 C CA . VAL A 1 287 ? -1.655 -28.5 -10.594 1 96.25 287 VAL A CA 1
ATOM 2211 C C . VAL A 1 287 ? -0.455 -29.438 -10.461 1 96.25 287 VAL A C 1
ATOM 2213 O O . VAL A 1 287 ? 0.688 -28.984 -10.375 1 96.25 287 VAL A O 1
ATOM 2216 N N . LYS A 1 288 ? -0.701 -30.719 -10.469 1 96.25 288 LYS A N 1
ATOM 2217 C CA . LYS A 1 288 ? 0.367 -31.719 -10.352 1 96.25 288 LYS A CA 1
ATOM 2218 C C . LYS A 1 288 ? 1.355 -31.594 -11.508 1 96.25 288 LYS A C 1
ATOM 2220 O O . LYS A 1 288 ? 2.566 -31.719 -11.312 1 96.25 288 LYS A O 1
ATOM 2225 N N . GLY A 1 289 ? 0.807 -31.438 -12.703 1 97.62 289 GLY A N 1
ATOM 2226 C CA . GLY A 1 289 ? 1.674 -31.234 -13.852 1 97.62 289 GLY A CA 1
ATOM 2227 C C . GLY A 1 289 ? 2.549 -30 -13.727 1 97.62 289 GLY A C 1
ATOM 2228 O O . GLY A 1 289 ? 3.736 -30.031 -14.055 1 97.62 289 GLY A O 1
ATOM 2229 N N . ALA A 1 290 ? 1.932 -28.922 -13.273 1 98.06 290 ALA A N 1
ATOM 2230 C CA . ALA A 1 290 ? 2.674 -27.688 -13.062 1 98.06 290 ALA A CA 1
ATOM 2231 C C . ALA A 1 290 ? 3.773 -27.875 -12.023 1 98.06 290 ALA A C 1
ATOM 2233 O O . ALA A 1 290 ? 4.914 -27.453 -12.234 1 98.06 290 ALA A O 1
ATOM 2234 N N . LEU A 1 291 ? 3.438 -28.531 -10.906 1 98.19 291 LEU A N 1
ATOM 2235 C CA . LEU A 1 291 ? 4.395 -28.75 -9.828 1 98.19 291 LEU A CA 1
ATOM 2236 C C . LEU A 1 291 ? 5.535 -29.656 -10.289 1 98.19 291 LEU A C 1
ATOM 2238 O O . LEU A 1 291 ? 6.699 -29.406 -9.977 1 98.19 291 LEU A O 1
ATOM 2242 N N . LEU A 1 292 ? 5.172 -30.672 -11.023 1 98.38 292 LEU A N 1
ATOM 2243 C CA . LEU A 1 292 ? 6.191 -31.594 -11.523 1 98.38 292 LEU A CA 1
ATOM 2244 C C . LEU A 1 292 ? 7.145 -30.875 -12.477 1 98.38 292 LEU A C 1
ATOM 2246 O O . LEU A 1 292 ? 8.367 -31.047 -12.383 1 98.38 292 LEU A O 1
ATOM 2250 N N . THR A 1 293 ? 6.617 -30.094 -13.367 1 98.75 293 THR A N 1
ATOM 2251 C CA . THR A 1 293 ? 7.426 -29.359 -14.328 1 98.75 293 THR A CA 1
ATOM 2252 C C . THR A 1 293 ? 8.391 -28.422 -13.617 1 98.75 293 THR A C 1
ATOM 2254 O O . THR A 1 293 ? 9.586 -28.406 -13.914 1 98.75 293 THR A O 1
ATOM 2257 N N . ASN A 1 294 ? 7.906 -27.625 -12.695 1 98.69 294 ASN A N 1
ATOM 2258 C CA . ASN A 1 294 ? 8.742 -26.703 -11.938 1 98.69 294 ASN A CA 1
ATOM 2259 C C . ASN A 1 294 ? 9.789 -27.438 -11.109 1 98.69 294 ASN A C 1
ATOM 2261 O O . ASN A 1 294 ? 10.938 -27 -11.016 1 98.69 294 ASN A O 1
ATOM 2265 N N . LEU A 1 295 ? 9.359 -28.547 -10.5 1 98.44 295 LEU A N 1
ATOM 2266 C CA . LEU A 1 295 ? 10.281 -29.344 -9.688 1 98.44 295 LEU A CA 1
ATOM 2267 C C . LEU A 1 295 ? 11.43 -29.875 -10.539 1 98.44 295 LEU A C 1
ATOM 2269 O O . LEU A 1 295 ? 12.594 -29.797 -10.125 1 98.44 295 LEU A O 1
ATOM 2273 N N . LEU A 1 296 ? 11.125 -30.438 -11.672 1 98.81 296 LEU A N 1
ATOM 2274 C CA . LEU A 1 296 ? 12.148 -30.969 -12.562 1 98.81 296 LEU A CA 1
ATOM 2275 C C . LEU A 1 296 ? 13.078 -29.859 -13.062 1 98.81 296 LEU A C 1
ATOM 2277 O O . LEU A 1 296 ? 14.281 -30.078 -13.219 1 98.81 296 LEU A O 1
ATOM 2281 N N . PHE A 1 297 ? 12.531 -28.703 -13.375 1 98.75 297 PHE A N 1
ATOM 2282 C CA . PHE A 1 297 ? 13.344 -27.562 -13.766 1 98.75 297 PHE A CA 1
ATOM 2283 C C . PHE A 1 297 ? 14.328 -27.188 -12.656 1 98.75 297 PHE A C 1
ATOM 2285 O O . PHE A 1 297 ? 15.516 -27 -12.914 1 98.75 297 PHE A O 1
ATOM 2292 N N . VAL A 1 298 ? 13.828 -27.156 -11.391 1 98.75 298 VAL A N 1
ATOM 2293 C CA . VAL A 1 298 ? 14.648 -26.812 -10.234 1 98.75 298 VAL A CA 1
ATOM 2294 C C . VAL A 1 298 ? 15.742 -27.859 -10.047 1 98.75 298 VAL A C 1
ATOM 2296 O O . VAL A 1 298 ? 16.906 -27.516 -9.805 1 98.75 298 VAL A O 1
ATOM 2299 N N . ILE A 1 299 ? 15.391 -29.109 -10.148 1 98.31 299 ILE A N 1
ATOM 2300 C CA . ILE A 1 299 ? 16.375 -30.188 -10.047 1 98.31 299 ILE A CA 1
ATOM 2301 C C . ILE A 1 299 ? 17.438 -30.031 -11.133 1 98.31 299 ILE A C 1
ATOM 2303 O O . ILE A 1 299 ? 18.625 -30.25 -10.891 1 98.31 299 ILE A O 1
ATOM 2307 N N . GLY A 1 300 ? 16.984 -29.672 -12.32 1 98.19 300 GLY A N 1
ATOM 2308 C CA . GLY A 1 300 ? 17.922 -29.406 -13.391 1 98.19 300 GLY A CA 1
ATOM 2309 C C . GLY A 1 300 ? 18.922 -28.312 -13.055 1 98.19 300 GLY A C 1
ATOM 2310 O O . GLY A 1 300 ? 20.109 -28.453 -13.328 1 98.19 300 GLY A O 1
ATOM 2311 N N . ILE A 1 301 ? 18.484 -27.25 -12.492 1 97.69 301 ILE A N 1
ATOM 2312 C CA . ILE A 1 301 ? 19.344 -26.156 -12.062 1 97.69 301 ILE A CA 1
ATOM 2313 C C . ILE A 1 301 ? 20.344 -26.656 -11.031 1 97.69 301 ILE A C 1
ATOM 2315 O O . ILE A 1 301 ? 21.547 -26.359 -11.117 1 97.69 301 ILE A O 1
ATOM 2319 N N . ILE A 1 302 ? 19.844 -27.406 -10.047 1 97.38 302 ILE A N 1
ATOM 2320 C CA . ILE A 1 302 ? 20.688 -27.906 -8.961 1 97.38 302 ILE A CA 1
ATOM 2321 C C . ILE A 1 302 ? 21.75 -28.844 -9.516 1 97.38 302 ILE A C 1
ATOM 2323 O O . ILE A 1 302 ? 22.938 -28.734 -9.172 1 97.38 302 ILE A O 1
ATOM 2327 N N . CYS A 1 303 ? 21.359 -29.703 -10.398 1 97.12 303 CYS A N 1
ATOM 2328 C CA . CYS A 1 303 ? 22.312 -30.641 -11 1 97.12 303 CYS A CA 1
ATOM 2329 C C . CYS A 1 303 ? 23.344 -29.906 -11.836 1 97.12 303 CYS A C 1
ATOM 2331 O O . CYS A 1 303 ? 24.516 -30.281 -11.836 1 97.12 303 CYS A O 1
ATOM 2333 N N . ASN A 1 304 ? 22.938 -28.906 -12.531 1 95 304 ASN A N 1
ATOM 2334 C CA . ASN A 1 304 ? 23.875 -28.125 -13.32 1 95 304 ASN A CA 1
ATOM 2335 C C . ASN A 1 304 ? 24.969 -27.516 -12.438 1 95 304 ASN A C 1
ATOM 2337 O O . ASN A 1 304 ? 26.141 -27.516 -12.805 1 95 304 ASN A O 1
ATOM 2341 N N . LYS A 1 305 ? 24.594 -27 -11.32 1 93.31 305 LYS A N 1
ATOM 2342 C CA . LYS A 1 305 ? 25.531 -26.328 -10.43 1 93.31 305 LYS A CA 1
ATOM 2343 C C . LYS A 1 305 ? 26.406 -27.344 -9.688 1 93.31 305 LYS A C 1
ATOM 2345 O O . LYS A 1 305 ? 27.594 -27.109 -9.484 1 93.31 305 LYS A O 1
ATOM 2350 N N . LEU A 1 306 ? 25.828 -28.438 -9.289 1 93.25 306 LEU A N 1
ATOM 2351 C CA . LEU A 1 306 ? 26.547 -29.391 -8.461 1 93.25 306 LEU A CA 1
ATOM 2352 C C . LEU A 1 306 ? 27.422 -30.297 -9.32 1 93.25 306 LEU A C 1
ATOM 2354 O O . LEU A 1 306 ? 28.5 -30.719 -8.891 1 93.25 306 LEU A O 1
ATOM 2358 N N . VAL A 1 307 ? 26.969 -30.719 -10.508 1 89.19 307 VAL A N 1
ATOM 2359 C CA . VAL A 1 307 ? 27.641 -31.719 -11.312 1 89.19 307 VAL A CA 1
ATOM 2360 C C . VAL A 1 307 ? 28.234 -31.078 -12.562 1 89.19 307 VAL A C 1
ATOM 2362 O O . VAL A 1 307 ? 29.125 -31.641 -13.203 1 89.19 307 VAL A O 1
ATOM 2365 N N . GLY A 1 308 ? 27.672 -29.906 -12.945 1 70.38 308 GLY A N 1
ATOM 2366 C CA . GLY A 1 308 ? 28.156 -29.266 -14.164 1 70.38 308 GLY A CA 1
ATOM 2367 C C . GLY A 1 308 ? 29.359 -28.375 -13.93 1 70.38 308 GLY A C 1
ATOM 2368 O O . GLY A 1 308 ? 29.688 -28.047 -12.789 1 70.38 308 GLY A O 1
ATOM 2369 N N . MET B 1 1 ? 33.75 27.219 21.453 1 32.91 1 MET B N 1
ATOM 2370 C CA . MET B 1 1 ? 32.531 26.625 22.031 1 32.91 1 MET B CA 1
ATOM 2371 C C . MET B 1 1 ? 32.5 25.109 21.797 1 32.91 1 MET B C 1
ATOM 2373 O O . MET B 1 1 ? 32.562 24.656 20.656 1 32.91 1 MET B O 1
ATOM 2377 N N . THR B 1 2 ? 32.969 24.312 22.625 1 38.75 2 THR B N 1
ATOM 2378 C CA . THR B 1 2 ? 33.219 22.875 22.547 1 38.75 2 THR B CA 1
ATOM 2379 C C . THR B 1 2 ? 31.953 22.156 22.031 1 38.75 2 THR B C 1
ATOM 2381 O O . THR B 1 2 ? 30.875 22.328 22.578 1 38.75 2 THR B O 1
ATOM 2384 N N . GLU B 1 3 ? 31.797 21.906 20.797 1 46.12 3 GLU B N 1
ATOM 2385 C CA . GLU B 1 3 ? 30.688 21.172 20.188 1 46.12 3 GLU B CA 1
ATOM 2386 C C . GLU B 1 3 ? 30.297 19.969 21.031 1 46.12 3 GLU B C 1
ATOM 2388 O O . GLU B 1 3 ? 31.078 19.031 21.188 1 46.12 3 GLU B O 1
ATOM 2393 N N . HIS B 1 4 ? 29.875 20.109 22.266 1 51.22 4 HIS B N 1
ATOM 2394 C CA . HIS B 1 4 ? 29.484 19.016 23.141 1 51.22 4 HIS B CA 1
ATOM 2395 C C . HIS B 1 4 ? 28.688 17.953 22.375 1 51.22 4 HIS B C 1
ATOM 2397 O O . HIS B 1 4 ? 27.812 18.297 21.578 1 51.22 4 HIS B O 1
ATOM 2403 N N . ALA B 1 5 ? 29.172 16.75 22.391 1 61.59 5 ALA B N 1
ATOM 2404 C CA . ALA B 1 5 ? 28.641 15.516 21.812 1 61.59 5 ALA B CA 1
ATOM 2405 C C . ALA B 1 5 ? 27.188 15.305 22.234 1 61.59 5 ALA B C 1
ATOM 2407 O O . ALA B 1 5 ? 26.859 15.344 23.422 1 61.59 5 ALA B O 1
ATOM 2408 N N . ILE B 1 6 ? 26.203 15.617 21.406 1 78.62 6 ILE B N 1
ATOM 2409 C CA . ILE B 1 6 ? 24.797 15.438 21.719 1 78.62 6 ILE B CA 1
ATOM 2410 C C . ILE B 1 6 ? 24.531 14 22.156 1 78.62 6 ILE B C 1
ATOM 2412 O O . ILE B 1 6 ? 25.203 13.078 21.703 1 78.62 6 ILE B O 1
ATOM 2416 N N . THR B 1 7 ? 23.703 13.797 23.234 1 84.31 7 THR B N 1
ATOM 2417 C CA . THR B 1 7 ? 23.328 12.469 23.703 1 84.31 7 THR B CA 1
ATOM 2418 C C . THR B 1 7 ? 22.5 11.742 22.641 1 84.31 7 THR B C 1
ATOM 2420 O O . THR B 1 7 ? 21.969 12.367 21.734 1 84.31 7 THR B O 1
ATOM 2423 N N . ARG B 1 8 ? 22.594 10.43 22.688 1 86.19 8 ARG B N 1
ATOM 2424 C CA . ARG B 1 8 ? 21.812 9.602 21.766 1 86.19 8 ARG B CA 1
ATOM 2425 C C . ARG B 1 8 ? 20.328 9.953 21.844 1 86.19 8 ARG B C 1
ATOM 2427 O O . ARG B 1 8 ? 19.656 10.039 20.812 1 86.19 8 ARG B O 1
ATOM 2434 N N . THR B 1 9 ? 19.828 10.164 23.031 1 89.5 9 THR B N 1
ATOM 2435 C CA . THR B 1 9 ? 18.422 10.5 23.234 1 89.5 9 THR B CA 1
ATOM 2436 C C . THR B 1 9 ? 18.094 11.844 22.594 1 89.5 9 THR B C 1
ATOM 2438 O O . THR B 1 9 ? 17.062 11.977 21.938 1 89.5 9 THR B O 1
ATOM 2441 N N . GLN B 1 10 ? 18.875 12.758 22.766 1 89.94 10 GLN B N 1
ATOM 2442 C CA . GLN B 1 10 ? 18.656 14.07 22.188 1 89.94 10 GLN B CA 1
ATOM 2443 C C . GLN B 1 10 ? 18.688 14.008 20.656 1 89.94 10 GLN B C 1
ATOM 2445 O O . GLN B 1 10 ? 17.906 14.68 19.984 1 89.94 10 GLN B O 1
ATOM 2450 N N . ALA B 1 11 ? 19.594 13.203 20.156 1 90.5 11 ALA B N 1
ATOM 2451 C CA . ALA B 1 11 ? 19.703 13.039 18.703 1 90.5 11 ALA B CA 1
ATOM 2452 C C . ALA B 1 11 ? 18.406 12.477 18.125 1 90.5 11 ALA B C 1
ATOM 2454 O O . ALA B 1 11 ? 17.906 12.984 17.109 1 90.5 11 ALA B O 1
ATOM 2455 N N . TRP B 1 12 ? 17.875 11.523 18.766 1 93.56 12 TRP B N 1
ATOM 2456 C CA . TRP B 1 12 ? 16.641 10.93 18.281 1 93.56 12 TRP B CA 1
ATOM 2457 C C . TRP B 1 12 ? 15.477 11.914 18.422 1 93.56 12 TRP B C 1
ATOM 2459 O O . TRP B 1 12 ? 14.617 11.992 17.547 1 93.56 12 TRP B O 1
ATOM 2469 N N . LEU B 1 13 ? 15.398 12.664 19.5 1 91.06 13 LEU B N 1
ATOM 2470 C CA . LEU B 1 13 ? 14.344 13.656 19.688 1 91.06 13 LEU B CA 1
ATOM 2471 C C . LEU B 1 13 ? 14.398 14.711 18.594 1 91.06 13 LEU B C 1
ATOM 2473 O O . LEU B 1 13 ? 13.359 15.164 18.109 1 91.06 13 LEU B O 1
ATOM 2477 N N . GLU B 1 14 ? 15.555 15.055 18.25 1 87.75 14 GLU B N 1
ATOM 2478 C CA . GLU B 1 14 ? 15.727 16.047 17.203 1 87.75 14 GLU B CA 1
ATOM 2479 C C . GLU B 1 14 ? 15.258 15.5 15.852 1 87.75 14 GLU B C 1
ATOM 2481 O O . GLU B 1 14 ? 14.742 16.25 15.016 1 87.75 14 GLU B O 1
ATOM 2486 N N . SER B 1 15 ? 15.477 14.203 15.648 1 90.75 15 SER B N 1
ATOM 2487 C CA . SER B 1 15 ? 15.07 13.586 14.391 1 90.75 15 SER B CA 1
ATOM 2488 C C . SER B 1 15 ? 13.57 13.32 14.367 1 90.75 15 SER B C 1
ATOM 2490 O O . SER B 1 15 ? 12.945 13.383 13.305 1 90.75 15 SER B O 1
ATOM 2492 N N . LEU B 1 16 ? 13.008 13.031 15.484 1 92.19 16 LEU B N 1
ATOM 2493 C CA . LEU B 1 16 ? 11.578 12.75 15.594 1 92.19 16 LEU B CA 1
ATOM 2494 C C . LEU B 1 16 ? 10.758 14.031 15.469 1 92.19 16 LEU B C 1
ATOM 2496 O O . LEU B 1 16 ? 9.602 13.992 15.039 1 92.19 16 LEU B O 1
ATOM 2500 N N . ARG B 1 17 ? 11.281 15.172 15.875 1 88.62 17 ARG B N 1
ATOM 2501 C CA . ARG B 1 17 ? 10.688 16.5 15.812 1 88.62 17 ARG B CA 1
ATOM 2502 C C . ARG B 1 17 ? 9.312 16.516 16.469 1 88.62 17 ARG B C 1
ATOM 2504 O O . ARG B 1 17 ? 8.312 16.875 15.844 1 88.62 17 ARG B O 1
ATOM 2511 N N . PRO B 1 18 ? 9.273 16.297 17.703 1 90.94 18 PRO B N 1
ATOM 2512 C CA . PRO B 1 18 ? 7.988 16.203 18.406 1 90.94 18 PRO B CA 1
ATOM 2513 C C . PRO B 1 18 ? 7.176 17.5 18.312 1 90.94 18 PRO B C 1
ATOM 2515 O O . PRO B 1 18 ? 5.945 17.469 18.422 1 90.94 18 PRO B O 1
ATOM 2518 N N . LYS B 1 19 ? 7.781 18.625 18.016 1 86.62 19 LYS B N 1
ATOM 2519 C CA . LYS B 1 19 ? 7.105 19.906 17.953 1 86.62 19 LYS B CA 1
ATOM 2520 C C . LYS B 1 19 ? 6.184 20 16.75 1 86.62 19 LYS B C 1
ATOM 2522 O O . LYS B 1 19 ? 5.328 20.891 16.672 1 86.62 19 LYS B O 1
ATOM 2527 N N . THR B 1 20 ? 6.359 19.172 15.812 1 86.56 20 THR B N 1
ATOM 2528 C CA . THR B 1 20 ? 5.535 19.203 14.617 1 86.56 20 THR B CA 1
ATOM 2529 C C . THR B 1 20 ? 4.367 18.219 14.734 1 86.56 20 THR B C 1
ATOM 2531 O O . THR B 1 20 ? 3.418 18.281 13.945 1 86.56 20 THR B O 1
ATOM 2534 N N . LEU B 1 21 ? 4.328 17.328 15.664 1 92.81 21 LEU B N 1
ATOM 2535 C CA . LEU B 1 21 ? 3.338 16.266 15.797 1 92.81 21 LEU B CA 1
ATOM 2536 C C . LEU B 1 21 ? 1.956 16.844 16.094 1 92.81 21 LEU B C 1
ATOM 2538 O O . LEU B 1 21 ? 0.954 16.359 15.555 1 92.81 21 LEU B O 1
ATOM 2542 N N . PRO B 1 22 ? 1.894 17.922 16.875 1 94.44 22 PRO B N 1
ATOM 2543 C CA . PRO B 1 22 ? 0.571 18.469 17.203 1 94.44 22 PRO B CA 1
ATOM 2544 C C . PRO B 1 22 ? -0.197 18.906 15.953 1 94.44 22 PRO B C 1
ATOM 2546 O O . PRO B 1 22 ? -1.431 18.891 15.945 1 94.44 22 PRO B O 1
ATOM 2549 N N . LEU B 1 23 ? 0.494 19.297 14.891 1 93.62 23 LEU B N 1
ATOM 2550 C CA . LEU B 1 23 ? -0.178 19.688 13.656 1 93.62 23 LEU B CA 1
ATOM 2551 C C . LEU B 1 23 ? -0.947 18.516 13.055 1 93.62 23 LEU B C 1
ATOM 2553 O O . LEU B 1 23 ? -2.074 18.688 12.586 1 93.62 23 LEU B O 1
ATOM 2557 N N . ALA B 1 24 ? -0.28 17.375 13.102 1 95.12 24 ALA B N 1
ATOM 2558 C CA . ALA B 1 24 ? -0.931 16.172 12.586 1 95.12 24 ALA B CA 1
ATOM 2559 C C . ALA B 1 24 ? -2.143 15.805 13.438 1 95.12 24 ALA B C 1
ATOM 2561 O O . ALA B 1 24 ? -3.178 15.398 12.914 1 95.12 24 ALA B O 1
ATOM 2562 N N . PHE B 1 25 ? -2.066 15.977 14.711 1 97.81 25 PHE B N 1
ATOM 2563 C CA . PHE B 1 25 ? -3.162 15.656 15.617 1 97.81 25 PHE B CA 1
ATOM 2564 C C . PHE B 1 25 ? -4.328 16.609 15.414 1 97.81 25 PHE B C 1
ATOM 2566 O O . PHE B 1 25 ? -5.488 16.203 15.438 1 97.81 25 PHE B O 1
ATOM 2573 N N . ALA B 1 26 ? -3.979 17.875 15.242 1 97.94 26 ALA B N 1
ATOM 2574 C CA . ALA B 1 26 ? -5 18.906 15.117 1 97.94 26 ALA B CA 1
ATOM 2575 C C . ALA B 1 26 ? -5.953 18.594 13.961 1 97.94 26 ALA B C 1
ATOM 2577 O O . ALA B 1 26 ? -7.168 18.75 14.102 1 97.94 26 ALA B O 1
ATOM 2578 N N . ALA B 1 27 ? -5.438 18.172 12.867 1 98 27 ALA B N 1
ATOM 2579 C CA . ALA B 1 27 ? -6.262 17.891 11.703 1 98 27 ALA B CA 1
ATOM 2580 C C . ALA B 1 27 ? -7.223 16.734 11.984 1 98 27 ALA B C 1
ATOM 2582 O O . ALA B 1 27 ? -8.391 16.781 11.594 1 98 27 ALA B O 1
ATOM 2583 N N . ILE B 1 28 ? -6.742 15.695 12.656 1 98.69 28 ILE B N 1
ATOM 2584 C CA . ILE B 1 28 ? -7.582 14.555 13.016 1 98.69 28 ILE B CA 1
ATOM 2585 C C . ILE B 1 28 ? -8.664 14.992 14 1 98.69 28 ILE B C 1
ATOM 2587 O O . ILE B 1 28 ? -9.812 14.555 13.914 1 98.69 28 ILE B O 1
ATOM 2591 N N . ILE B 1 29 ? -8.312 15.852 14.914 1 98.69 29 ILE B N 1
ATOM 2592 C CA . ILE B 1 29 ? -9.25 16.359 15.914 1 98.69 29 ILE B CA 1
ATOM 2593 C C . ILE B 1 29 ? -10.352 17.156 15.234 1 98.69 29 ILE B C 1
ATOM 2595 O O . ILE B 1 29 ? -11.523 17.031 15.586 1 98.69 29 ILE B O 1
ATOM 2599 N N . VAL B 1 30 ? -10.008 17.953 14.258 1 98.69 30 VAL B N 1
ATOM 2600 C CA . VAL B 1 30 ? -10.992 18.719 13.508 1 98.69 30 VAL B CA 1
ATOM 2601 C C . VAL B 1 30 ? -11.969 17.766 12.812 1 98.69 30 VAL B C 1
ATOM 2603 O O . VAL B 1 30 ? -13.188 17.922 12.938 1 98.69 30 VAL B O 1
ATOM 2606 N N . GLY B 1 31 ? -11.438 16.781 12.094 1 98.56 31 GLY B N 1
ATOM 2607 C CA . GLY B 1 31 ? -12.305 15.812 11.445 1 98.56 31 GLY B CA 1
ATOM 2608 C C . GLY B 1 31 ? -13.203 15.07 12.414 1 98.56 31 GLY B C 1
ATOM 2609 O O . GLY B 1 31 ? -14.383 14.859 12.133 1 98.56 31 GLY B O 1
ATOM 2610 N N . SER B 1 32 ? -12.68 14.719 13.531 1 98.69 32 SER B N 1
ATOM 2611 C CA . SER B 1 32 ? -13.43 13.992 14.547 1 98.69 32 SER B CA 1
ATOM 2612 C C . SER B 1 32 ? -14.5 14.875 15.18 1 98.69 32 SER B C 1
ATOM 2614 O O . SER B 1 32 ? -15.586 14.398 15.516 1 98.69 32 SER B O 1
ATOM 2616 N N . ALA B 1 33 ? -14.164 16.141 15.391 1 98.56 33 ALA B N 1
ATOM 2617 C CA . ALA B 1 33 ? -15.148 17.078 15.938 1 98.56 33 ALA B CA 1
ATOM 2618 C C . ALA B 1 33 ? -16.328 17.25 14.984 1 98.56 33 ALA B C 1
ATOM 2620 O O . ALA B 1 33 ? -17.469 17.344 15.422 1 98.56 33 ALA B O 1
ATOM 2621 N N . LEU B 1 34 ? -16.062 17.312 13.727 1 98.19 34 LEU B N 1
ATOM 2622 C CA . LEU B 1 34 ? -17.109 17.422 12.734 1 98.19 34 LEU B CA 1
ATOM 2623 C C . LEU B 1 34 ? -17.984 16.172 12.719 1 98.19 34 LEU B C 1
ATOM 2625 O O . LEU B 1 34 ? -19.203 16.266 12.57 1 98.19 34 LEU B O 1
ATOM 2629 N N . ALA B 1 35 ? -17.359 15.008 12.859 1 98.31 35 ALA B N 1
ATOM 2630 C CA . ALA B 1 35 ? -18.125 13.773 12.969 1 98.31 35 ALA B CA 1
ATOM 2631 C C . ALA B 1 35 ? -19 13.781 14.219 1 98.31 35 ALA B C 1
ATOM 2633 O O . ALA B 1 35 ? -20.156 13.352 14.172 1 98.31 35 ALA B O 1
ATOM 2634 N N . TRP B 1 36 ? -18.422 14.219 15.297 1 98 36 TRP B N 1
ATOM 2635 C CA . TRP B 1 36 ? -19.172 14.344 16.547 1 98 36 TRP B CA 1
ATOM 2636 C C . TRP B 1 36 ? -20.359 15.266 16.375 1 98 36 TRP B C 1
ATOM 2638 O O . TRP B 1 36 ? -21.453 14.977 16.875 1 98 36 TRP B O 1
ATOM 2648 N N . HIS B 1 37 ? -20.141 16.344 15.711 1 97.12 37 HIS B N 1
ATOM 2649 C CA . HIS B 1 37 ? -21.219 17.312 15.453 1 97.12 37 HIS B CA 1
ATOM 2650 C C . HIS B 1 37 ? -22.391 16.641 14.758 1 97.12 37 HIS B C 1
ATOM 2652 O O . HIS B 1 37 ? -23.547 17 15.008 1 97.12 37 HIS B O 1
ATOM 2658 N N . GLN B 1 38 ? -22.141 15.656 14 1 95.56 38 GLN B N 1
ATOM 2659 C CA . GLN B 1 38 ? -23.188 14.945 13.266 1 95.56 38 GLN B CA 1
ATOM 2660 C C . GLN B 1 38 ? -23.688 13.734 14.047 1 95.56 38 GLN B C 1
ATOM 2662 O O . GLN B 1 38 ? -24.484 12.945 13.547 1 95.56 38 GLN B O 1
ATOM 2667 N N . GLY B 1 39 ? -23.172 13.508 15.219 1 96.94 39 GLY B N 1
ATOM 2668 C CA . GLY B 1 39 ? -23.641 12.438 16.078 1 96.94 39 GLY B CA 1
ATOM 2669 C C . GLY B 1 39 ? -23 11.102 15.781 1 96.94 39 GLY B C 1
ATOM 2670 O O . GLY B 1 39 ? -23.562 10.047 16.125 1 96.94 39 GLY B O 1
ATOM 2671 N N . ARG B 1 40 ? -21.891 11.102 15.109 1 97.44 40 ARG B N 1
ATOM 2672 C CA . ARG B 1 40 ? -21.297 9.844 14.664 1 97.44 40 ARG B CA 1
ATOM 2673 C C . ARG B 1 40 ? -19.875 9.695 15.203 1 97.44 40 ARG B C 1
ATOM 2675 O O . ARG B 1 40 ? -19.047 9 14.609 1 97.44 40 ARG B O 1
ATOM 2682 N N . PHE B 1 41 ? -19.609 10.219 16.328 1 97.94 41 PHE B N 1
ATOM 2683 C CA . PHE B 1 41 ? -18.266 10.188 16.891 1 97.94 41 PHE B CA 1
ATOM 2684 C C . PHE B 1 41 ? -17.969 8.82 17.516 1 97.94 41 PHE B C 1
ATOM 2686 O O . PHE B 1 41 ? -18.781 8.281 18.266 1 97.94 41 PHE B O 1
ATOM 2693 N N . ASP B 1 42 ? -16.828 8.188 17.188 1 98.19 42 ASP B N 1
ATOM 2694 C CA . ASP B 1 42 ? -16.281 6.98 17.797 1 98.19 42 ASP B CA 1
ATOM 2695 C C . ASP B 1 42 ? -14.891 7.23 18.375 1 98.19 42 ASP B C 1
ATOM 2697 O O . ASP B 1 42 ? -13.945 7.484 17.625 1 98.19 42 ASP B O 1
ATOM 2701 N N . PRO B 1 43 ? -14.711 7.188 19.734 1 97.38 43 PRO B N 1
ATOM 2702 C CA . PRO B 1 43 ? -13.43 7.527 20.375 1 97.38 43 PRO B CA 1
ATOM 2703 C C . PRO B 1 43 ? -12.305 6.582 19.969 1 97.38 43 PRO B C 1
ATOM 2705 O O . PRO B 1 43 ? -11.141 6.992 19.906 1 97.38 43 PRO B O 1
ATOM 2708 N N . TRP B 1 44 ? -12.617 5.32 19.672 1 97.25 44 TRP B N 1
ATOM 2709 C CA . TRP B 1 44 ? -11.586 4.367 19.25 1 97.25 44 TRP B CA 1
ATOM 2710 C C . TRP B 1 44 ? -11.055 4.703 17.875 1 97.25 44 TRP B C 1
ATOM 2712 O O . TRP B 1 44 ? -9.852 4.641 17.625 1 97.25 44 TRP B O 1
ATOM 2722 N N . ILE B 1 45 ? -11.969 5.027 16.969 1 98.12 45 ILE B N 1
ATOM 2723 C CA . ILE B 1 45 ? -11.57 5.414 15.625 1 98.12 45 ILE B CA 1
ATOM 2724 C C . ILE B 1 45 ? -10.727 6.688 15.68 1 98.12 45 ILE B C 1
ATOM 2726 O O . ILE B 1 45 ? -9.68 6.777 15.039 1 98.12 45 ILE B O 1
ATOM 2730 N N . ALA B 1 46 ? -11.172 7.641 16.484 1 98.44 46 ALA B N 1
ATOM 2731 C CA . ALA B 1 46 ? -10.438 8.898 16.641 1 98.44 46 ALA B CA 1
ATOM 2732 C C . ALA B 1 46 ? -9.039 8.648 17.203 1 98.44 46 ALA B C 1
ATOM 2734 O O . ALA B 1 46 ? -8.055 9.18 16.688 1 98.44 46 ALA B O 1
ATOM 2735 N N . LEU B 1 47 ? -8.945 7.855 18.234 1 98.38 47 LEU B N 1
ATOM 2736 C CA . LEU B 1 47 ? -7.668 7.574 18.875 1 98.38 47 LEU B CA 1
ATOM 2737 C C . LEU B 1 47 ? -6.711 6.879 17.906 1 98.38 47 LEU B C 1
ATOM 2739 O O . LEU B 1 47 ? -5.551 7.273 17.797 1 98.38 47 LEU B O 1
ATOM 2743 N N . LEU B 1 48 ? -7.148 5.844 17.219 1 98.44 48 LEU B N 1
ATOM 2744 C CA . LEU B 1 48 ? -6.312 5.109 16.281 1 98.44 48 LEU B CA 1
ATOM 2745 C C . LEU B 1 48 ? -5.895 5.996 15.109 1 98.44 48 LEU B C 1
ATOM 2747 O O . LEU B 1 48 ? -4.781 5.871 14.594 1 98.44 48 LEU B O 1
ATOM 2751 N N . ALA B 1 49 ? -6.824 6.895 14.68 1 98.56 49 ALA B N 1
ATOM 2752 C CA . ALA B 1 49 ? -6.48 7.84 13.617 1 98.56 49 ALA B CA 1
ATOM 2753 C C . ALA B 1 49 ? -5.371 8.789 14.07 1 98.56 49 ALA B C 1
ATOM 2755 O O . ALA B 1 49 ? -4.453 9.086 13.305 1 98.56 49 ALA B O 1
ATOM 2756 N N . ILE B 1 50 ? -5.438 9.258 15.32 1 98.5 50 ILE B N 1
ATOM 2757 C CA . ILE B 1 50 ? -4.422 10.141 15.883 1 98.5 50 ILE B CA 1
ATOM 2758 C C . ILE B 1 50 ? -3.078 9.414 15.922 1 98.5 50 ILE B C 1
ATOM 2760 O O . ILE B 1 50 ? -2.055 9.969 15.508 1 98.5 50 ILE B O 1
ATOM 2764 N N . ILE B 1 51 ? -3.096 8.203 16.359 1 98.25 51 ILE B N 1
ATOM 2765 C CA . ILE B 1 51 ? -1.877 7.41 16.453 1 98.25 51 ILE B CA 1
ATOM 2766 C C . ILE B 1 51 ? -1.289 7.195 15.062 1 98.25 51 ILE B C 1
ATOM 2768 O O . ILE B 1 51 ? -0.091 7.398 14.844 1 98.25 51 ILE B O 1
ATOM 2772 N N . THR B 1 52 ? -2.084 6.805 14.086 1 98.25 52 THR B N 1
ATOM 2773 C CA . THR B 1 52 ? -1.632 6.543 12.727 1 98.25 52 THR B CA 1
ATOM 2774 C C . THR B 1 52 ? -1.06 7.805 12.094 1 98.25 52 THR B C 1
ATOM 2776 O O . THR B 1 52 ? 0.017 7.773 11.492 1 98.25 52 THR B O 1
ATOM 2779 N N . ALA B 1 53 ? -1.77 8.922 12.258 1 97.81 53 ALA B N 1
ATOM 2780 C CA . ALA B 1 53 ? -1.294 10.195 11.727 1 97.81 53 ALA B CA 1
ATOM 2781 C C . ALA B 1 53 ? 0.03 10.602 12.367 1 97.81 53 ALA B C 1
ATOM 2783 O O . ALA B 1 53 ? 0.939 11.07 11.68 1 97.81 53 ALA B O 1
ATOM 2784 N N . GLY B 1 54 ? 0.081 10.461 13.656 1 97.5 54 GLY B N 1
ATOM 2785 C CA . GLY B 1 54 ? 1.322 10.766 14.352 1 97.5 54 GLY B CA 1
ATOM 2786 C C . GLY B 1 54 ? 2.492 9.922 13.875 1 97.5 54 GLY B C 1
ATOM 2787 O O . GLY B 1 54 ? 3.59 10.438 13.664 1 97.5 54 GLY B O 1
ATOM 2788 N N . LEU B 1 55 ? 2.268 8.617 13.703 1 97.94 55 LEU B N 1
ATOM 2789 C CA . LEU B 1 55 ? 3.309 7.719 13.219 1 97.94 55 LEU B CA 1
ATOM 2790 C C . LEU B 1 55 ? 3.721 8.078 11.789 1 97.94 55 LEU B C 1
ATOM 2792 O O . LEU B 1 55 ? 4.902 8 11.445 1 97.94 55 LEU B O 1
ATOM 2796 N N . LEU B 1 56 ? 2.779 8.445 10.992 1 97.88 56 LEU B N 1
ATOM 2797 C CA . LEU B 1 56 ? 3.09 8.875 9.633 1 97.88 56 LEU B CA 1
ATOM 2798 C C . LEU B 1 56 ? 3.951 10.133 9.648 1 97.88 56 LEU B C 1
ATOM 2800 O O . LEU B 1 56 ? 4.883 10.258 8.844 1 97.88 56 LEU B O 1
ATOM 2804 N N . GLN B 1 57 ? 3.658 11.062 10.523 1 96.75 57 GLN B N 1
ATOM 2805 C CA . GLN B 1 57 ? 4.473 12.266 10.656 1 96.75 57 GLN B CA 1
ATOM 2806 C C . GLN B 1 57 ? 5.887 11.93 11.117 1 96.75 57 GLN B C 1
ATOM 2808 O O . GLN B 1 57 ? 6.859 12.492 10.617 1 96.75 57 GLN B O 1
ATOM 2813 N N . ILE B 1 58 ? 5.977 11.047 12.031 1 97.19 58 ILE B N 1
ATOM 2814 C CA . ILE B 1 58 ? 7.273 10.586 12.508 1 97.19 58 ILE B CA 1
ATOM 2815 C C . ILE B 1 58 ? 8.055 9.969 11.352 1 97.19 58 ILE B C 1
ATOM 2817 O O . ILE B 1 58 ? 9.242 10.258 11.172 1 97.19 58 ILE B O 1
ATOM 2821 N N . LEU B 1 59 ? 7.391 9.125 10.602 1 97.12 59 LEU B N 1
ATOM 2822 C CA . LEU B 1 59 ? 8.023 8.516 9.438 1 97.12 59 LEU B CA 1
ATOM 2823 C C . LEU B 1 59 ? 8.562 9.586 8.492 1 97.12 59 LEU B C 1
ATOM 2825 O O . LEU B 1 59 ? 9.695 9.492 8.023 1 97.12 59 LEU B O 1
ATOM 2829 N N . SER B 1 60 ? 7.75 10.562 8.25 1 96.56 60 SER B N 1
ATOM 2830 C CA . SER B 1 60 ? 8.141 11.648 7.359 1 96.56 60 SER B CA 1
ATOM 2831 C C . SER B 1 60 ? 9.375 12.383 7.883 1 96.56 60 SER B C 1
ATOM 2833 O O . SER B 1 60 ? 10.289 12.68 7.117 1 96.56 60 SER B O 1
ATOM 2835 N N . ASN B 1 61 ? 9.438 12.617 9.133 1 94.75 61 ASN B N 1
ATOM 2836 C CA . ASN B 1 61 ? 10.57 13.32 9.742 1 94.75 61 ASN B CA 1
ATOM 2837 C C . ASN B 1 61 ? 11.844 12.484 9.68 1 94.75 61 ASN B C 1
ATOM 2839 O O . ASN B 1 61 ? 12.914 12.992 9.344 1 94.75 61 ASN B O 1
ATOM 2843 N N . LEU B 1 62 ? 11.719 11.227 10.016 1 96 62 LEU B N 1
ATOM 2844 C CA . LEU B 1 62 ? 12.875 10.344 9.977 1 96 62 LEU B CA 1
ATOM 2845 C C . LEU B 1 62 ? 13.383 10.172 8.547 1 96 62 LEU B C 1
ATOM 2847 O O . LEU B 1 62 ? 14.586 10.195 8.305 1 96 62 LEU B O 1
ATOM 2851 N N . ALA B 1 63 ? 12.438 10.008 7.637 1 95.06 63 ALA B N 1
ATOM 2852 C CA . ALA B 1 63 ? 12.812 9.883 6.23 1 95.06 63 ALA B CA 1
ATOM 2853 C C . ALA B 1 63 ? 13.508 11.141 5.73 1 95.06 63 ALA B C 1
ATOM 2855 O O . ALA B 1 63 ? 14.453 11.062 4.941 1 95.06 63 ALA B O 1
ATOM 2856 N N . ASN B 1 64 ? 13.047 12.273 6.168 1 92.88 64 ASN B N 1
ATOM 2857 C CA . ASN B 1 64 ? 13.672 13.539 5.812 1 92.88 64 ASN B CA 1
ATOM 2858 C C . ASN B 1 64 ? 15.117 13.609 6.301 1 92.88 64 ASN B C 1
ATOM 2860 O O . ASN B 1 64 ? 16 14.047 5.566 1 92.88 64 ASN B O 1
ATOM 2864 N N . ASP B 1 65 ? 15.305 13.234 7.496 1 92.69 65 ASP B N 1
ATOM 2865 C CA . ASP B 1 65 ? 16.656 13.188 8.039 1 92.69 65 ASP B CA 1
ATOM 2866 C C . ASP B 1 65 ? 17.531 12.227 7.242 1 92.69 65 ASP B C 1
ATOM 2868 O O . ASP B 1 65 ? 18.641 12.586 6.84 1 92.69 65 ASP B O 1
ATOM 2872 N N . TYR B 1 66 ? 17.094 11.102 6.941 1 93.06 66 TYR B N 1
ATOM 2873 C CA . TYR B 1 66 ? 17.812 10.094 6.16 1 93.06 66 TYR B CA 1
ATOM 2874 C C . TYR B 1 66 ? 18.125 10.617 4.766 1 93.06 66 TYR B C 1
ATOM 2876 O O . TYR B 1 66 ? 19.281 10.578 4.328 1 93.06 66 TYR B O 1
ATOM 2884 N N . GLY B 1 67 ? 17.109 11.039 4.09 1 91.81 67 GLY B N 1
ATOM 2885 C CA . GLY B 1 67 ? 17.25 11.5 2.719 1 91.81 67 GLY B CA 1
ATOM 2886 C C . GLY B 1 67 ? 18.234 12.648 2.578 1 91.81 67 GLY B C 1
ATOM 2887 O O . GLY B 1 67 ? 19.094 12.641 1.697 1 91.81 67 GLY B O 1
ATOM 2888 N N . ASP B 1 68 ? 18.109 13.641 3.43 1 88.94 68 ASP B N 1
ATOM 2889 C CA . ASP B 1 68 ? 18.984 14.805 3.379 1 88.94 68 ASP B CA 1
ATOM 2890 C C . ASP B 1 68 ? 20.422 14.422 3.709 1 88.94 68 ASP B C 1
ATOM 2892 O O . ASP B 1 68 ? 21.359 14.977 3.137 1 88.94 68 ASP B O 1
ATOM 2896 N N . ALA B 1 69 ? 20.594 13.555 4.617 1 87.5 69 ALA B N 1
ATOM 2897 C CA . ALA B 1 69 ? 21.938 13.094 4.984 1 87.5 69 ALA B CA 1
ATOM 2898 C C . ALA B 1 69 ? 22.594 12.344 3.828 1 87.5 69 ALA B C 1
ATOM 2900 O O . ALA B 1 69 ? 23.766 12.578 3.52 1 87.5 69 ALA B O 1
ATOM 2901 N N . VAL B 1 70 ? 21.891 11.484 3.189 1 87.94 70 VAL B N 1
ATOM 2902 C CA . VAL B 1 70 ? 22.422 10.672 2.096 1 87.94 70 VAL B CA 1
ATOM 2903 C C . VAL B 1 70 ? 22.75 11.562 0.902 1 87.94 70 VAL B C 1
ATOM 2905 O O . VAL B 1 70 ? 23.719 11.328 0.191 1 87.94 70 VAL B O 1
ATOM 2908 N N . LYS B 1 71 ? 21.969 12.594 0.703 1 87.25 71 LYS B N 1
ATOM 2909 C CA . LYS B 1 71 ? 22.172 13.516 -0.413 1 87.25 71 LYS B CA 1
ATOM 2910 C C . LYS B 1 71 ? 23.266 14.539 -0.089 1 87.25 71 LYS B C 1
ATOM 2912 O O . LYS B 1 71 ? 23.781 15.211 -0.985 1 87.25 71 LYS B O 1
ATOM 2917 N N . GLY B 1 72 ? 23.547 14.727 1.188 1 81.56 72 GLY B N 1
ATOM 2918 C CA . GLY B 1 72 ? 24.562 15.68 1.6 1 81.56 72 GLY B CA 1
ATOM 2919 C C . GLY B 1 72 ? 24.062 17.109 1.663 1 81.56 72 GLY B C 1
ATOM 2920 O O . GLY B 1 72 ? 24.844 18.047 1.556 1 81.56 72 GLY B O 1
ATOM 2921 N N . SER B 1 73 ? 22.812 17.25 1.716 1 76.69 73 SER B N 1
ATOM 2922 C CA . SER B 1 73 ? 22.234 18.594 1.686 1 76.69 73 SER B CA 1
ATOM 2923 C C . SER B 1 73 ? 22.281 19.25 3.062 1 76.69 73 SER B C 1
ATOM 2925 O O . SER B 1 73 ? 22.125 20.469 3.184 1 76.69 73 SER B O 1
ATOM 2927 N N . ASP B 1 74 ? 22.422 18.469 4.086 1 70.38 74 ASP B N 1
ATOM 2928 C CA . ASP B 1 74 ? 22.5 19.031 5.434 1 70.38 74 ASP B CA 1
ATOM 2929 C C . ASP B 1 74 ? 23.938 19.406 5.785 1 70.38 74 ASP B C 1
ATOM 2931 O O . ASP B 1 74 ? 24.656 18.609 6.395 1 70.38 74 ASP B O 1
ATOM 2935 N N . LYS B 1 75 ? 24.25 20.641 5.352 1 75.88 75 LYS B N 1
ATOM 2936 C CA . LYS B 1 75 ? 25.594 21.141 5.645 1 75.88 75 LYS B CA 1
ATOM 2937 C C . LYS B 1 75 ? 25.609 21.938 6.953 1 75.88 75 LYS B C 1
ATOM 2939 O O . LYS B 1 75 ? 24.562 22.406 7.414 1 75.88 75 LYS B O 1
ATOM 2944 N N . PRO B 1 76 ? 26.703 22.047 7.504 1 71 76 PRO B N 1
ATOM 2945 C CA . PRO B 1 76 ? 26.812 22.719 8.797 1 71 76 PRO B CA 1
ATOM 2946 C C . PRO B 1 76 ? 26.328 24.172 8.75 1 71 76 PRO B C 1
ATOM 2948 O O . PRO B 1 76 ? 25.984 24.75 9.781 1 71 76 PRO B O 1
ATOM 2951 N N . ASP B 1 77 ? 26.266 24.75 7.656 1 73.25 77 ASP B N 1
ATOM 2952 C CA . ASP B 1 77 ? 25.906 26.156 7.535 1 73.25 77 ASP B CA 1
ATOM 2953 C C . ASP B 1 77 ? 24.391 26.344 7.516 1 73.25 77 ASP B C 1
ATOM 2955 O O . ASP B 1 77 ? 23.906 27.484 7.484 1 73.25 77 ASP B O 1
ATOM 2959 N N . ARG B 1 78 ? 23.781 25.281 7.688 1 77.06 78 ARG B N 1
ATOM 2960 C CA . ARG B 1 78 ? 22.328 25.406 7.723 1 77.06 78 ARG B CA 1
ATOM 2961 C C . ARG B 1 78 ? 21.875 26.094 9.008 1 77.06 78 ARG B C 1
ATOM 2963 O O . ARG B 1 78 ? 22.438 25.875 10.078 1 77.06 78 ARG B O 1
ATOM 2970 N N . ILE B 1 79 ? 20.891 26.953 8.836 1 77.25 79 ILE B N 1
ATOM 2971 C CA . ILE B 1 79 ? 20.391 27.75 9.961 1 77.25 79 ILE B CA 1
ATOM 2972 C C . ILE B 1 79 ? 19.562 26.859 10.883 1 77.25 79 ILE B C 1
ATOM 2974 O O . ILE B 1 79 ? 19.625 26.984 12.109 1 77.25 79 ILE B O 1
ATOM 2978 N N . GLY B 1 80 ? 18.844 25.953 10.352 1 74.69 80 GLY B N 1
ATOM 2979 C CA . GLY B 1 80 ? 18 25.062 11.133 1 74.69 80 GLY B CA 1
ATOM 2980 C C . GLY B 1 80 ? 18.797 24.078 11.977 1 74.69 80 GLY B C 1
ATOM 2981 O O . GLY B 1 80 ? 20.016 23.938 11.797 1 74.69 80 GLY B O 1
ATOM 2982 N N . PRO B 1 81 ? 18.109 23.531 12.961 1 73.62 81 PRO B N 1
ATOM 2983 C CA . PRO B 1 81 ? 18.812 22.594 13.836 1 73.62 81 PRO B CA 1
ATOM 2984 C C . PRO B 1 81 ? 19.391 21.406 13.07 1 73.62 81 PRO B C 1
ATOM 2986 O O . PRO B 1 81 ? 18.766 20.906 12.141 1 73.62 81 PRO B O 1
ATOM 2989 N N . LEU B 1 82 ? 20.609 21.062 13.5 1 74.62 82 LEU B N 1
ATOM 2990 C CA . LEU B 1 82 ? 21.188 19.859 12.938 1 74.62 82 LEU B CA 1
ATOM 2991 C C . LEU B 1 82 ? 20.484 18.609 13.469 1 74.62 82 LEU B C 1
ATOM 2993 O O . LEU B 1 82 ? 20.094 18.578 14.633 1 74.62 82 LEU B O 1
ATOM 2997 N N . ARG B 1 83 ? 20.375 17.688 12.609 1 83.38 83 ARG B N 1
ATOM 2998 C CA . ARG B 1 83 ? 19.641 16.469 12.938 1 83.38 83 ARG B CA 1
ATOM 2999 C C . ARG B 1 83 ? 20.594 15.344 13.32 1 83.38 83 ARG B C 1
ATOM 3001 O O . ARG B 1 83 ? 21.812 15.531 13.328 1 83.38 83 ARG B O 1
ATOM 3008 N N . GLY B 1 84 ? 20.031 14.305 13.82 1 84.25 84 GLY B N 1
ATOM 3009 C CA . GLY B 1 84 ? 20.797 13.242 14.453 1 84.25 84 GLY B CA 1
ATOM 3010 C 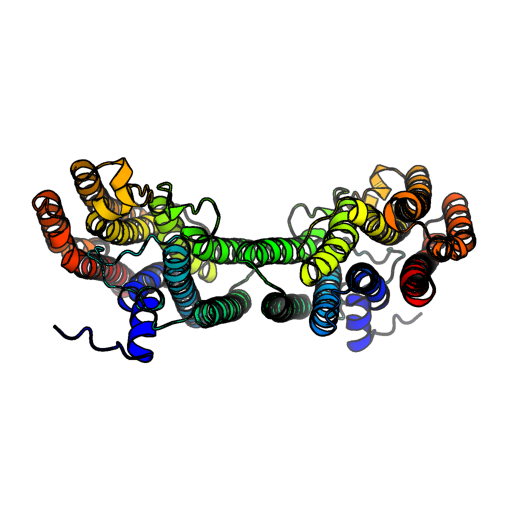C . GLY B 1 84 ? 21.797 12.594 13.508 1 84.25 84 GLY B C 1
ATOM 3011 O O . GLY B 1 84 ? 22.938 12.336 13.898 1 84.25 84 GLY B O 1
ATOM 3012 N N . MET B 1 85 ? 21.422 12.391 12.234 1 87.38 85 MET B N 1
ATOM 3013 C CA . MET B 1 85 ? 22.344 11.758 11.297 1 87.38 85 MET B CA 1
ATOM 3014 C C . MET B 1 85 ? 23.438 12.727 10.875 1 87.38 85 MET B C 1
ATOM 3016 O O . MET B 1 85 ? 24.594 12.328 10.734 1 87.38 85 MET B O 1
ATOM 3020 N N . GLN B 1 86 ? 23.047 13.953 10.734 1 82.81 86 GLN B N 1
ATOM 3021 C CA . GLN B 1 86 ? 24.016 14.961 10.328 1 82.81 86 GLN B CA 1
ATOM 3022 C C . GLN B 1 86 ? 25.078 15.164 11.414 1 82.81 86 GLN B C 1
ATOM 3024 O O . GLN B 1 86 ? 26.234 15.461 11.117 1 82.81 86 GLN B O 1
ATOM 3029 N N . LYS B 1 87 ? 24.656 15.031 12.555 1 84.12 87 LYS B N 1
ATOM 3030 C CA . LYS B 1 87 ? 25.562 15.211 13.688 1 84.12 87 LYS B CA 1
ATOM 3031 C C . LYS B 1 87 ? 26.406 13.961 13.922 1 84.12 87 LYS B C 1
ATOM 3033 O O . LYS B 1 87 ? 27.281 13.953 14.797 1 84.12 87 LYS B O 1
ATOM 3038 N N . GLY B 1 88 ? 26.094 12.891 13.188 1 86.06 88 GLY B N 1
ATOM 3039 C CA . GLY B 1 88 ? 26.828 11.648 13.32 1 86.06 88 GLY B CA 1
ATOM 3040 C C . GLY B 1 88 ? 26.375 10.812 14.5 1 86.06 88 GLY B C 1
ATOM 3041 O O . GLY B 1 88 ? 26.969 9.766 14.789 1 86.06 88 GLY B O 1
ATOM 3042 N N . ALA B 1 89 ? 25.406 11.258 15.195 1 90.88 89 ALA B N 1
ATOM 3043 C CA . ALA B 1 89 ? 24.938 10.586 16.406 1 90.88 89 ALA B CA 1
ATOM 3044 C C . ALA B 1 89 ? 24.062 9.383 16.078 1 90.88 89 ALA B C 1
ATOM 3046 O O . ALA B 1 89 ? 23.859 8.5 16.906 1 90.88 89 ALA B O 1
ATOM 3047 N N . ILE B 1 90 ? 23.484 9.32 14.93 1 93.88 90 ILE B N 1
ATOM 3048 C CA . ILE B 1 90 ? 22.672 8.211 14.43 1 93.88 90 ILE B CA 1
ATOM 3049 C C . ILE B 1 90 ? 23.25 7.691 13.117 1 93.88 90 ILE B C 1
ATOM 3051 O O . ILE B 1 90 ? 23.453 8.453 12.172 1 93.88 90 ILE B O 1
ATOM 3055 N N . THR B 1 91 ? 23.562 6.395 13.125 1 94.06 91 THR B N 1
ATOM 3056 C CA . THR B 1 91 ? 24.125 5.801 11.922 1 94.06 91 THR B CA 1
ATOM 3057 C C . THR B 1 91 ? 23.031 5.547 10.883 1 94.06 91 THR B C 1
ATOM 3059 O O . THR B 1 91 ? 21.844 5.555 11.211 1 94.06 91 THR B O 1
ATOM 3062 N N . GLN B 1 92 ? 23.516 5.348 9.656 1 92.12 92 GLN B N 1
ATOM 3063 C CA . GLN B 1 92 ? 22.578 5.023 8.586 1 92.12 92 GLN B CA 1
ATOM 3064 C C . GLN B 1 92 ? 21.812 3.744 8.891 1 92.12 92 GLN B C 1
ATOM 3066 O O . GLN B 1 92 ? 20.609 3.664 8.648 1 92.12 92 GLN B O 1
ATOM 3071 N N . ALA B 1 93 ? 22.484 2.748 9.445 1 91.88 93 ALA B N 1
ATOM 3072 C CA . ALA B 1 93 ? 21.859 1.471 9.781 1 91.88 93 ALA B CA 1
ATOM 3073 C C . ALA B 1 93 ? 20.797 1.648 10.859 1 91.88 93 ALA B C 1
ATOM 3075 O O . ALA B 1 93 ? 19.719 1.065 10.773 1 91.88 93 ALA B O 1
ATOM 3076 N N . GLN B 1 94 ? 21.094 2.424 11.805 1 94.19 94 GLN B N 1
ATOM 3077 C CA . GLN B 1 94 ? 20.156 2.697 12.883 1 94.19 94 GLN B CA 1
ATOM 3078 C C . GLN B 1 94 ? 18.922 3.418 12.359 1 94.19 94 GLN B C 1
ATOM 3080 O O . GLN B 1 94 ? 17.797 3.09 12.742 1 94.19 94 GLN B O 1
ATOM 3085 N N . MET B 1 95 ? 19.094 4.387 11.508 1 94.62 95 MET B N 1
ATOM 3086 C CA . MET B 1 95 ? 18 5.152 10.93 1 94.62 95 MET B CA 1
ATOM 3087 C C . MET B 1 95 ? 17.109 4.262 10.07 1 94.62 95 MET B C 1
ATOM 3089 O O . MET B 1 95 ? 15.883 4.336 10.141 1 94.62 95 MET B O 1
ATOM 3093 N N . LYS B 1 96 ? 17.734 3.385 9.312 1 91.12 96 LYS B N 1
ATOM 3094 C CA . LYS B 1 96 ? 16.984 2.465 8.469 1 91.12 96 LYS B CA 1
ATOM 3095 C C . LYS B 1 96 ? 16.109 1.544 9.305 1 91.12 96 LYS B C 1
ATOM 3097 O O . LYS B 1 96 ? 14.953 1.276 8.945 1 91.12 96 LYS B O 1
ATOM 3102 N N . ARG B 1 97 ? 16.594 1.06 10.383 1 92.94 97 ARG B N 1
ATOM 3103 C CA . ARG B 1 97 ? 15.812 0.221 11.289 1 92.94 97 ARG B CA 1
ATOM 3104 C C . ARG B 1 97 ? 14.641 0.998 11.883 1 92.94 97 ARG B C 1
ATOM 3106 O O . ARG B 1 97 ? 13.539 0.458 12.031 1 92.94 97 ARG B O 1
ATOM 3113 N N . ALA B 1 98 ? 14.93 2.234 12.227 1 95.5 98 ALA B N 1
ATOM 3114 C CA . ALA B 1 98 ? 13.875 3.08 12.781 1 95.5 98 ALA B CA 1
ATOM 3115 C C . ALA B 1 98 ? 12.766 3.32 11.75 1 95.5 98 ALA B C 1
ATOM 3117 O O . ALA B 1 98 ? 11.578 3.281 12.086 1 95.5 98 ALA B O 1
ATOM 3118 N N . LEU B 1 99 ? 13.172 3.582 10.539 1 95.44 99 LEU B N 1
ATOM 3119 C CA . LEU B 1 99 ? 12.211 3.766 9.453 1 95.44 99 LEU B CA 1
ATOM 3120 C C . LEU B 1 99 ? 11.344 2.525 9.273 1 95.44 99 LEU B C 1
ATOM 3122 O O . LEU B 1 99 ? 10.117 2.627 9.203 1 95.44 99 LEU B O 1
ATOM 3126 N N . MET B 1 100 ? 11.969 1.384 9.266 1 92.06 100 MET B N 1
ATOM 3127 C CA . MET B 1 100 ? 11.25 0.124 9.102 1 92.06 100 MET B CA 1
ATOM 3128 C C . MET B 1 100 ? 10.289 -0.114 10.258 1 92.06 100 MET B C 1
ATOM 3130 O O . MET B 1 100 ? 9.141 -0.5 10.055 1 92.06 100 MET B O 1
ATOM 3134 N N . LEU B 1 101 ? 10.766 0.073 11.398 1 94.75 101 LEU B N 1
ATOM 3135 C CA . LEU B 1 101 ? 9.93 -0.107 12.586 1 94.75 101 LEU B CA 1
ATOM 3136 C C . LEU B 1 101 ? 8.719 0.813 12.539 1 94.75 101 LEU B C 1
ATOM 3138 O O . LEU B 1 101 ? 7.602 0.395 12.859 1 94.75 101 LEU B O 1
ATOM 3142 N N . THR B 1 102 ? 8.961 2.02 12.18 1 97.31 102 THR B N 1
ATOM 3143 C CA . THR B 1 102 ? 7.863 2.979 12.102 1 97.31 102 THR B CA 1
ATOM 3144 C C . THR B 1 102 ? 6.832 2.545 11.062 1 97.31 102 THR B C 1
ATOM 3146 O O . THR B 1 102 ? 5.629 2.635 11.305 1 97.31 102 THR B O 1
ATOM 3149 N N . VAL B 1 103 ? 7.27 2.045 9.953 1 96.06 103 VAL B N 1
ATOM 3150 C CA . VAL B 1 103 ? 6.355 1.567 8.922 1 96.06 103 VAL B CA 1
ATOM 3151 C C . VAL B 1 103 ? 5.527 0.404 9.461 1 96.06 103 VAL B C 1
ATOM 3153 O O . VAL B 1 103 ? 4.316 0.338 9.242 1 96.06 103 VAL B O 1
ATOM 3156 N N . VAL B 1 104 ? 6.137 -0.548 10.148 1 94.12 104 VAL B N 1
ATOM 3157 C CA . VAL B 1 104 ? 5.438 -1.676 10.75 1 94.12 104 VAL B CA 1
ATOM 3158 C C . VAL B 1 104 ? 4.348 -1.164 11.695 1 94.12 104 VAL B C 1
ATOM 3160 O O . VAL B 1 104 ? 3.209 -1.634 11.648 1 94.12 104 VAL B O 1
ATOM 3163 N N . LEU B 1 105 ? 4.707 -0.226 12.469 1 96.88 105 LEU B N 1
ATOM 3164 C CA . LEU B 1 105 ? 3.756 0.32 13.438 1 96.88 105 LEU B CA 1
ATOM 3165 C C . LEU B 1 105 ? 2.611 1.034 12.727 1 96.88 105 LEU B C 1
ATOM 3167 O O . LEU B 1 105 ? 1.462 0.962 13.164 1 96.88 105 LEU B O 1
ATOM 3171 N N . ILE B 1 106 ? 2.92 1.728 11.656 1 97.75 106 ILE B N 1
ATOM 3172 C CA . ILE B 1 106 ? 1.892 2.387 10.859 1 97.75 106 ILE B CA 1
ATOM 3173 C C . ILE B 1 106 ? 0.932 1.345 10.297 1 97.75 106 ILE B C 1
ATOM 3175 O O . ILE B 1 106 ? -0.288 1.518 10.352 1 97.75 106 ILE B O 1
ATOM 3179 N N . CYS B 1 107 ? 1.478 0.249 9.742 1 94.62 107 CYS B N 1
ATOM 3180 C CA . CYS B 1 107 ? 0.643 -0.806 9.18 1 94.62 107 CYS B CA 1
ATOM 3181 C C . CYS B 1 107 ? -0.252 -1.424 10.242 1 94.62 107 CYS B C 1
ATOM 3183 O O . CYS B 1 107 ? -1.444 -1.633 10.016 1 94.62 107 CYS B O 1
ATOM 3185 N N . LEU B 1 108 ? 0.295 -1.673 11.383 1 94.62 108 LEU B N 1
ATOM 3186 C CA . LEU B 1 108 ? -0.477 -2.275 12.461 1 94.62 108 LEU B CA 1
ATOM 3187 C C . LEU B 1 108 ? -1.569 -1.326 12.945 1 94.62 108 LEU B C 1
ATOM 3189 O O . LEU B 1 108 ? -2.727 -1.726 13.086 1 94.62 108 LEU B O 1
ATOM 3193 N N . SER B 1 109 ? -1.175 -0.086 13.172 1 97 109 SER B N 1
ATOM 3194 C CA . SER B 1 109 ? -2.152 0.892 13.641 1 97 109 SER B CA 1
ATOM 3195 C C . SER B 1 109 ? -3.199 1.183 12.57 1 97 109 SER B C 1
ATOM 3197 O O . SER B 1 109 ? -4.391 1.275 12.867 1 97 109 SER B O 1
ATOM 3199 N N . GLY B 1 110 ? -2.76 1.365 11.336 1 96.69 110 GLY B N 1
ATOM 3200 C CA . GLY B 1 110 ? -3.674 1.602 10.234 1 96.69 110 GLY B CA 1
ATOM 3201 C C . GLY B 1 110 ? -4.652 0.463 10.016 1 96.69 110 GLY B C 1
ATOM 3202 O O . GLY B 1 110 ? -5.84 0.694 9.781 1 96.69 110 GLY B O 1
ATOM 3203 N N . LEU B 1 111 ? -4.211 -0.807 10.102 1 93.62 111 LEU B N 1
ATOM 3204 C CA . LEU B 1 111 ? -5.086 -1.962 9.93 1 93.62 111 LEU B CA 1
ATOM 3205 C C . LEU B 1 111 ? -6.047 -2.096 11.102 1 93.62 111 LEU B C 1
ATOM 3207 O O . LEU B 1 111 ? -7.203 -2.488 10.922 1 93.62 111 LEU B O 1
ATOM 3211 N N . ALA B 1 112 ? -5.543 -1.822 12.305 1 95.44 112 ALA B N 1
ATOM 3212 C CA . ALA B 1 112 ? -6.445 -1.781 13.453 1 95.44 112 ALA B CA 1
ATOM 3213 C C . ALA B 1 112 ? -7.543 -0.739 13.25 1 95.44 112 ALA B C 1
ATOM 3215 O O . ALA B 1 112 ? -8.711 -0.998 13.531 1 95.44 112 ALA B O 1
ATOM 3216 N N . LEU B 1 113 ? -7.148 0.413 12.758 1 96.94 113 LEU B N 1
ATOM 3217 C CA . LEU B 1 113 ? -8.102 1.475 12.445 1 96.94 113 LEU B CA 1
ATOM 3218 C C . LEU B 1 113 ? -9.148 0.989 11.453 1 96.94 113 LEU B C 1
ATOM 3220 O O . LEU B 1 113 ? -10.352 1.189 11.664 1 96.94 113 LEU B O 1
ATOM 3224 N N . LEU B 1 114 ? -8.781 0.295 10.422 1 94 114 LEU B N 1
ATOM 3225 C CA . LEU B 1 114 ? -9.688 -0.207 9.391 1 94 114 LEU B CA 1
ATOM 3226 C C . LEU B 1 114 ? -10.594 -1.298 9.953 1 94 114 LEU B C 1
ATOM 3228 O O . LEU B 1 114 ? -11.758 -1.393 9.586 1 94 114 LEU B O 1
ATOM 3232 N N . PHE B 1 115 ? -10.039 -2.064 10.82 1 90.38 115 PHE B N 1
ATOM 3233 C CA . PHE B 1 115 ? -10.82 -3.121 11.453 1 90.38 115 PHE B CA 1
ATOM 3234 C C . PHE B 1 115 ? -12.023 -2.541 12.188 1 90.38 115 PHE B C 1
ATOM 3236 O O . PHE B 1 115 ? -13.125 -3.082 12.102 1 90.38 115 PHE B O 1
ATOM 3243 N N . PHE B 1 116 ? -11.836 -1.442 12.789 1 91.94 116 PHE B N 1
ATOM 3244 C CA . PHE B 1 116 ? -12.898 -0.849 13.594 1 91.94 116 PHE B CA 1
ATOM 3245 C C . PHE B 1 116 ? -13.773 0.062 12.742 1 91.94 116 PHE B C 1
ATOM 3247 O O . PHE B 1 116 ? -14.961 0.246 13.039 1 91.94 116 PHE B O 1
ATOM 3254 N N . ALA B 1 117 ? -13.258 0.52 11.656 1 94.44 117 ALA B N 1
ATOM 3255 C CA . ALA B 1 117 ? -13.938 1.646 11.023 1 94.44 117 ALA B CA 1
ATOM 3256 C C . ALA B 1 117 ? -14.57 1.229 9.695 1 94.44 117 ALA B C 1
ATOM 3258 O O . ALA B 1 117 ? -15.492 1.89 9.211 1 94.44 117 ALA B O 1
ATOM 3259 N N . TRP B 1 118 ? -14.055 0.185 9.039 1 90.44 118 TRP B N 1
ATOM 3260 C CA . TRP B 1 118 ? -14.523 -0.076 7.684 1 90.44 118 TRP B CA 1
ATOM 3261 C C . TRP B 1 118 ? -15.953 -0.6 7.695 1 90.44 118 TRP B C 1
ATOM 3263 O O . TRP B 1 118 ? -16.344 -1.358 8.586 1 90.44 118 TRP B O 1
ATOM 3273 N N . GLN B 1 119 ? -16.844 -0.121 6.746 1 90.25 119 GLN B N 1
ATOM 3274 C CA . GLN B 1 119 ? -18.219 -0.602 6.598 1 90.25 119 GLN B CA 1
ATOM 3275 C C . GLN B 1 119 ? -18.391 -1.373 5.289 1 90.25 119 GLN B C 1
ATOM 3277 O O . GLN B 1 119 ? -19.172 -2.32 5.223 1 90.25 119 GLN B O 1
ATOM 3282 N N . THR B 1 120 ? -17.719 -0.986 4.285 1 89 120 THR B N 1
ATOM 3283 C CA . THR B 1 120 ? -17.781 -1.65 2.988 1 89 120 THR B CA 1
ATOM 3284 C C . THR B 1 120 ? -16.391 -2.064 2.523 1 89 120 THR B C 1
ATOM 3286 O O . THR B 1 120 ? -15.383 -1.558 3.027 1 89 120 THR B O 1
ATOM 3289 N N . MET B 1 121 ? -16.297 -2.939 1.543 1 85.81 121 MET B N 1
ATOM 3290 C CA . MET B 1 121 ? -15.016 -3.344 0.973 1 85.81 121 MET B CA 1
ATOM 3291 C C . MET B 1 121 ? -14.336 -2.172 0.266 1 85.81 121 MET B C 1
ATOM 3293 O O . MET B 1 121 ? -13.109 -2.078 0.247 1 85.81 121 MET B O 1
ATOM 3297 N N . ALA B 1 122 ? -15.188 -1.393 -0.241 1 88.69 122 ALA B N 1
ATOM 3298 C CA . ALA B 1 122 ? -14.648 -0.192 -0.875 1 88.69 122 ALA B CA 1
ATOM 3299 C C . ALA B 1 122 ? -13.914 0.681 0.139 1 88.69 122 ALA B C 1
ATOM 3301 O O . ALA B 1 122 ? -12.852 1.238 -0.162 1 88.69 122 ALA B O 1
ATOM 3302 N N . ASP B 1 123 ? -14.484 0.785 1.385 1 92.12 123 ASP B N 1
ATOM 3303 C CA . ASP B 1 123 ? -13.805 1.496 2.463 1 92.12 123 ASP B CA 1
ATOM 3304 C C . ASP B 1 123 ? -12.438 0.878 2.754 1 92.12 123 ASP B C 1
ATOM 3306 O O . ASP B 1 123 ? -11.438 1.588 2.842 1 92.12 123 ASP B O 1
ATOM 3310 N N . PHE B 1 124 ? -12.523 -0.375 2.838 1 90.56 124 PHE B N 1
ATOM 3311 C CA . PHE B 1 124 ? -11.32 -1.117 3.203 1 90.56 124 PHE B CA 1
ATOM 3312 C C . PHE B 1 124 ? -10.227 -0.927 2.158 1 90.56 124 PHE B C 1
ATOM 3314 O O . PHE B 1 124 ? -9.109 -0.519 2.486 1 90.56 124 PHE B O 1
ATOM 3321 N N . ILE B 1 125 ? -10.508 -1.123 0.919 1 90.38 125 ILE B N 1
ATOM 3322 C CA . ILE B 1 125 ? -9.547 -1.013 -0.176 1 90.38 125 ILE B CA 1
ATOM 3323 C C . ILE B 1 125 ? -9.102 0.44 -0.328 1 90.38 125 ILE B C 1
ATOM 3325 O O . ILE B 1 125 ? -7.91 0.719 -0.483 1 90.38 125 ILE B O 1
ATOM 3329 N N . GLY B 1 126 ? -10.086 1.331 -0.354 1 93.94 126 GLY B N 1
ATOM 3330 C CA . GLY B 1 126 ? -9.773 2.742 -0.503 1 93.94 126 GLY B CA 1
ATOM 3331 C C . GLY B 1 126 ? -8.766 3.242 0.52 1 93.94 126 GLY B C 1
ATOM 3332 O O . GLY B 1 126 ? -7.793 3.906 0.166 1 93.94 126 GLY B O 1
ATOM 3333 N N . PHE B 1 127 ? -8.938 2.936 1.752 1 95.75 127 PHE B N 1
ATOM 3334 C CA . PHE B 1 127 ? -8.062 3.453 2.799 1 95.75 127 PHE B CA 1
ATOM 3335 C C . PHE B 1 127 ? -6.766 2.664 2.861 1 95.75 127 PHE B C 1
ATOM 3337 O O . PHE B 1 127 ? -5.75 3.164 3.352 1 95.75 127 PHE B O 1
ATOM 3344 N N . MET B 1 128 ? -6.723 1.396 2.367 1 93.5 128 MET B N 1
ATOM 3345 C CA . MET B 1 128 ? -5.457 0.7 2.17 1 93.5 128 MET B CA 1
ATOM 3346 C C . MET B 1 128 ? -4.582 1.435 1.156 1 93.5 128 MET B C 1
ATOM 3348 O O . MET B 1 128 ? -3.389 1.632 1.387 1 93.5 128 MET B O 1
ATOM 3352 N N . VAL B 1 129 ? -5.227 1.861 0.118 1 94.56 129 VAL B N 1
ATOM 3353 C CA . VAL B 1 129 ? -4.52 2.58 -0.936 1 94.56 129 VAL B CA 1
ATOM 3354 C C . VAL B 1 129 ? -4.043 3.932 -0.41 1 94.56 129 VAL B C 1
ATOM 3356 O O . VAL B 1 129 ? -2.873 4.289 -0.567 1 94.56 129 VAL B O 1
ATOM 3359 N N . LEU B 1 130 ? -4.922 4.656 0.227 1 96.44 130 LEU B N 1
ATOM 3360 C CA . LEU B 1 130 ? -4.582 5.98 0.744 1 96.44 130 LEU B CA 1
ATOM 3361 C C . LEU B 1 130 ? -3.49 5.883 1.805 1 96.44 130 LEU B C 1
ATOM 3363 O O . LEU B 1 130 ? -2.574 6.707 1.835 1 96.44 130 LEU B O 1
ATOM 3367 N N . GLY B 1 131 ? -3.619 4.852 2.686 1 96 131 GLY B N 1
ATOM 3368 C CA . GLY B 1 131 ? -2.574 4.621 3.668 1 96 131 GLY B CA 1
ATOM 3369 C C . GLY B 1 13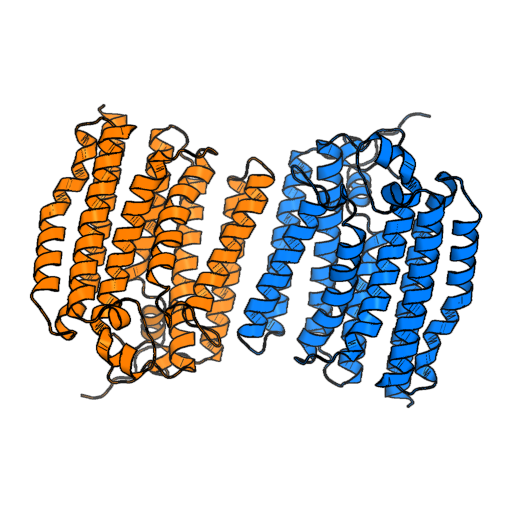1 ? -1.236 4.266 3.045 1 96 131 GLY B C 1
ATOM 3370 O O . GLY B 1 131 ? -0.198 4.793 3.449 1 96 131 GLY B O 1
ATOM 3371 N N . GLY B 1 132 ? -1.23 3.367 2.098 1 94.56 132 GLY B N 1
ATOM 3372 C CA . GLY B 1 132 ? -0.016 3.043 1.366 1 94.56 132 GLY B CA 1
ATOM 3373 C C . GLY B 1 132 ? 0.617 4.246 0.695 1 94.56 132 GLY B C 1
ATOM 3374 O O . GLY B 1 132 ? 1.831 4.445 0.78 1 94.56 132 GLY B O 1
ATOM 3375 N N . LEU B 1 133 ? -0.213 5.051 0.057 1 95.31 133 LEU B N 1
ATOM 3376 C CA . LEU B 1 133 ? 0.268 6.262 -0.6 1 95.31 133 LEU B CA 1
ATOM 3377 C C . LEU B 1 133 ? 0.876 7.223 0.414 1 95.31 133 LEU B C 1
ATOM 3379 O O . LEU B 1 133 ? 1.865 7.898 0.119 1 95.31 133 LEU B O 1
ATOM 3383 N N . ALA B 1 134 ? 0.281 7.27 1.554 1 97.44 134 ALA B N 1
ATOM 3384 C CA . ALA B 1 134 ? 0.804 8.148 2.598 1 97.44 134 ALA B CA 1
ATOM 3385 C C . ALA B 1 134 ? 2.189 7.695 3.051 1 97.44 134 ALA B C 1
ATOM 3387 O O . ALA B 1 134 ? 3.082 8.523 3.256 1 97.44 134 ALA B O 1
ATOM 3388 N N . ILE B 1 135 ? 2.348 6.418 3.203 1 96.62 135 ILE B N 1
ATOM 3389 C CA . ILE B 1 135 ? 3.645 5.871 3.586 1 96.62 135 ILE B CA 1
ATOM 3390 C C . ILE B 1 135 ? 4.68 6.191 2.508 1 96.62 135 ILE B C 1
ATOM 3392 O O . ILE B 1 135 ? 5.754 6.711 2.807 1 96.62 135 ILE B O 1
ATOM 3396 N N . ILE B 1 136 ? 4.355 5.953 1.273 1 94.44 136 ILE B N 1
ATOM 3397 C CA . ILE B 1 136 ? 5.258 6.184 0.152 1 94.44 136 ILE B CA 1
ATOM 3398 C C . ILE B 1 136 ? 5.594 7.668 0.054 1 94.44 136 ILE B C 1
ATOM 3400 O O . ILE B 1 136 ? 6.754 8.039 -0.127 1 94.44 136 ILE B O 1
ATOM 3404 N N . ALA B 1 137 ? 4.582 8.484 0.2 1 95.75 137 ALA B N 1
ATOM 3405 C CA . ALA B 1 137 ? 4.785 9.93 0.132 1 95.75 137 ALA B CA 1
ATOM 3406 C C . ALA B 1 137 ? 5.707 10.406 1.253 1 95.75 137 ALA B C 1
ATOM 3408 O O . ALA B 1 137 ? 6.57 11.258 1.034 1 95.75 137 ALA B O 1
ATOM 3409 N N . ALA B 1 138 ? 5.531 9.875 2.422 1 96.56 138 ALA B N 1
ATOM 3410 C CA . ALA B 1 138 ? 6.367 10.258 3.557 1 96.56 138 ALA B CA 1
ATOM 3411 C C . ALA B 1 138 ? 7.836 9.938 3.289 1 96.56 138 ALA B C 1
ATOM 3413 O O . ALA B 1 138 ? 8.727 10.711 3.65 1 96.56 138 ALA B O 1
ATOM 3414 N N . ILE B 1 139 ? 8.07 8.875 2.631 1 95.25 139 ILE B N 1
ATOM 3415 C CA . ILE B 1 139 ? 9.438 8.414 2.391 1 95.25 139 ILE B CA 1
ATOM 3416 C C . ILE B 1 139 ? 10.016 9.148 1.182 1 95.25 139 ILE B C 1
ATOM 3418 O O . ILE B 1 139 ? 11.141 9.664 1.239 1 95.25 139 ILE B O 1
ATOM 3422 N N . THR B 1 140 ? 9.242 9.32 0.127 1 94.62 140 THR B N 1
ATOM 3423 C CA . THR B 1 140 ? 9.781 9.797 -1.142 1 94.62 140 THR B CA 1
ATOM 3424 C C . THR B 1 140 ? 9.828 11.328 -1.162 1 94.62 140 THR B C 1
ATOM 3426 O O . THR B 1 140 ? 10.273 11.922 -2.143 1 94.62 140 THR B O 1
ATOM 3429 N N . TYR B 1 141 ? 9.422 11.906 -0.088 1 93.5 141 TYR B N 1
ATOM 3430 C CA . TYR B 1 141 ? 9.547 13.352 0.038 1 93.5 141 TYR B CA 1
ATOM 3431 C C . TYR B 1 141 ? 11 13.789 -0.096 1 93.5 141 TYR B C 1
ATOM 3433 O O . TYR B 1 141 ? 11.297 14.812 -0.729 1 93.5 141 TYR B O 1
ATOM 3441 N N . THR B 1 142 ? 11.938 12.992 0.484 1 91.44 142 THR B N 1
ATOM 3442 C CA . THR B 1 142 ? 13.352 13.367 0.439 1 91.44 142 THR B CA 1
ATOM 3443 C C . THR B 1 142 ? 14.195 12.203 -0.062 1 91.44 142 THR B C 1
ATOM 3445 O O . THR B 1 142 ? 15.367 12.383 -0.403 1 91.44 142 THR B O 1
ATOM 3448 N N . VAL B 1 143 ? 13.633 11.055 -0.077 1 89.5 143 VAL B N 1
ATOM 3449 C CA . VAL B 1 143 ? 14.398 9.859 -0.418 1 89.5 143 VAL B CA 1
ATOM 3450 C C . VAL B 1 143 ? 14.156 9.492 -1.881 1 89.5 143 VAL B C 1
ATOM 3452 O O . VAL B 1 143 ? 13.023 9.562 -2.369 1 89.5 143 VAL B O 1
ATOM 3455 N N . GLY B 1 144 ? 15.234 8.992 -2.559 1 85.44 144 GLY B N 1
ATOM 3456 C CA . GLY B 1 144 ? 15.141 8.586 -3.951 1 85.44 144 GLY B CA 1
ATOM 3457 C C . GLY B 1 144 ? 15.969 9.445 -4.883 1 85.44 144 GLY B C 1
ATOM 3458 O O . GLY B 1 144 ? 16.688 10.336 -4.434 1 85.44 144 GLY B O 1
ATOM 3459 N N . THR B 1 145 ? 15.852 9.258 -6.18 1 85.31 145 THR B N 1
ATOM 3460 C CA . THR B 1 145 ? 16.672 9.945 -7.176 1 85.31 145 THR B CA 1
ATOM 3461 C C . THR B 1 145 ? 16.141 11.367 -7.402 1 85.31 145 THR B C 1
ATOM 3463 O O . THR B 1 145 ? 16.938 12.312 -7.496 1 85.31 145 THR B O 1
ATOM 3466 N N . ARG B 1 146 ? 14.828 11.539 -7.504 1 88.38 146 ARG B N 1
ATOM 3467 C CA . ARG B 1 146 ? 14.195 12.844 -7.664 1 88.38 146 ARG B CA 1
ATOM 3468 C C . ARG B 1 146 ? 13.094 13.055 -6.629 1 88.38 146 ARG B C 1
ATOM 3470 O O . ARG B 1 146 ? 11.914 13.07 -6.965 1 88.38 146 ARG B O 1
ATOM 3477 N N . PRO B 1 147 ? 13.523 13.211 -5.383 1 93.25 147 PRO B N 1
ATOM 3478 C CA . PRO B 1 147 ? 12.5 13.391 -4.348 1 93.25 147 PRO B CA 1
ATOM 3479 C C . PRO B 1 147 ? 11.57 14.562 -4.633 1 93.25 147 PRO B C 1
ATOM 3481 O O . PRO B 1 147 ? 12.023 15.625 -5.066 1 93.25 147 PRO B O 1
ATOM 3484 N N . TYR B 1 148 ? 10.273 14.398 -4.348 1 93.56 148 TYR B N 1
ATOM 3485 C CA . TYR B 1 148 ? 9.32 15.414 -4.77 1 93.56 148 TYR B CA 1
ATOM 3486 C C . TYR B 1 148 ? 9.406 16.656 -3.889 1 93.56 148 TYR B C 1
ATOM 3488 O O . TYR B 1 148 ? 9.016 17.75 -4.301 1 93.56 148 TYR B O 1
ATOM 3496 N N . GLY B 1 149 ? 9.977 16.594 -2.713 1 93.62 149 GLY B N 1
ATOM 3497 C CA . GLY B 1 149 ? 10.242 17.75 -1.876 1 93.62 149 GLY B CA 1
ATOM 3498 C C . GLY B 1 149 ? 11.305 18.672 -2.455 1 93.62 149 GLY B C 1
ATOM 3499 O O . GLY B 1 149 ? 11.367 19.859 -2.1 1 93.62 149 GLY B O 1
ATOM 3500 N N . TYR B 1 150 ? 12.117 18.156 -3.35 1 93.94 150 TYR B N 1
ATOM 3501 C CA . TYR B 1 150 ? 13.211 18.922 -3.949 1 93.94 150 TYR B CA 1
ATOM 3502 C C . TYR B 1 150 ? 12.758 19.625 -5.223 1 93.94 150 TYR B C 1
ATOM 3504 O O . TYR B 1 150 ? 13.5 20.422 -5.789 1 93.94 150 TYR B O 1
ATOM 3512 N N . ILE B 1 151 ? 11.57 19.328 -5.656 1 95.81 151 ILE B N 1
ATOM 3513 C CA . ILE B 1 151 ? 11.156 19.938 -6.918 1 95.81 151 ILE B CA 1
ATOM 3514 C C . ILE B 1 151 ? 9.898 20.781 -6.707 1 95.81 151 ILE B C 1
ATOM 3516 O O . ILE B 1 151 ? 9.109 20.969 -7.633 1 95.81 151 ILE B O 1
ATOM 3520 N N . GLY B 1 152 ? 9.625 21.141 -5.531 1 96.38 152 GLY B N 1
ATOM 3521 C CA . GLY B 1 152 ? 8.617 22.141 -5.234 1 96.38 152 GLY B CA 1
ATOM 3522 C C . GLY B 1 152 ? 7.227 21.562 -5.043 1 96.38 152 GLY B C 1
ATOM 3523 O O . GLY B 1 152 ? 6.23 22.281 -5.129 1 96.38 152 GLY B O 1
ATOM 3524 N N . LEU B 1 153 ? 7.09 20.266 -4.773 1 97.19 153 LEU B N 1
ATOM 3525 C CA . LEU B 1 153 ? 5.789 19.609 -4.637 1 97.19 153 LEU B CA 1
ATOM 3526 C C . LEU B 1 153 ? 5.473 19.344 -3.168 1 97.19 153 LEU B C 1
ATOM 3528 O O . LEU B 1 153 ? 4.469 18.703 -2.855 1 97.19 153 LEU B O 1
ATOM 3532 N N . GLY B 1 154 ? 6.309 19.859 -2.291 1 97.5 154 GLY B N 1
ATOM 3533 C CA . GLY B 1 154 ? 6.086 19.656 -0.866 1 97.5 154 GLY B CA 1
ATOM 3534 C C . GLY B 1 154 ? 4.816 20.328 -0.366 1 97.5 154 GLY B C 1
ATOM 3535 O O . GLY B 1 154 ? 4.066 19.75 0.416 1 97.5 154 GLY B O 1
ATOM 3536 N N . ASP B 1 155 ? 4.555 21.484 -0.828 1 98.31 155 ASP B N 1
ATOM 3537 C CA . ASP B 1 155 ? 3.424 22.266 -0.349 1 98.31 155 ASP B CA 1
ATOM 3538 C C . ASP B 1 155 ? 2.096 21.609 -0.703 1 98.31 155 ASP B C 1
ATOM 3540 O O . ASP B 1 155 ? 1.212 21.484 0.147 1 98.31 155 ASP B O 1
ATOM 3544 N N . ILE B 1 156 ? 1.99 21.188 -1.886 1 98.12 156 ILE B N 1
ATOM 3545 C CA . ILE B 1 156 ? 0.755 20.516 -2.291 1 98.12 156 ILE B CA 1
ATOM 3546 C C . ILE B 1 156 ? 0.602 19.203 -1.531 1 98.12 156 ILE B C 1
ATOM 3548 O O . ILE B 1 156 ? -0.515 18.797 -1.199 1 98.12 156 ILE B O 1
ATOM 3552 N N . SER B 1 157 ? 1.674 18.531 -1.31 1 97.56 157 SER B N 1
ATOM 3553 C CA . SER B 1 157 ? 1.621 17.281 -0.557 1 97.56 157 SER B CA 1
ATOM 3554 C C . SER B 1 157 ? 1.141 17.516 0.872 1 97.56 157 SER B C 1
ATOM 3556 O O . SER B 1 157 ? 0.343 16.75 1.399 1 97.56 157 SER B O 1
ATOM 3558 N N . VAL B 1 158 ? 1.634 18.547 1.495 1 97.5 158 VAL B N 1
ATOM 3559 C CA . VAL B 1 158 ? 1.206 18.891 2.85 1 97.5 158 VAL B CA 1
ATOM 3560 C C . VAL B 1 158 ? -0.291 19.188 2.857 1 97.5 158 VAL B C 1
ATOM 3562 O O . VAL B 1 158 ? -1.02 18.719 3.736 1 97.5 158 VAL B O 1
ATOM 3565 N N . LEU B 1 159 ? -0.759 19.906 1.881 1 98.38 159 LEU B N 1
ATOM 3566 C CA . LEU B 1 159 ? -2.184 20.203 1.769 1 98.38 159 LEU B CA 1
ATOM 3567 C C . LEU B 1 159 ? -2.998 18.922 1.65 1 98.38 159 LEU B C 1
ATOM 3569 O O . LEU B 1 159 ? -4.012 18.766 2.334 1 98.38 159 LEU B O 1
ATOM 3573 N N . VAL B 1 160 ? -2.557 18.016 0.895 1 98.12 160 VAL B N 1
ATOM 3574 C CA . VAL B 1 160 ? -3.277 16.781 0.628 1 98.12 160 VAL B CA 1
ATOM 3575 C C . VAL B 1 160 ? -3.283 15.906 1.882 1 98.12 160 VAL B C 1
ATOM 3577 O O . VAL B 1 160 ? -4.344 15.469 2.334 1 98.12 160 VAL B O 1
ATOM 3580 N N . PHE B 1 161 ? -2.203 15.75 2.543 1 96.69 161 PHE B N 1
ATOM 3581 C CA . PHE B 1 161 ? -2.092 14.719 3.566 1 96.69 161 PHE B CA 1
ATOM 3582 C C . PHE B 1 161 ? -2.434 15.281 4.941 1 96.69 161 PHE B C 1
ATOM 3584 O O . PHE B 1 161 ? -3.037 14.594 5.766 1 96.69 161 PHE B O 1
ATOM 3591 N N . PHE B 1 162 ? -2.078 16.516 5.223 1 95.88 162 PHE B N 1
ATOM 3592 C CA . PHE B 1 162 ? -2.414 17.125 6.504 1 95.88 162 PHE B CA 1
ATOM 3593 C C . PHE B 1 162 ? -3.803 17.766 6.457 1 95.88 162 PHE B C 1
ATOM 3595 O O . PHE B 1 162 ? -4.461 17.891 7.488 1 95.88 162 PHE B O 1
ATOM 3602 N N . GLY B 1 163 ? -4.203 18.141 5.285 1 98.31 163 GLY B N 1
ATOM 3603 C CA . GLY B 1 163 ? -5.512 18.75 5.125 1 98.31 163 GLY B CA 1
ATOM 3604 C C . GLY B 1 163 ? -6.586 17.766 4.715 1 98.31 163 GLY B C 1
ATOM 3605 O O . GLY B 1 163 ? -7.293 17.219 5.566 1 98.31 163 GLY B O 1
ATOM 3606 N N . TRP B 1 164 ? -6.602 17.469 3.471 1 98.38 164 TRP B N 1
ATOM 3607 C CA . TRP B 1 164 ? -7.703 16.703 2.891 1 98.38 164 TRP B CA 1
ATOM 3608 C C . TRP B 1 164 ? -7.746 15.289 3.467 1 98.38 164 TRP B C 1
ATOM 3610 O O . TRP B 1 164 ? -8.766 14.875 4.031 1 98.38 164 TRP B O 1
ATOM 3620 N N . LEU B 1 165 ? -6.715 14.539 3.406 1 98.12 165 LEU B N 1
ATOM 3621 C CA . LEU B 1 165 ? -6.742 13.156 3.871 1 98.12 165 LEU B CA 1
ATOM 3622 C C . LEU B 1 165 ? -6.984 13.094 5.375 1 98.12 165 LEU B C 1
ATOM 3624 O O . LEU B 1 165 ? -7.781 12.281 5.848 1 98.12 165 LEU B O 1
ATOM 3628 N N . SER B 1 166 ? -6.297 13.906 6.121 1 98.25 166 SER B N 1
ATOM 3629 C CA . SER B 1 166 ? -6.387 13.844 7.578 1 98.25 166 SER B CA 1
ATOM 3630 C C . SER B 1 166 ? -7.777 14.234 8.062 1 98.25 166 SER B C 1
ATOM 3632 O O . SER B 1 166 ? -8.398 13.508 8.844 1 98.25 166 SER B O 1
ATOM 3634 N N . VAL B 1 167 ? -8.336 15.328 7.582 1 98.62 167 VAL B N 1
ATOM 3635 C CA . VAL B 1 167 ? -9.609 15.828 8.078 1 98.62 167 VAL B CA 1
ATOM 3636 C C . VAL B 1 167 ? -10.758 15.047 7.449 1 98.62 167 VAL B C 1
ATOM 3638 O O . VAL B 1 167 ? -11.578 14.461 8.156 1 98.62 167 VAL B O 1
ATOM 3641 N N . VAL B 1 168 ? -10.82 14.992 6.113 1 98.5 168 VAL B N 1
ATOM 3642 C CA . VAL B 1 168 ? -11.914 14.312 5.434 1 98.5 168 VAL B CA 1
ATOM 3643 C C . VAL B 1 168 ? -11.852 12.812 5.73 1 98.5 168 VAL B C 1
ATOM 3645 O O . VAL B 1 168 ? -12.891 12.172 5.922 1 98.5 168 VAL B O 1
ATOM 3648 N N . GLY B 1 169 ? -10.617 12.273 5.762 1 98 169 GLY B N 1
ATOM 3649 C CA . GLY B 1 169 ? -10.461 10.852 6.055 1 98 169 GLY B CA 1
ATOM 3650 C C . GLY B 1 169 ? -10.961 10.477 7.438 1 98 169 GLY B C 1
ATOM 3651 O O . GLY B 1 169 ? -11.711 9.508 7.59 1 98 169 GLY B O 1
ATOM 3652 N N . SER B 1 170 ? -10.523 11.234 8.461 1 98.12 170 SER B N 1
ATOM 3653 C CA . SER B 1 170 ? -10.945 10.922 9.82 1 98.12 170 SER B CA 1
ATOM 3654 C C . SER B 1 170 ? -12.438 11.156 10 1 98.12 170 SER B C 1
ATOM 3656 O O . SER B 1 170 ? -13.102 10.43 10.75 1 98.12 170 SER B O 1
ATOM 3658 N N . TRP B 1 171 ? -12.992 12.133 9.336 1 98.25 171 TRP B N 1
ATOM 3659 C CA . TRP B 1 171 ? -14.438 12.359 9.336 1 98.25 171 TRP B CA 1
ATOM 3660 C C . TRP B 1 171 ? -15.164 11.219 8.633 1 98.25 171 TRP B C 1
ATOM 3662 O O . TRP B 1 171 ? -16.125 10.656 9.18 1 98.25 171 TRP B O 1
ATOM 3672 N N . TYR B 1 172 ? -14.703 10.773 7.523 1 98.12 172 TYR B N 1
ATOM 3673 C CA . TYR B 1 172 ? -15.328 9.719 6.73 1 98.12 172 TYR B CA 1
ATOM 3674 C C . TYR B 1 172 ? -15.336 8.398 7.488 1 98.12 172 TYR B C 1
ATOM 3676 O O . TYR B 1 172 ? -16.328 7.664 7.453 1 98.12 172 TYR B O 1
ATOM 3684 N N . LEU B 1 173 ? -14.289 8.055 8.133 1 97.81 173 LEU B N 1
ATOM 3685 C CA . LEU B 1 173 ? -14.164 6.773 8.828 1 97.81 173 LEU B CA 1
ATOM 3686 C C . LEU B 1 173 ? -15.164 6.68 9.977 1 97.81 173 LEU B C 1
ATOM 3688 O O . LEU B 1 173 ? -15.414 5.59 10.5 1 97.81 173 LEU B O 1
ATOM 3692 N N . GLN B 1 174 ? -15.727 7.809 10.305 1 98.12 174 GLN B N 1
ATOM 3693 C CA . GLN B 1 174 ? -16.719 7.816 11.375 1 98.12 174 GLN B CA 1
ATOM 3694 C C . GLN B 1 174 ? -18.125 8.023 10.82 1 98.12 174 GLN B C 1
ATOM 3696 O O . GLN B 1 174 ? -19.078 7.41 11.297 1 98.12 174 GLN B O 1
ATOM 3701 N N . VAL B 1 175 ? -18.266 8.766 9.75 1 97.5 175 VAL B N 1
ATOM 3702 C CA . VAL B 1 175 ? -19.562 9.172 9.234 1 97.5 175 VAL B CA 1
ATOM 3703 C C . VAL B 1 175 ? -19.922 8.328 8.016 1 97.5 175 VAL B C 1
ATOM 3705 O O . VAL B 1 175 ? -21.109 8.141 7.707 1 97.5 175 VAL B O 1
ATOM 3708 N N . HIS B 1 176 ? -18.969 7.859 7.262 1 96.56 176 HIS B N 1
ATOM 3709 C CA . HIS B 1 176 ? -19.109 7.027 6.074 1 96.56 176 HIS B CA 1
ATOM 3710 C C . HIS B 1 176 ? -19.953 7.719 5.016 1 96.56 176 HIS B C 1
ATOM 3712 O O . HIS B 1 176 ? -20.844 7.102 4.426 1 96.56 176 HIS B O 1
ATOM 3718 N N . SER B 1 177 ? -19.719 8.953 4.84 1 94.19 177 SER B N 1
ATOM 3719 C CA . SER B 1 177 ? -20.281 9.797 3.785 1 94.19 177 SER B CA 1
ATOM 3720 C C . SER B 1 177 ? -19.281 10.852 3.332 1 94.19 177 SER B C 1
ATOM 3722 O O . SER B 1 177 ? -18.25 11.062 3.986 1 94.19 177 SER B O 1
ATOM 3724 N N . VAL B 1 178 ? -19.516 11.414 2.143 1 92.12 178 VAL B N 1
ATOM 3725 C CA . VAL B 1 178 ? -18.672 12.492 1.645 1 92.12 178 VAL B CA 1
ATOM 3726 C C . VAL B 1 178 ? -19.531 13.742 1.409 1 92.12 178 VAL B C 1
ATOM 3728 O O . VAL B 1 178 ? -20.547 13.688 0.711 1 92.12 178 VAL B O 1
ATOM 3731 N N . GLU B 1 179 ? -19.188 14.773 2.053 1 96.25 179 GLU B N 1
ATOM 3732 C CA . GLU B 1 179 ? -19.812 16.078 1.848 1 96.25 179 GLU B CA 1
ATOM 3733 C C . GLU B 1 179 ? -18.797 17.109 1.399 1 96.25 179 GLU B C 1
ATOM 3735 O O . GLU B 1 179 ? -17.766 17.297 2.049 1 96.25 179 GLU B O 1
ATOM 3740 N N . ALA B 1 180 ? -19.062 17.812 0.401 1 97.31 180 ALA B N 1
ATOM 3741 C CA . ALA B 1 180 ? -18.141 18.75 -0.22 1 97.31 180 ALA B CA 1
ATOM 3742 C C . ALA B 1 180 ? -17.75 19.859 0.757 1 97.31 180 ALA B C 1
ATOM 3744 O O . ALA B 1 180 ? -16.609 20.328 0.74 1 97.31 180 ALA B O 1
ATOM 3745 N N . VAL B 1 181 ? -18.625 20.25 1.557 1 97.88 181 VAL B N 1
ATOM 3746 C CA . VAL B 1 181 ? -18.422 21.406 2.43 1 97.88 181 VAL B CA 1
ATOM 3747 C C . VAL B 1 181 ? -17.328 21.078 3.449 1 97.88 181 VAL B C 1
ATOM 3749 O O . VAL B 1 181 ? -16.656 21.984 3.965 1 97.88 181 VAL B O 1
ATOM 3752 N N . ILE B 1 182 ? -17.062 19.797 3.762 1 98.38 182 ILE B N 1
ATOM 3753 C CA . ILE B 1 182 ? -16.078 19.375 4.742 1 98.38 182 ILE B CA 1
ATOM 3754 C C . ILE B 1 182 ? -14.672 19.672 4.223 1 98.38 182 ILE B C 1
ATOM 3756 O O . ILE B 1 182 ? -13.719 19.781 5 1 98.38 182 ILE B O 1
ATOM 3760 N N . PHE B 1 183 ? -14.547 19.875 2.922 1 98.69 183 PHE B N 1
ATOM 3761 C CA . PHE B 1 183 ? -13.25 20.172 2.322 1 98.69 183 PHE B CA 1
ATOM 3762 C C . PHE B 1 183 ? -12.789 21.578 2.691 1 98.69 183 PHE B C 1
ATOM 3764 O O . PHE B 1 183 ? -11.609 21.891 2.576 1 98.69 183 PHE B O 1
ATOM 3771 N N . LEU B 1 184 ? -13.695 22.391 3.109 1 98.81 184 LEU B N 1
ATOM 3772 C CA . LEU B 1 184 ? -13.336 23.75 3.49 1 98.81 184 LEU B CA 1
ATOM 3773 C C . LEU B 1 184 ? -12.492 23.75 4.762 1 98.81 184 LEU B C 1
ATOM 3775 O O . LEU B 1 184 ? -11.344 24.203 4.746 1 98.81 184 LEU B O 1
ATOM 3779 N N . PRO B 1 185 ? -13.023 23.172 5.887 1 98.81 185 PRO B N 1
ATOM 3780 C CA . PRO B 1 185 ? -12.141 23.094 7.051 1 98.81 185 PRO B CA 1
ATOM 3781 C C . PRO B 1 185 ? -10.898 22.234 6.805 1 98.81 185 PRO B C 1
ATOM 3783 O O . PRO B 1 185 ? -9.836 22.5 7.367 1 98.81 185 PRO B O 1
ATOM 3786 N N . ALA B 1 186 ? -11.008 21.219 5.977 1 98.88 186 ALA B N 1
ATOM 3787 C CA . ALA B 1 186 ? -9.852 20.406 5.613 1 98.88 186 ALA B CA 1
ATOM 3788 C C . ALA B 1 186 ? -8.781 21.25 4.934 1 98.88 186 ALA B C 1
ATOM 3790 O O . ALA B 1 186 ? -7.594 21.141 5.25 1 98.88 186 ALA B O 1
ATOM 3791 N N . THR B 1 187 ? -9.219 22.047 4.027 1 98.88 187 THR B N 1
ATOM 3792 C CA . THR B 1 187 ? -8.297 22.938 3.324 1 98.88 187 THR B CA 1
ATOM 3793 C C . THR B 1 187 ? -7.672 23.938 4.289 1 98.88 187 THR B C 1
ATOM 3795 O O . THR B 1 187 ? -6.473 24.219 4.203 1 98.88 187 THR B O 1
ATOM 3798 N N . ALA B 1 188 ? -8.445 24.438 5.18 1 98.88 188 ALA B N 1
ATOM 3799 C CA . ALA B 1 188 ? -7.918 25.375 6.176 1 98.88 188 ALA B CA 1
ATOM 3800 C C . ALA B 1 188 ? -6.789 24.734 6.98 1 98.88 188 ALA B C 1
ATOM 3802 O O . ALA B 1 188 ? -5.719 25.328 7.141 1 98.88 188 ALA B O 1
ATOM 3803 N N . CYS B 1 189 ? -7.012 23.516 7.457 1 98.69 189 CYS B N 1
ATOM 3804 C CA . CYS B 1 189 ? -5.988 22.797 8.203 1 98.69 189 CYS B CA 1
ATOM 3805 C C . CYS B 1 189 ? -4.738 22.594 7.355 1 98.69 189 CYS B C 1
ATOM 3807 O O . CYS B 1 189 ? -3.619 22.797 7.832 1 98.69 189 CYS B O 1
ATOM 3809 N N . GLY B 1 190 ? -4.949 22.203 6.105 1 98.75 190 GLY B N 1
ATOM 3810 C CA . GLY B 1 190 ? -3.834 22 5.195 1 98.75 190 GLY B CA 1
ATOM 3811 C C . GLY B 1 190 ? -3.043 23.25 4.922 1 98.75 190 GLY B C 1
ATOM 3812 O O . GLY B 1 190 ? -1.812 23.219 4.855 1 98.75 190 GLY B O 1
ATOM 3813 N N . LEU B 1 191 ? -3.736 24.359 4.727 1 98.88 191 LEU B N 1
ATOM 3814 C CA . LEU B 1 191 ? -3.072 25.625 4.465 1 98.88 191 LEU B CA 1
ATOM 3815 C C . LEU B 1 191 ? -2.244 26.062 5.672 1 98.88 191 LEU B C 1
ATOM 3817 O O . LEU B 1 191 ? -1.132 26.578 5.516 1 98.88 191 LEU B O 1
ATOM 3821 N N . LEU B 1 192 ? -2.768 25.875 6.848 1 98.69 192 LEU B N 1
ATOM 3822 C CA . LEU B 1 192 ? -2.027 26.219 8.062 1 98.69 192 LEU B CA 1
ATOM 3823 C C . LEU B 1 192 ? -0.779 25.359 8.195 1 98.69 192 LEU B C 1
ATOM 3825 O O . LEU B 1 192 ? 0.291 25.859 8.555 1 98.69 192 LEU B O 1
ATOM 3829 N N . ALA B 1 193 ? -0.924 24.078 7.902 1 98.19 193 ALA B N 1
ATOM 3830 C CA . ALA B 1 193 ? 0.238 23.203 7.93 1 98.19 193 ALA B CA 1
ATOM 3831 C C . ALA B 1 193 ? 1.259 23.609 6.867 1 98.19 193 ALA B C 1
ATOM 3833 O O . ALA B 1 193 ? 2.467 23.562 7.113 1 98.19 193 ALA B O 1
ATOM 3834 N N . THR B 1 194 ? 0.791 23.969 5.727 1 98.5 194 THR B N 1
ATOM 3835 C CA . THR B 1 194 ? 1.665 24.422 4.645 1 98.5 194 THR B CA 1
ATOM 3836 C C . THR B 1 194 ? 2.412 25.688 5.039 1 98.5 194 THR B C 1
ATOM 3838 O O . THR B 1 194 ? 3.57 25.875 4.66 1 98.5 194 THR B O 1
ATOM 3841 N N . ALA B 1 195 ? 1.736 26.531 5.766 1 98.62 195 ALA B N 1
ATOM 3842 C CA . ALA B 1 195 ? 2.389 27.734 6.25 1 98.62 195 ALA B CA 1
ATOM 3843 C C . ALA B 1 195 ? 3.594 27.406 7.125 1 98.62 195 ALA B C 1
ATOM 3845 O O . ALA B 1 195 ? 4.629 28.062 7.055 1 98.62 195 ALA B O 1
ATOM 3846 N N . VAL B 1 196 ? 3.449 26.391 7.918 1 97.25 196 VAL B N 1
ATOM 3847 C CA . VAL B 1 196 ? 4.562 25.953 8.75 1 97.25 196 VAL B CA 1
ATOM 3848 C C . VAL B 1 196 ? 5.719 25.484 7.867 1 97.25 196 VAL B C 1
ATOM 3850 O O . VAL B 1 196 ? 6.871 25.875 8.086 1 97.25 196 VAL B O 1
ATOM 3853 N N . LEU B 1 197 ? 5.398 24.734 6.855 1 97.06 197 LEU B N 1
ATOM 3854 C CA . LEU B 1 197 ? 6.422 24.281 5.918 1 97.06 197 LEU B CA 1
ATOM 3855 C C . LEU B 1 197 ? 7.086 25.469 5.219 1 97.06 197 LEU B C 1
ATOM 3857 O O . LEU B 1 197 ? 8.305 25.469 5.027 1 97.06 197 LEU B O 1
ATOM 3861 N N . ASN B 1 198 ? 6.289 26.422 4.863 1 98.25 198 ASN B N 1
ATOM 3862 C CA . ASN B 1 198 ? 6.828 27.578 4.148 1 98.25 198 ASN B CA 1
ATOM 3863 C C . ASN B 1 198 ? 7.824 28.344 5.008 1 98.25 198 ASN B C 1
ATOM 3865 O O . ASN B 1 198 ? 8.82 28.859 4.5 1 98.25 198 ASN B O 1
ATOM 3869 N N . ILE B 1 199 ? 7.562 28.453 6.266 1 97.19 199 ILE B N 1
ATOM 3870 C CA . ILE B 1 199 ? 8.5 29.125 7.168 1 97.19 199 ILE B CA 1
ATOM 3871 C C . ILE B 1 199 ? 9.812 28.344 7.203 1 97.19 199 ILE B C 1
ATOM 3873 O O . ILE B 1 199 ? 10.891 28.953 7.168 1 97.19 199 ILE B O 1
ATOM 3877 N N . ASN B 1 200 ? 9.695 27.078 7.289 1 94.44 200 ASN B N 1
ATOM 3878 C CA . ASN B 1 200 ? 10.875 26.234 7.242 1 94.44 200 ASN B CA 1
ATOM 3879 C C . ASN B 1 200 ? 11.688 26.453 5.969 1 94.44 200 ASN B C 1
ATOM 3881 O O . ASN B 1 200 ? 12.906 26.594 6.02 1 94.44 200 ASN B O 1
ATOM 3885 N N . ASN B 1 201 ? 11.008 26.562 4.883 1 96.31 201 ASN B N 1
ATOM 3886 C CA . ASN B 1 201 ? 11.656 26.734 3.59 1 96.31 201 ASN B CA 1
ATOM 3887 C C . ASN B 1 201 ? 12.234 28.141 3.438 1 96.31 201 ASN B C 1
ATOM 3889 O O . ASN B 1 201 ? 13.273 28.328 2.805 1 96.31 201 ASN B O 1
ATOM 3893 N N . LEU B 1 202 ? 11.555 29.125 3.996 1 97.12 202 LEU B N 1
ATOM 3894 C CA . LEU B 1 202 ? 12.055 30.5 3.992 1 97.12 202 LEU B CA 1
ATOM 3895 C C . LEU B 1 202 ? 13.328 30.609 4.824 1 97.12 202 LEU B C 1
ATOM 3897 O O . LEU B 1 202 ? 14.273 31.297 4.434 1 97.12 202 LEU B O 1
ATOM 3901 N N . ARG B 1 203 ? 13.336 29.906 5.918 1 95.38 203 ARG B N 1
ATOM 3902 C CA . ARG B 1 203 ? 14.5 29.891 6.797 1 95.38 203 ARG B CA 1
ATOM 3903 C C . ARG B 1 203 ? 15.719 29.328 6.07 1 95.38 203 ARG B C 1
ATOM 3905 O O . ARG B 1 203 ? 16.812 29.875 6.195 1 95.38 203 ARG B O 1
ATOM 3912 N N . ASP B 1 204 ? 15.516 28.344 5.273 1 93.31 204 ASP B N 1
ATOM 3913 C CA . ASP B 1 204 ? 16.625 27.625 4.66 1 93.31 204 ASP B CA 1
ATOM 3914 C C . ASP B 1 204 ? 16.734 27.938 3.17 1 93.31 204 ASP B C 1
ATOM 3916 O O . ASP B 1 204 ? 17.344 27.172 2.412 1 93.31 204 ASP B O 1
ATOM 3920 N N . ILE B 1 205 ? 16.156 29.047 2.688 1 95.31 205 ILE B N 1
ATOM 3921 C CA . ILE B 1 205 ? 15.945 29.312 1.27 1 95.31 205 ILE B CA 1
ATOM 3922 C C . ILE B 1 205 ? 17.281 29.344 0.542 1 95.31 205 ILE B C 1
ATOM 3924 O O . ILE B 1 205 ? 17.422 28.797 -0.552 1 95.31 205 ILE B O 1
ATOM 3928 N N . ASP B 1 206 ? 18.375 29.875 1.104 1 93.75 206 ASP B N 1
ATOM 3929 C CA . ASP B 1 206 ? 19.688 30 0.46 1 93.75 206 ASP B CA 1
ATOM 3930 C C . ASP B 1 206 ? 20.406 28.656 0.439 1 93.75 206 ASP B C 1
ATOM 3932 O O . ASP B 1 206 ? 20.922 28.234 -0.599 1 93.75 206 ASP B O 1
ATOM 3936 N N . SER B 1 207 ? 20.359 28.016 1.616 1 91 207 SER B N 1
ATOM 3937 C CA . SER B 1 207 ? 21.016 26.719 1.678 1 91 207 SER B CA 1
ATOM 3938 C C . SER B 1 207 ? 20.328 25.719 0.757 1 91 207 SER B C 1
ATOM 3940 O O . SER B 1 207 ? 20.984 24.891 0.127 1 91 207 SER B O 1
ATOM 3942 N N . ASP B 1 208 ? 19 25.781 0.677 1 93.06 208 ASP B N 1
ATOM 3943 C CA . ASP B 1 208 ? 18.25 24.891 -0.21 1 93.06 208 ASP B CA 1
ATOM 3944 C C . ASP B 1 208 ? 18.625 25.141 -1.671 1 93.06 208 ASP B C 1
ATOM 3946 O O . ASP B 1 208 ? 18.859 24.188 -2.424 1 93.06 208 ASP B O 1
ATOM 3950 N N . ARG B 1 209 ? 18.688 26.359 -2.059 1 93.69 209 ARG B N 1
ATOM 3951 C CA . ARG B 1 209 ? 19.062 26.734 -3.416 1 93.69 209 ARG B CA 1
ATOM 3952 C C . ARG B 1 209 ? 20.453 26.219 -3.762 1 93.69 209 ARG B C 1
ATOM 3954 O O . ARG B 1 209 ? 20.656 25.625 -4.824 1 93.69 209 ARG B O 1
ATOM 3961 N N . ASP B 1 210 ? 21.344 26.344 -2.838 1 92.44 210 ASP B N 1
ATOM 3962 C CA . ASP B 1 210 ? 22.734 25.969 -3.051 1 92.44 210 ASP B CA 1
ATOM 3963 C C . ASP B 1 210 ? 22.875 24.453 -3.182 1 92.44 210 ASP B C 1
ATOM 3965 O O . ASP B 1 210 ? 23.781 23.953 -3.857 1 92.44 210 ASP B O 1
ATOM 3969 N N . ASN B 1 211 ? 21.938 23.781 -2.594 1 89 211 ASN B N 1
ATOM 3970 C CA . ASN B 1 211 ? 22.047 22.328 -2.58 1 89 211 ASN B CA 1
ATOM 3971 C C . ASN B 1 211 ? 21.109 21.688 -3.605 1 89 211 ASN B C 1
ATOM 3973 O O . ASN B 1 211 ? 20.891 20.469 -3.58 1 89 211 ASN B O 1
ATOM 3977 N N . GLY B 1 212 ? 20.5 22.5 -4.406 1 90.44 212 GLY B N 1
ATOM 3978 C CA . GLY B 1 212 ? 19.656 21.984 -5.484 1 90.44 212 GLY B CA 1
ATOM 3979 C C . GLY B 1 212 ? 18.281 21.562 -5.023 1 90.44 212 GLY B C 1
ATOM 3980 O O . GLY B 1 212 ? 17.562 20.891 -5.754 1 90.44 212 GLY B O 1
ATOM 3981 N N . LYS B 1 213 ? 17.922 21.859 -3.768 1 92.69 213 LYS B N 1
ATOM 3982 C CA . LYS B 1 213 ? 16.578 21.656 -3.24 1 92.69 213 LYS B CA 1
ATOM 3983 C C . LYS B 1 213 ? 15.656 22.797 -3.637 1 92.69 213 LYS B C 1
ATOM 3985 O O . LYS B 1 213 ? 15.5 23.766 -2.889 1 92.69 213 LYS B O 1
ATOM 3990 N N . ASN B 1 214 ? 14.969 22.594 -4.762 1 96.31 214 ASN B N 1
ATOM 3991 C CA . ASN B 1 214 ? 14.141 23.656 -5.32 1 96.31 214 ASN B CA 1
ATOM 3992 C C . ASN B 1 214 ? 12.719 23.609 -4.758 1 96.31 214 ASN B C 1
ATOM 3994 O O . ASN B 1 214 ? 11.766 23.359 -5.496 1 96.31 214 ASN B O 1
ATOM 3998 N N . THR B 1 215 ? 12.602 23.953 -3.506 1 96.75 215 THR B N 1
ATOM 3999 C CA . THR B 1 215 ? 11.297 24.062 -2.852 1 96.75 215 THR B CA 1
ATOM 4000 C C . THR B 1 215 ? 10.461 25.172 -3.488 1 96.75 215 THR B C 1
ATOM 4002 O O . THR B 1 215 ? 10.969 25.938 -4.312 1 96.75 215 THR B O 1
ATOM 4005 N N . LEU B 1 216 ? 9.234 25.234 -3.168 1 98.06 216 LEU B N 1
ATOM 4006 C CA . LEU B 1 216 ? 8.398 26.312 -3.709 1 98.06 216 LEU B CA 1
ATOM 4007 C C . LEU B 1 216 ? 8.922 27.672 -3.289 1 98.06 216 LEU B C 1
ATOM 4009 O O . LEU B 1 216 ? 8.875 28.625 -4.07 1 98.06 216 LEU B O 1
ATOM 4013 N N . ALA B 1 217 ? 9.453 27.797 -2.07 1 98.06 217 ALA B N 1
ATOM 4014 C CA . ALA B 1 217 ? 10.031 29.062 -1.604 1 98.06 217 ALA B CA 1
ATOM 4015 C C . ALA B 1 217 ? 11.203 29.484 -2.486 1 98.06 217 ALA B C 1
ATOM 4017 O O . ALA B 1 217 ? 11.32 30.656 -2.852 1 98.06 217 ALA B O 1
ATOM 4018 N N . VAL B 1 218 ? 12.078 28.516 -2.836 1 97.56 218 VAL B N 1
ATOM 4019 C CA . VAL B 1 218 ? 13.211 28.797 -3.707 1 97.56 218 VAL B CA 1
ATOM 4020 C C . VAL B 1 218 ? 12.711 29.234 -5.082 1 97.56 218 VAL B C 1
ATOM 4022 O O . VAL B 1 218 ? 13.227 30.203 -5.652 1 97.56 218 VAL B O 1
ATOM 4025 N N . ARG B 1 219 ? 11.719 28.625 -5.562 1 98.19 219 ARG B N 1
ATOM 4026 C CA . ARG B 1 219 ? 11.188 28.922 -6.891 1 98.19 219 ARG B CA 1
ATOM 4027 C C . ARG B 1 219 ? 10.523 30.281 -6.926 1 98.19 219 ARG B C 1
ATOM 4029 O O . ARG B 1 219 ? 10.641 31.016 -7.91 1 98.19 219 ARG B O 1
ATOM 4036 N N . LEU B 1 220 ? 9.883 30.609 -5.887 1 97.94 220 LEU B N 1
ATOM 4037 C CA . LEU B 1 220 ? 9.164 31.875 -5.812 1 97.94 220 LEU B CA 1
ATOM 4038 C C . LEU B 1 220 ? 10.117 33.031 -5.516 1 97.94 220 LEU B C 1
ATOM 4040 O O . LEU B 1 220 ? 9.898 34.156 -5.957 1 97.94 220 LEU B O 1
ATOM 4044 N N . GLY B 1 221 ? 11.18 32.688 -4.781 1 97.12 221 GLY B N 1
ATOM 4045 C CA . GLY B 1 221 ? 12.062 33.75 -4.266 1 97.12 221 GLY B CA 1
ATOM 4046 C C . GLY B 1 221 ? 11.625 34.281 -2.912 1 97.12 221 GLY B C 1
ATOM 4047 O O . GLY B 1 221 ? 10.5 34.031 -2.479 1 97.12 221 GLY B O 1
ATOM 4048 N N . PRO B 1 222 ? 12.57 34.969 -2.219 1 96.56 222 PRO B N 1
ATOM 4049 C CA . PRO B 1 222 ? 12.328 35.375 -0.835 1 96.56 222 PRO B CA 1
ATOM 4050 C C . PRO B 1 222 ? 11.133 36.312 -0.697 1 96.56 222 PRO B C 1
ATOM 4052 O O . PRO B 1 222 ? 10.391 36.219 0.283 1 96.56 222 PRO B O 1
ATOM 4055 N N . VAL B 1 223 ? 10.852 37.125 -1.636 1 97.31 223 VAL B N 1
ATOM 4056 C CA . VAL B 1 223 ? 9.781 38.125 -1.53 1 97.31 223 VAL B CA 1
ATOM 4057 C C . VAL B 1 223 ? 8.438 37.438 -1.788 1 97.31 223 VAL B C 1
ATOM 4059 O O . VAL B 1 223 ? 7.508 37.562 -0.986 1 97.31 223 VAL B O 1
ATOM 4062 N N . ASN B 1 224 ? 8.359 36.719 -2.854 1 98.19 224 ASN B N 1
ATOM 4063 C CA . ASN B 1 224 ? 7.09 36.094 -3.215 1 98.19 224 ASN B CA 1
ATOM 4064 C C . ASN B 1 224 ? 6.738 34.938 -2.27 1 98.19 224 ASN B C 1
ATOM 4066 O O . ASN B 1 224 ? 5.559 34.688 -2.033 1 98.19 224 ASN B O 1
ATOM 4070 N N . ALA B 1 225 ? 7.711 34.281 -1.717 1 98.44 225 ALA B N 1
ATOM 4071 C CA . ALA B 1 225 ? 7.445 33.219 -0.729 1 98.44 225 ALA B CA 1
ATOM 4072 C C . ALA B 1 225 ? 6.812 33.812 0.529 1 98.44 225 ALA B C 1
ATOM 4074 O O . ALA B 1 225 ? 5.988 33.156 1.179 1 98.44 225 ALA B O 1
ATOM 4075 N N . ARG B 1 226 ? 7.215 35.031 0.863 1 98.38 226 ARG B N 1
ATOM 4076 C CA . ARG B 1 226 ? 6.629 35.719 2.012 1 98.38 226 ARG B CA 1
ATOM 4077 C C . ARG B 1 226 ? 5.191 36.125 1.726 1 98.38 226 ARG B C 1
ATOM 4079 O O . ARG B 1 226 ? 4.32 36.031 2.596 1 98.38 226 ARG B O 1
ATOM 4086 N N . ARG B 1 227 ? 4.918 36.594 0.521 1 98.31 227 ARG B N 1
ATOM 4087 C CA . ARG B 1 227 ? 3.545 36.875 0.117 1 98.31 227 ARG B CA 1
ATOM 4088 C C . ARG B 1 227 ? 2.693 35.625 0.113 1 98.31 227 ARG B C 1
ATOM 4090 O O . ARG B 1 227 ? 1.53 35.656 0.521 1 98.31 227 ARG B O 1
ATOM 4097 N N . TYR B 1 228 ? 3.355 34.594 -0.39 1 98.69 228 TYR B N 1
ATOM 4098 C CA . TYR B 1 228 ? 2.717 33.281 -0.385 1 98.69 228 TYR B CA 1
ATOM 4099 C C . TYR B 1 228 ? 2.312 32.875 1.027 1 98.69 228 TYR B C 1
ATOM 4101 O O . TYR B 1 228 ? 1.204 32.375 1.244 1 98.69 228 TYR B O 1
ATOM 4109 N N . HIS B 1 229 ? 3.127 33.156 1.996 1 98.62 229 HIS B N 1
ATOM 4110 C CA . HIS B 1 229 ? 2.832 32.844 3.389 1 98.62 229 HIS B CA 1
ATOM 4111 C C . HIS B 1 229 ? 1.572 33.562 3.863 1 98.62 229 HIS B C 1
ATOM 4113 O O . HIS B 1 229 ? 0.701 32.938 4.484 1 98.62 229 HIS B O 1
ATOM 4119 N N . ALA B 1 230 ? 1.487 34.781 3.555 1 98.5 230 ALA B N 1
ATOM 4120 C CA . ALA B 1 230 ? 0.314 35.562 3.924 1 98.5 230 ALA B CA 1
ATOM 4121 C C . ALA B 1 230 ? -0.95 35 3.281 1 98.5 230 ALA B C 1
ATOM 4123 O O . ALA B 1 230 ? -2 34.938 3.924 1 98.5 230 ALA B O 1
ATOM 4124 N N . CYS B 1 231 ? -0.844 34.562 2.045 1 98.75 231 CYS B N 1
ATOM 4125 C CA . CYS B 1 231 ? -1.978 34 1.334 1 98.75 231 CYS B CA 1
ATOM 4126 C C . CYS B 1 231 ? -2.434 32.688 1.999 1 98.75 231 CYS B C 1
ATOM 4128 O O . CYS B 1 231 ? -3.631 32.406 2.066 1 98.75 231 CYS B O 1
ATOM 4130 N N . LEU B 1 232 ? -1.496 31.922 2.451 1 98.88 232 LEU B N 1
ATOM 4131 C CA . LEU B 1 232 ? -1.825 30.672 3.135 1 98.88 232 LEU B CA 1
ATOM 4132 C C . LEU B 1 232 ? -2.635 30.953 4.398 1 98.88 232 LEU B C 1
ATOM 4134 O O . LEU B 1 232 ? -3.662 30.312 4.633 1 98.88 232 LEU B O 1
ATOM 4138 N N . LEU B 1 233 ? -2.193 31.938 5.195 1 98.81 233 LEU B N 1
ATOM 4139 C CA . LEU B 1 233 ? -2.869 32.25 6.449 1 98.81 233 LEU B CA 1
ATOM 4140 C C . LEU B 1 233 ? -4.254 32.844 6.184 1 98.81 233 LEU B C 1
ATOM 4142 O O . LEU B 1 233 ? -5.238 32.406 6.797 1 98.81 233 LEU B O 1
ATOM 4146 N N . ILE B 1 234 ? -4.355 33.75 5.238 1 98.5 234 ILE B N 1
ATOM 4147 C CA . ILE B 1 234 ? -5.625 34.375 4.898 1 98.5 234 ILE B CA 1
ATOM 4148 C C . ILE B 1 234 ? -6.574 33.344 4.312 1 98.5 234 ILE B C 1
ATOM 4150 O O . ILE B 1 234 ? -7.762 33.312 4.648 1 98.5 234 ILE B O 1
ATOM 4154 N N . GLY B 1 235 ? -6.023 32.531 3.434 1 98.81 235 GLY B N 1
ATOM 4155 C CA . GLY B 1 235 ? -6.824 31.453 2.836 1 98.81 235 GLY B CA 1
ATOM 4156 C C . GLY B 1 235 ? -7.43 30.516 3.861 1 98.81 235 GLY B C 1
ATOM 4157 O O . GLY B 1 235 ? -8.562 30.062 3.703 1 98.81 235 GLY B O 1
ATOM 4158 N N . SER B 1 236 ? -6.66 30.203 4.883 1 98.88 236 SER B N 1
ATOM 4159 C CA . SER B 1 236 ? -7.18 29.312 5.93 1 98.88 236 SER B CA 1
ATOM 4160 C C . SER B 1 236 ? -8.375 29.953 6.637 1 98.88 236 SER B C 1
ATOM 4162 O O . SER B 1 236 ? -9.391 29.281 6.855 1 98.88 236 SER B O 1
ATOM 4164 N N . LEU B 1 237 ? -8.328 31.234 6.969 1 98.75 237 LEU B N 1
ATOM 4165 C CA . LEU B 1 237 ? -9.414 31.938 7.633 1 98.75 237 LEU B CA 1
ATOM 4166 C C . LEU B 1 237 ? -10.633 32.031 6.723 1 98.75 237 LEU B C 1
ATOM 4168 O O . LEU B 1 237 ? -11.773 31.875 7.18 1 98.75 237 LEU B O 1
ATOM 4172 N N . LEU B 1 238 ? -10.391 32.25 5.457 1 98.81 238 LEU B N 1
ATOM 4173 C CA . LEU B 1 238 ? -11.484 32.344 4.496 1 98.81 238 LEU B CA 1
ATOM 4174 C C . LEU B 1 238 ? -12.211 31 4.371 1 98.81 238 LEU B C 1
ATOM 4176 O O . LEU B 1 238 ? -13.438 30.969 4.277 1 98.81 238 LEU B O 1
ATOM 4180 N N . CYS B 1 239 ? -11.461 29.938 4.34 1 98.88 239 CYS B N 1
ATOM 4181 C CA . CYS B 1 239 ? -12.078 28.609 4.254 1 98.88 239 CYS B CA 1
ATOM 4182 C C . CYS B 1 239 ? -12.961 28.344 5.465 1 98.88 239 CYS B C 1
ATOM 4184 O O . CYS B 1 239 ? -14.078 27.844 5.324 1 98.88 239 CYS B O 1
ATOM 4186 N N . LEU B 1 240 ? -12.5 28.672 6.633 1 98.81 240 LEU B N 1
ATOM 4187 C CA . LEU B 1 240 ? -13.289 28.453 7.844 1 98.81 240 LEU B CA 1
ATOM 4188 C C . LEU B 1 240 ? -14.516 29.359 7.863 1 98.81 240 LEU B C 1
ATOM 4190 O O . LEU B 1 240 ? -15.594 28.938 8.281 1 98.81 240 LEU B O 1
ATOM 4194 N N . ALA B 1 241 ? -14.367 30.594 7.383 1 98.81 241 ALA B N 1
ATOM 4195 C CA . ALA B 1 241 ? -15.492 31.516 7.301 1 98.81 241 ALA B CA 1
ATOM 4196 C C . ALA B 1 241 ? -16.562 30.984 6.359 1 98.81 241 ALA B C 1
ATOM 4198 O O . ALA B 1 241 ? -17.75 31.016 6.691 1 98.81 241 ALA B O 1
ATOM 4199 N N . LEU B 1 242 ? -16.125 30.516 5.238 1 98.75 242 LEU B N 1
ATOM 4200 C CA . LEU B 1 242 ? -17.062 29.984 4.262 1 98.75 242 LEU B CA 1
ATOM 4201 C C . LEU B 1 242 ? -17.781 28.75 4.824 1 98.75 242 LEU B C 1
ATOM 4203 O O . LEU B 1 242 ? -18.969 28.562 4.578 1 98.75 242 LEU B O 1
ATOM 4207 N N . PHE B 1 243 ? -17.078 27.984 5.559 1 98.62 243 PHE B N 1
ATOM 4208 C CA . PHE B 1 243 ? -17.703 26.812 6.164 1 98.62 243 PHE B CA 1
ATOM 4209 C C . PHE B 1 243 ? -18.812 27.234 7.129 1 98.62 243 PHE B C 1
ATOM 4211 O O . PHE B 1 243 ? -19.906 26.656 7.125 1 98.62 243 PHE B O 1
ATOM 4218 N N . ASN B 1 244 ? -18.469 28.141 7.973 1 98.19 244 ASN B N 1
ATOM 4219 C CA . ASN B 1 244 ? -19.484 28.609 8.914 1 98.19 244 ASN B CA 1
ATOM 4220 C C . ASN B 1 244 ? -20.703 29.188 8.188 1 98.19 244 ASN B C 1
ATOM 4222 O O . ASN B 1 244 ? -21.844 28.938 8.578 1 98.19 244 ASN B O 1
ATOM 4226 N N . LEU B 1 245 ? -20.5 29.938 7.148 1 98.12 245 LEU B N 1
ATOM 4227 C CA . LEU B 1 245 ? -21.562 30.594 6.406 1 98.12 245 LEU B CA 1
ATOM 4228 C C . LEU B 1 245 ? -22.406 29.562 5.656 1 98.12 245 LEU B C 1
ATOM 4230 O O . LEU B 1 245 ? -23.625 29.719 5.531 1 98.12 245 LEU B O 1
ATOM 4234 N N . MET B 1 246 ? -21.797 28.469 5.242 1 97.69 246 MET B N 1
ATOM 4235 C CA . MET B 1 246 ? -22.469 27.531 4.344 1 97.69 246 MET B CA 1
ATOM 4236 C C . MET B 1 246 ? -23.047 26.344 5.121 1 97.69 246 MET B C 1
ATOM 4238 O O . MET B 1 246 ? -24 25.719 4.68 1 97.69 246 MET B O 1
ATOM 4242 N N . SER B 1 247 ? -22.5 26.109 6.195 1 94.88 247 SER B N 1
ATOM 4243 C CA . SER B 1 247 ? -22.844 24.828 6.805 1 94.88 247 SER B CA 1
ATOM 4244 C C . SER B 1 247 ? -23.203 25 8.273 1 94.88 247 SER B C 1
ATOM 4246 O O . SER B 1 247 ? -24.297 24.609 8.703 1 94.88 247 SER B O 1
ATOM 4248 N N . LEU B 1 248 ? -22.375 25.609 9.086 1 93.94 248 LEU B N 1
ATOM 4249 C CA . LEU B 1 248 ? -22.578 25.672 10.531 1 93.94 248 LEU B CA 1
ATOM 4250 C C . LEU B 1 248 ? -23.641 26.703 10.891 1 93.94 248 LEU B C 1
ATOM 4252 O O . LEU B 1 248 ? -24.438 26.484 11.812 1 93.94 248 LEU B O 1
ATOM 4256 N N . HIS B 1 249 ? -23.703 27.875 10.258 1 95.88 249 HIS B N 1
ATOM 4257 C CA . HIS B 1 249 ? -24.656 28.953 10.5 1 95.88 249 HIS B CA 1
ATOM 4258 C C . HIS B 1 249 ? -24.781 29.25 11.992 1 95.88 249 HIS B C 1
ATOM 4260 O O . HIS B 1 249 ? -25.906 29.281 12.523 1 95.88 249 HIS B O 1
ATOM 4266 N N . SER B 1 250 ? -23.703 29.484 12.633 1 96.12 250 SER B N 1
ATOM 4267 C CA . SER B 1 250 ? -23.703 29.672 14.086 1 96.12 250 SER B CA 1
ATOM 4268 C C . SER B 1 250 ? -22.797 30.844 14.484 1 96.12 250 SER B C 1
ATOM 4270 O O . SER B 1 250 ? -21.734 31.047 13.891 1 96.12 250 SER B O 1
ATOM 4272 N N . LEU B 1 251 ? -23.203 31.578 15.492 1 96.88 251 LEU B N 1
ATOM 4273 C CA . LEU B 1 251 ? -22.375 32.625 16.062 1 96.88 251 LEU B CA 1
ATOM 4274 C C . LEU B 1 251 ? -21.094 32.062 16.672 1 96.88 251 LEU B C 1
ATOM 4276 O O . LEU B 1 251 ? -20.031 32.656 16.625 1 96.88 251 LEU B O 1
ATOM 4280 N N . TRP B 1 252 ? -21.188 30.844 17.219 1 96.94 252 TRP B N 1
ATOM 4281 C CA . TRP B 1 252 ? -20.047 30.172 17.828 1 96.94 252 TRP B CA 1
ATOM 4282 C C . TRP B 1 252 ? -19.031 29.734 16.766 1 96.94 252 TRP B C 1
ATOM 4284 O O . TRP B 1 252 ? -17.844 29.578 17.062 1 96.94 252 TRP B O 1
ATOM 4294 N N . GLY B 1 253 ? -19.547 29.578 15.57 1 96.94 253 GLY B N 1
ATOM 4295 C CA . GLY B 1 253 ? -18.688 29.156 14.484 1 96.94 253 GLY B CA 1
ATOM 4296 C C . GLY B 1 253 ? -17.641 30.188 14.094 1 96.94 253 GLY B C 1
ATOM 4297 O O . GLY B 1 253 ? -16.688 29.891 13.383 1 96.94 253 GLY B O 1
ATOM 4298 N N . TRP B 1 254 ? -17.766 31.406 14.602 1 98.25 254 TRP B N 1
ATOM 4299 C CA . TRP B 1 254 ? -16.844 32.5 14.273 1 98.25 254 TRP B CA 1
ATOM 4300 C C . TRP B 1 254 ? -15.719 32.594 15.297 1 98.25 254 TRP B C 1
ATOM 4302 O O . TRP B 1 254 ? -14.844 33.438 15.18 1 98.25 254 TRP B O 1
ATOM 4312 N N . LEU B 1 255 ? -15.617 31.656 16.266 1 98.31 255 LEU B N 1
ATOM 4313 C CA . LEU B 1 255 ? -14.664 31.734 17.375 1 98.31 255 LEU B CA 1
ATOM 4314 C C . LEU B 1 255 ? -13.227 31.703 16.844 1 98.31 255 LEU B C 1
ATOM 4316 O O . LEU B 1 255 ? -12.328 32.281 17.453 1 98.31 255 LEU B O 1
ATOM 4320 N N . PHE B 1 256 ? -12.992 31.047 15.703 1 98.62 256 PHE B N 1
ATOM 4321 C CA . PHE B 1 256 ? -11.648 30.938 15.148 1 98.62 256 PHE B CA 1
ATOM 4322 C C . PHE B 1 256 ? -11.086 32.312 14.82 1 98.62 256 PHE B C 1
ATOM 4324 O O . PHE B 1 256 ? -9.867 32.5 14.75 1 98.62 256 PHE B O 1
ATOM 4331 N N . LEU B 1 257 ? -11.898 33.375 14.648 1 98.44 257 LEU B N 1
ATOM 4332 C CA . LEU B 1 257 ? -11.469 34.75 14.305 1 98.44 257 LEU B CA 1
ATOM 4333 C C . LEU B 1 257 ? -10.672 35.375 15.445 1 98.44 257 LEU B C 1
ATOM 4335 O O . LEU B 1 257 ? -9.938 36.344 15.242 1 98.44 257 LEU B O 1
ATOM 4339 N N . LEU B 1 258 ? -10.805 34.781 16.609 1 98.44 258 LEU B N 1
ATOM 4340 C CA . LEU B 1 258 ? -10.023 35.25 17.75 1 98.44 258 LEU B CA 1
ATOM 4341 C C . LEU B 1 258 ? -8.539 35.031 17.531 1 98.44 258 LEU B C 1
ATOM 4343 O O . LEU B 1 258 ? -7.699 35.656 18.188 1 98.44 258 LEU B O 1
ATOM 4347 N N . ALA B 1 259 ? -8.188 34.125 16.625 1 98.31 259 ALA B N 1
ATOM 4348 C CA . ALA B 1 259 ? -6.789 33.844 16.312 1 98.31 259 ALA B CA 1
ATOM 4349 C C . ALA B 1 259 ? -6.254 34.844 15.289 1 98.31 259 ALA B C 1
ATOM 4351 O O . ALA B 1 259 ? -5.043 34.906 15.047 1 98.31 259 ALA B O 1
ATOM 4352 N N . THR B 1 260 ? -7.094 35.688 14.688 1 98.12 260 THR B N 1
ATOM 4353 C CA . THR B 1 260 ? -6.754 36.531 13.547 1 98.12 260 THR B CA 1
ATOM 4354 C C . THR B 1 260 ? -5.652 37.531 13.906 1 98.12 260 THR B C 1
ATOM 4356 O O . THR B 1 260 ? -4.699 37.688 13.148 1 98.12 260 THR B O 1
ATOM 4359 N N . PRO B 1 261 ? -5.688 38.188 15.07 1 97.75 261 PRO B N 1
ATOM 4360 C CA . PRO B 1 261 ? -4.613 39.125 15.391 1 97.75 261 PRO B CA 1
ATOM 4361 C C . PRO B 1 261 ? -3.238 38.469 15.438 1 97.75 261 PRO B C 1
ATOM 4363 O O . PRO B 1 261 ? -2.254 39.062 14.984 1 97.75 261 PRO B O 1
ATOM 4366 N N . LEU B 1 262 ? -3.219 37.281 15.969 1 97.38 262 LEU B N 1
ATOM 4367 C CA . LEU B 1 262 ? -1.96 36.562 16.031 1 97.38 262 LEU B CA 1
ATOM 4368 C C . LEU B 1 262 ? -1.461 36.219 14.625 1 97.38 262 LEU B C 1
ATOM 4370 O O . LEU B 1 262 ? -0.27 36.344 14.336 1 97.38 262 LEU B O 1
ATOM 4374 N N . LEU B 1 263 ? -2.322 35.781 13.719 1 98.25 263 LEU B N 1
ATOM 4375 C CA . LEU B 1 263 ? -1.959 35.406 12.359 1 98.25 263 LEU B CA 1
ATOM 4376 C C . LEU B 1 263 ? -1.53 36.625 11.555 1 98.25 263 LEU B C 1
ATOM 4378 O O . LEU B 1 263 ? -0.586 36.562 10.766 1 98.25 263 LEU B O 1
ATOM 4382 N N . VAL B 1 264 ? -2.193 37.75 11.773 1 97.56 264 VAL B N 1
ATOM 4383 C CA . VAL B 1 264 ? -1.865 39 11.07 1 97.56 264 VAL B CA 1
ATOM 4384 C C . VAL B 1 264 ? -0.498 39.5 11.531 1 97.56 264 VAL B C 1
ATOM 4386 O O . VAL B 1 264 ? 0.32 39.906 10.703 1 97.56 264 VAL B O 1
ATOM 4389 N N . LYS B 1 265 ? -0.26 39.438 12.836 1 97.31 265 LYS B N 1
ATOM 4390 C CA . LYS B 1 265 ? 1.042 39.844 13.367 1 97.31 265 LYS B CA 1
ATOM 4391 C C . LYS B 1 265 ? 2.158 39 12.773 1 97.31 265 LYS B C 1
ATOM 4393 O O . LYS B 1 265 ? 3.223 39.5 12.422 1 97.31 265 LYS B O 1
ATOM 4398 N N . GLN B 1 266 ? 1.888 37.781 12.703 1 97 266 GLN B N 1
ATOM 4399 C CA . GLN B 1 266 ? 2.861 36.875 12.117 1 97 266 GLN B CA 1
ATOM 4400 C C . GLN B 1 266 ? 3.1 37.188 10.641 1 97 266 GLN B C 1
ATOM 4402 O O . GLN B 1 266 ? 4.246 37.25 10.195 1 97 266 GLN B O 1
ATOM 4407 N N . ALA B 1 267 ? 2.029 37.344 9.891 1 97.75 267 ALA B N 1
ATOM 4408 C CA . ALA B 1 267 ? 2.141 37.656 8.461 1 97.75 267 ALA B CA 1
ATOM 4409 C C . ALA B 1 267 ? 2.922 38.938 8.242 1 97.75 267 ALA B C 1
ATOM 4411 O O . ALA B 1 267 ? 3.771 39 7.352 1 97.75 267 ALA B O 1
ATOM 4412 N N . ARG B 1 268 ? 2.707 39.938 9.055 1 97.69 268 ARG B N 1
ATOM 4413 C CA . ARG B 1 268 ? 3.4 41.188 8.945 1 97.69 268 ARG B CA 1
ATOM 4414 C C . ARG B 1 268 ? 4.887 41.062 9.25 1 97.69 268 ARG B C 1
ATOM 4416 O O . ARG B 1 268 ? 5.73 41.625 8.547 1 97.69 268 ARG B O 1
ATOM 4423 N N . PHE B 1 269 ? 5.133 40.312 10.297 1 97.75 269 PHE B N 1
ATOM 4424 C CA . PHE B 1 269 ? 6.523 40.094 10.664 1 97.75 269 PHE B CA 1
ATOM 4425 C C . PHE B 1 269 ? 7.27 39.375 9.539 1 97.75 269 PHE B C 1
ATOM 4427 O O . PHE B 1 269 ? 8.367 39.781 9.156 1 97.75 269 PHE B O 1
ATOM 4434 N N . VAL B 1 270 ? 6.684 38.344 8.969 1 97.81 270 VAL B N 1
ATOM 4435 C CA . VAL B 1 270 ? 7.309 37.531 7.914 1 97.81 270 VAL B CA 1
ATOM 4436 C C . VAL B 1 270 ? 7.52 38.406 6.672 1 97.81 270 VAL B C 1
ATOM 4438 O O . VAL B 1 270 ? 8.562 38.312 6.016 1 97.81 270 VAL B O 1
ATOM 4441 N N . MET B 1 271 ? 6.574 39.312 6.363 1 96.62 271 MET B N 1
ATOM 4442 C CA . MET B 1 271 ? 6.648 40.156 5.188 1 96.62 271 MET B CA 1
ATOM 4443 C C . MET B 1 271 ? 7.711 41.25 5.367 1 96.62 271 MET B C 1
ATOM 4445 O O . MET B 1 271 ? 8.375 41.625 4.402 1 96.62 271 MET B O 1
ATOM 4449 N N . ARG B 1 272 ? 7.941 41.625 6.547 1 96.06 272 ARG B N 1
ATOM 4450 C CA . ARG B 1 272 ? 8.836 42.719 6.824 1 96.06 272 ARG B CA 1
ATOM 4451 C C . ARG B 1 272 ? 10.273 42.25 6.98 1 96.06 272 ARG B C 1
ATOM 4453 O O . ARG B 1 272 ? 11.203 42.906 6.48 1 96.06 272 ARG B O 1
ATOM 4460 N N . GLU B 1 273 ? 10.383 41.219 7.727 1 94.62 273 GLU B N 1
ATOM 4461 C CA . GLU B 1 273 ? 11.727 40.719 7.992 1 94.62 273 GLU B CA 1
ATOM 4462 C C . GLU B 1 273 ? 12.258 39.906 6.82 1 94.62 273 GLU B C 1
ATOM 4464 O O . GLU B 1 273 ? 11.742 38.812 6.535 1 94.62 273 GLU B O 1
ATOM 4469 N N . ARG B 1 274 ? 13.359 40.375 6.273 1 90.62 274 ARG B N 1
ATOM 4470 C CA . ARG B 1 274 ? 13.852 39.75 5.047 1 90.62 274 ARG B CA 1
ATOM 4471 C C . ARG B 1 274 ? 15.016 38.812 5.34 1 90.62 274 ARG B C 1
ATOM 4473 O O . ARG B 1 274 ? 15.406 38.031 4.48 1 90.62 274 ARG B O 1
ATOM 4480 N N . ASP B 1 275 ? 15.5 38.844 6.543 1 92.31 275 ASP B N 1
ATOM 4481 C CA . ASP B 1 275 ? 16.594 37.938 6.93 1 92.31 275 ASP B CA 1
ATOM 4482 C C . ASP B 1 275 ? 16.078 36.531 7.234 1 92.31 275 ASP B C 1
ATOM 4484 O O . ASP B 1 275 ? 15.227 36.344 8.102 1 92.31 275 ASP B O 1
ATOM 4488 N N . PRO B 1 276 ? 16.656 35.562 6.59 1 92.31 276 PRO B N 1
ATOM 4489 C CA . PRO B 1 276 ? 16.234 34.188 6.84 1 92.31 276 PRO B CA 1
ATOM 4490 C C . PRO B 1 276 ? 16.391 33.781 8.305 1 92.31 276 PRO B C 1
ATOM 4492 O O . PRO B 1 276 ? 15.609 32.969 8.805 1 92.31 276 PRO B O 1
ATOM 4495 N N . ILE B 1 277 ? 17.328 34.25 9 1 92.12 277 ILE B N 1
ATOM 4496 C CA . ILE B 1 277 ? 17.578 33.906 10.391 1 92.12 277 ILE B CA 1
ATOM 4497 C C . ILE B 1 277 ? 16.391 34.312 11.25 1 92.12 277 ILE B C 1
ATOM 4499 O O . ILE B 1 277 ? 16.094 33.688 12.258 1 92.12 277 ILE B O 1
ATOM 4503 N N . ALA B 1 278 ? 15.641 35.344 10.805 1 93.94 278 ALA B N 1
ATOM 4504 C CA . ALA B 1 278 ? 14.477 35.844 11.539 1 93.94 278 ALA B CA 1
ATOM 4505 C C . ALA B 1 278 ? 13.328 34.844 11.5 1 93.94 278 ALA B C 1
ATOM 4507 O O . ALA B 1 278 ? 12.375 34.938 12.266 1 93.94 278 ALA B O 1
ATOM 4508 N N . MET B 1 279 ? 13.422 33.844 10.602 1 95.19 279 MET B N 1
ATOM 4509 C CA . MET B 1 279 ? 12.352 32.875 10.445 1 95.19 279 MET B CA 1
ATOM 4510 C C . MET B 1 279 ? 12.484 31.75 11.477 1 95.19 279 MET B C 1
ATOM 4512 O O . MET B 1 279 ? 11.539 30.969 11.688 1 95.19 279 MET B O 1
ATOM 4516 N N . ARG B 1 280 ? 13.594 31.609 12.133 1 91.75 280 ARG B N 1
ATOM 4517 C CA . ARG B 1 280 ? 13.852 30.516 13.055 1 91.75 280 ARG B CA 1
ATOM 4518 C C . ARG B 1 280 ? 12.781 30.453 14.148 1 91.75 280 ARG B C 1
ATOM 4520 O O . ARG B 1 280 ? 12.148 29.422 14.344 1 91.75 280 ARG B O 1
ATOM 4527 N N . PRO B 1 281 ? 12.5 31.547 14.828 1 92.38 281 PRO B N 1
ATOM 4528 C CA . PRO B 1 281 ? 11.477 31.484 15.867 1 92.38 281 PRO B CA 1
ATOM 4529 C C . PRO B 1 281 ? 10.062 31.406 15.305 1 92.38 281 PRO B C 1
ATOM 4531 O O . PRO B 1 281 ? 9.117 31.062 16.016 1 92.38 281 PRO B O 1
ATOM 4534 N N . MET B 1 282 ? 9.914 31.75 14.016 1 94.62 282 MET B N 1
ATOM 4535 C CA . MET B 1 282 ? 8.586 31.812 13.414 1 94.62 282 MET B CA 1
ATOM 4536 C C . MET B 1 282 ? 8.023 30.422 13.195 1 94.62 282 MET B C 1
ATOM 4538 O O . MET B 1 282 ? 6.809 30.25 13.055 1 94.62 282 MET B O 1
ATOM 4542 N N . LEU B 1 283 ? 8.938 29.453 13.141 1 93.06 283 LEU B N 1
ATOM 4543 C CA . LEU B 1 283 ? 8.453 28.078 13 1 93.06 283 LEU B CA 1
ATOM 4544 C C . LEU B 1 283 ? 7.512 27.719 14.148 1 93.06 283 LEU B C 1
ATOM 4546 O O . LEU B 1 283 ? 6.363 27.328 13.922 1 93.06 283 LEU B O 1
ATOM 4550 N N . GLU B 1 284 ? 7.98 27.859 15.344 1 92.38 284 GLU B N 1
ATOM 4551 C CA . GLU B 1 284 ? 7.191 27.562 16.531 1 92.38 284 GLU B CA 1
ATOM 4552 C C . GLU B 1 284 ? 5.953 28.438 16.609 1 92.38 284 GLU B C 1
ATOM 4554 O O . GLU B 1 284 ? 4.867 27.969 16.969 1 92.38 284 GLU B O 1
ATOM 4559 N N . ARG B 1 285 ? 6.117 29.656 16.281 1 94.81 285 ARG B N 1
ATOM 4560 C CA . ARG B 1 285 ? 5.004 30.594 16.359 1 94.81 285 ARG B CA 1
ATOM 4561 C C . ARG B 1 285 ? 3.914 30.234 15.352 1 94.81 285 ARG B C 1
ATOM 4563 O O . ARG B 1 285 ? 2.725 30.391 15.641 1 94.81 285 ARG B O 1
ATOM 4570 N N . THR B 1 286 ? 4.332 29.844 14.164 1 96.69 286 THR B N 1
ATOM 4571 C CA . THR B 1 286 ? 3.357 29.453 13.156 1 96.69 286 THR B CA 1
ATOM 4572 C C . THR B 1 286 ? 2.619 28.188 13.578 1 96.69 286 THR B C 1
ATOM 4574 O O . THR B 1 286 ? 1.408 28.062 13.367 1 96.69 286 THR B O 1
ATOM 4577 N N . VAL B 1 287 ? 3.305 27.25 14.18 1 96.25 287 VAL B N 1
ATOM 4578 C CA . VAL B 1 287 ? 2.666 26.047 14.703 1 96.25 287 VAL B CA 1
ATOM 4579 C C . VAL B 1 287 ? 1.629 26.422 15.758 1 96.25 287 VAL B C 1
ATOM 4581 O O . VAL B 1 287 ? 0.492 25.938 15.711 1 96.25 287 VAL B O 1
ATOM 4584 N N . LYS B 1 288 ? 2.006 27.266 16.672 1 96.19 288 LYS B N 1
ATOM 4585 C CA . LYS B 1 288 ? 1.1 27.688 17.734 1 96.19 288 LYS B CA 1
ATOM 4586 C C . LYS B 1 288 ? -0.126 28.406 17.172 1 96.19 288 LYS B C 1
ATOM 4588 O O . LYS B 1 288 ? -1.244 28.203 17.641 1 96.19 288 LYS B O 1
ATOM 4593 N N . GLY B 1 289 ? 0.119 29.266 16.203 1 97.56 289 GLY B N 1
ATOM 4594 C CA . GLY B 1 289 ? -0.999 29.922 15.539 1 97.56 289 GLY B CA 1
ATOM 4595 C C . GLY B 1 289 ? -1.948 28.953 14.867 1 97.56 289 GLY B C 1
ATOM 4596 O O . GLY B 1 289 ? -3.168 29.094 14.969 1 97.56 289 GLY B O 1
ATOM 4597 N N . ALA B 1 290 ? -1.359 27.969 14.188 1 98.06 290 ALA B N 1
ATOM 4598 C CA . ALA B 1 290 ? -2.164 26.953 13.531 1 98.06 290 ALA B CA 1
ATOM 4599 C C . ALA B 1 290 ? -2.98 26.156 14.547 1 98.06 290 ALA B C 1
ATOM 4601 O O . ALA B 1 290 ? -4.176 25.922 14.352 1 98.06 290 ALA B O 1
ATOM 4602 N N . LEU B 1 291 ? -2.342 25.766 15.656 1 98.12 291 LEU B N 1
ATOM 4603 C CA . LEU B 1 291 ? -3.006 24.984 16.688 1 98.12 291 LEU B CA 1
ATOM 4604 C C . LEU B 1 291 ? -4.121 25.797 17.344 1 98.12 291 LEU B C 1
ATOM 4606 O O . LEU B 1 291 ? -5.207 25.266 17.609 1 98.12 291 LEU B O 1
ATOM 4610 N N . LEU B 1 292 ? -3.822 27.031 17.609 1 98.31 292 LEU B N 1
ATOM 4611 C CA . LEU B 1 292 ? -4.828 27.906 18.219 1 98.31 292 LEU B CA 1
ATOM 4612 C C . LEU B 1 292 ? -6.035 28.062 17.312 1 98.31 292 LEU B C 1
ATOM 4614 O O . LEU B 1 292 ? -7.18 27.984 17.766 1 98.31 292 LEU B O 1
ATOM 4618 N N . THR B 1 293 ? -5.801 28.312 16.062 1 98.75 293 THR B N 1
ATOM 4619 C CA . THR B 1 293 ? -6.875 28.484 15.094 1 98.75 293 THR B CA 1
ATOM 4620 C C . THR B 1 293 ? -7.75 27.234 15.023 1 98.75 293 THR B C 1
ATOM 4622 O O . THR B 1 293 ? -8.977 27.328 15.094 1 98.75 293 THR B O 1
ATOM 4625 N N . ASN B 1 294 ? -7.16 26.094 14.883 1 98.69 294 ASN B N 1
ATOM 4626 C CA . ASN B 1 294 ? -7.898 24.828 14.82 1 98.69 294 ASN B CA 1
ATOM 4627 C C . ASN B 1 294 ? -8.656 24.562 16.125 1 98.69 294 ASN B C 1
ATOM 4629 O O . ASN B 1 294 ? -9.789 24.094 16.094 1 98.69 294 ASN B O 1
ATOM 4633 N N . LEU B 1 295 ? -7.984 24.844 17.234 1 98.44 295 LEU B N 1
ATOM 4634 C CA . LEU B 1 295 ? -8.617 24.641 18.531 1 98.44 295 LEU B CA 1
ATOM 4635 C C . LEU B 1 295 ? -9.867 25.5 18.688 1 98.44 295 LEU B C 1
ATOM 4637 O O . LEU B 1 295 ? -10.906 25.016 19.125 1 98.44 295 LEU B O 1
ATOM 4641 N N . LEU B 1 296 ? -9.766 26.75 18.344 1 98.75 296 LEU B N 1
ATOM 4642 C CA . LEU B 1 296 ? -10.898 27.672 18.438 1 98.75 296 LEU B CA 1
ATOM 4643 C C . LEU B 1 296 ? -12.016 27.25 17.5 1 98.75 296 LEU B C 1
ATOM 4645 O O . LEU B 1 296 ? -13.195 27.375 17.844 1 98.75 296 LEU B O 1
ATOM 4649 N N . PHE B 1 297 ? -11.688 26.812 16.312 1 98.75 297 PHE B N 1
ATOM 4650 C CA . PHE B 1 297 ? -12.688 26.281 15.383 1 98.75 297 PHE B CA 1
ATOM 4651 C C . PHE B 1 297 ? -13.43 25.094 15.992 1 98.75 297 PHE B C 1
ATOM 4653 O O . PHE B 1 297 ? -14.656 25.047 15.945 1 98.75 297 PHE B O 1
ATOM 4660 N N . VAL B 1 298 ? -12.672 24.172 16.609 1 98.75 298 VAL B N 1
ATOM 4661 C CA . VAL B 1 298 ? -13.25 22.984 17.234 1 98.75 298 VAL B CA 1
ATOM 4662 C C . VAL B 1 298 ? -14.156 23.391 18.391 1 98.75 298 VAL B C 1
ATOM 4664 O O . VAL B 1 298 ? -15.266 22.859 18.531 1 98.75 298 VAL B O 1
ATOM 4667 N N . ILE B 1 299 ? -13.695 24.297 19.203 1 98.31 299 ILE B N 1
ATOM 4668 C CA . ILE B 1 299 ? -14.516 24.812 20.312 1 98.31 299 ILE B CA 1
ATOM 4669 C C . ILE B 1 299 ? -15.797 25.422 19.75 1 98.31 299 ILE B C 1
ATOM 4671 O O . ILE B 1 299 ? -16.875 25.25 20.328 1 98.31 299 ILE B O 1
ATOM 4675 N N . GLY B 1 300 ? -15.664 26.141 18.656 1 98.19 300 GLY B N 1
ATOM 4676 C CA . GLY B 1 300 ? -16.844 26.703 18.016 1 98.19 300 GLY B CA 1
ATOM 4677 C C . GLY B 1 300 ? -17.844 25.641 17.609 1 98.19 300 GLY B C 1
ATOM 4678 O O . GLY B 1 300 ? -19.047 25.812 17.812 1 98.19 300 GLY B O 1
ATOM 4679 N N . ILE B 1 301 ? -17.406 24.578 17.047 1 97.69 301 ILE B N 1
ATOM 4680 C CA . ILE B 1 301 ? -18.266 23.469 16.656 1 97.69 301 ILE B CA 1
ATOM 4681 C C . ILE B 1 301 ? -18.953 22.891 17.891 1 97.69 301 ILE B C 1
ATOM 4683 O O . ILE B 1 301 ? -20.172 22.641 17.875 1 97.69 301 ILE B O 1
ATOM 4687 N N . ILE B 1 302 ? -18.188 22.656 18.953 1 97.44 302 ILE B N 1
ATOM 4688 C CA . ILE B 1 302 ? -18.703 22.062 20.172 1 97.44 302 ILE B CA 1
ATOM 4689 C C . ILE B 1 302 ? -19.766 22.984 20.781 1 97.44 302 ILE B C 1
ATOM 4691 O O . ILE B 1 302 ? -20.844 22.516 21.172 1 97.44 302 ILE B O 1
ATOM 4695 N N . CYS B 1 303 ? -19.5 24.234 20.812 1 97.12 303 CYS B N 1
ATOM 4696 C CA . CYS B 1 303 ? -20.453 25.188 21.375 1 97.12 303 CYS B CA 1
ATOM 4697 C C . CYS B 1 303 ? -21.719 25.25 20.531 1 97.12 303 CYS B C 1
ATOM 4699 O O . CYS B 1 303 ? -22.812 25.375 21.062 1 97.12 303 CYS B O 1
ATOM 4701 N N . ASN B 1 304 ? -21.578 25.203 19.266 1 95.19 304 ASN B N 1
ATOM 4702 C CA . ASN B 1 304 ? -22.734 25.188 18.391 1 95.19 304 ASN B CA 1
ATOM 4703 C C . ASN B 1 304 ? -23.672 24.016 18.688 1 95.19 304 ASN B C 1
ATOM 4705 O O . ASN B 1 304 ? -24.891 24.172 18.734 1 95.19 304 ASN B O 1
ATOM 4709 N N . LYS B 1 305 ? -23.109 22.891 18.906 1 93.44 305 LYS B N 1
ATOM 4710 C CA . LYS B 1 305 ? -23.891 21.688 19.141 1 93.44 305 LYS B CA 1
ATOM 4711 C C . LYS B 1 305 ? -24.469 21.672 20.547 1 93.44 305 LYS B C 1
ATOM 4713 O O . LYS B 1 305 ? -25.609 21.234 20.766 1 93.44 305 LYS B O 1
ATOM 4718 N N . LEU B 1 306 ? -23.703 22.125 21.5 1 93.38 306 LEU B N 1
ATOM 4719 C CA . LEU B 1 306 ? -24.125 22.016 22.906 1 93.38 306 LEU B CA 1
ATOM 4720 C C . LEU B 1 306 ? -25.078 23.172 23.266 1 93.38 306 LEU B C 1
ATOM 4722 O O . LEU B 1 306 ? -25.969 22.984 24.094 1 93.38 306 LEU B O 1
ATOM 4726 N N . VAL B 1 307 ? -24.844 24.375 22.75 1 89.31 307 VAL B N 1
ATOM 4727 C CA . VAL B 1 307 ? -25.562 25.562 23.188 1 89.31 307 VAL B CA 1
ATOM 4728 C C . VAL B 1 307 ? -26.484 26.047 22.062 1 89.31 307 VAL B C 1
ATOM 4730 O O . VAL B 1 307 ? -27.422 26.812 22.297 1 89.31 307 VAL B O 1
ATOM 4733 N N . GLY B 1 308 ? -26.141 25.656 20.828 1 70.44 308 GLY B N 1
ATOM 4734 C CA . GLY B 1 308 ? -26.938 26.125 19.703 1 70.44 308 GLY B CA 1
ATOM 4735 C C . GLY B 1 308 ? -28.156 25.266 19.422 1 70.44 308 GLY B C 1
ATOM 4736 O O . GLY B 1 308 ? -28.266 24.156 19.953 1 70.44 308 GLY B O 1
#

Organism: NCBI:txid2582917

InterPro domains:
  IPR000537 UbiA prenyltransferase [PF01040] (27-275)
  IPR004657 1,4-dihydroxy-2-naphthoate octaprenyltransferase [MF_01937] (7-301)
  IPR026046 UbiA prenyltransferase domain containing protein 1 [PIRSF005355] (2-304)
  IPR026046 UbiA prenyltransferase domain containing protein 1 [PTHR13929] (4-304)
  IPR026046 UbiA prenyltransferase domain containing protein 1 [cd13962] (13-300)
  IPR044878 UbiA prenyltransferase superfamily [G3DSA:1.10.357.140] (17-176)